Protein AF-0000000068884842 (afdb_homodimer)

pLDDT: mean 91.53, std 11.78, range [39.16, 98.94]

Foldseek 3Di:
DLQDFWFWDKFFAPQFDWDDDPVDIGGPCVVCNVVTDTFGFDPVQSFQVSLAVVLVVDDDLPFDWAWEKDWDAFPVFRKIWIKTWTDPDPDPPDQPPQPVVDDADPRYHYDDPVCVVVQADADAAAEEEEEEAFLEWPPRSLNSLVVRQACDDVVVNHVNHIYMYTDWALHRNHHTDALATDALADLRSVVVVVVVCCVRHVNYAYEYEYAASRLLSVLNVLLVCFPNDRHQEYERELYLQQQVVLLVLLVVDCCSWVPVFQVSLVSVLVSCVVRVVSHVPPPQADNVQSNPDGGNLSVCARPVCSSVVHPGSVSVRRNSRNLVSNLRGDHQYEYEEECRASRSHVVSDNSVSNNNHSRYMYIYTPHAHRSGSFHPPGGHPD/DLQDFWFWDKFFAPQFDWDDDPVDIGGPCVVCNVVGDTFGFDSVQSFQVSLAVVLVVDDDLPFDWAWEKDWDAFPVFRKIWIKTWTDPQPDPPDLPPQPVVDDADPRYHYDDPVCVVPQADADAAAEEEEEEAALEWPPRSLNSLVVRQACDDVVVNHVNHIYMYTDWALHRNHHTDALATDALADQRSVVVVVVVCCVRHVNYAYEYEYAASRLLSVLNVLLVCFPNDRHQEYEYELYLQQQVVLLVLLVVDCCSWVPVFQVSLVSVLVSCVVRVVSHVPPPQADNVQSVPDGGNLSVCARPVCSSVVHPGSVSVRRNSRNLVSNLRGDHQYEYEEECRASRSHVVSDNSVSNNNHSRYMYIYTPHAHRSGSFHPPGGHPD

Organism: Tuber melanosporum (strain Mel28) (NCBI:txid656061)

Solvent-accessible surface area (backbone atoms only — not comparable to full-atom values): 39116 Å² total; per-residue (Å²): 112,60,78,48,67,41,65,56,47,78,46,46,23,95,65,45,42,72,42,80,54,98,84,48,74,42,44,47,62,73,64,49,56,81,67,63,63,64,43,47,49,20,70,90,40,62,39,13,63,51,22,30,52,52,57,69,49,86,67,85,79,84,58,88,68,29,30,36,31,44,78,44,71,36,82,91,80,66,25,46,33,38,35,35,31,61,42,77,78,68,68,87,61,73,80,67,75,53,71,59,87,57,71,64,52,86,58,46,44,58,54,48,71,66,52,57,70,57,54,55,47,83,48,68,55,39,32,36,41,34,28,38,35,79,82,38,24,77,78,36,62,68,60,30,62,52,46,47,54,36,44,30,44,52,94,75,73,21,67,43,30,44,44,35,25,54,26,52,35,45,23,60,62,31,64,62,70,42,78,55,63,70,60,51,60,64,37,61,67,60,53,46,50,54,53,49,45,45,69,36,27,65,54,31,52,35,31,36,38,14,29,27,48,17,12,23,23,47,37,35,40,38,16,72,40,15,82,69,44,78,46,69,34,36,38,30,35,34,41,44,26,29,35,50,56,27,52,54,54,23,62,73,38,67,61,27,34,72,40,53,28,23,51,56,19,45,52,48,47,52,52,47,58,76,46,33,84,63,43,68,81,39,88,69,42,52,64,67,60,41,68,66,44,58,32,34,68,45,36,34,42,41,40,51,16,40,66,73,66,38,88,30,42,64,56,37,26,61,67,26,28,17,48,71,30,48,56,41,35,58,42,46,33,41,34,43,41,22,54,36,10,73,63,32,30,50,89,30,52,51,63,61,43,33,36,64,20,37,35,32,41,32,37,34,29,76,57,27,10,45,72,28,30,44,24,65,98,54,62,55,76,103,112,60,80,47,66,40,64,57,47,79,46,44,23,95,66,46,43,72,41,79,54,99,87,49,75,42,45,48,62,71,64,50,57,81,69,63,62,65,43,47,49,20,70,89,40,64,39,14,64,51,23,30,53,52,57,70,49,86,66,86,79,82,55,89,68,30,30,36,30,43,79,44,72,36,83,89,78,66,26,45,32,38,33,34,31,61,41,77,76,68,69,87,67,75,77,66,77,53,73,61,84,59,73,64,52,83,58,46,42,60,53,49,72,66,54,58,69,59,54,55,48,83,49,67,55,41,31,36,42,35,27,39,36,79,82,38,24,75,78,35,64,68,59,30,62,53,46,46,55,38,43,31,47,51,94,75,74,22,67,43,29,46,43,34,24,54,26,52,34,45,23,60,61,33,65,62,72,42,77,54,63,70,61,52,60,64,38,60,69,58,53,48,50,53,54,49,45,46,67,36,27,67,54,31,51,36,30,36,38,15,30,28,47,18,10,22,24,47,38,36,40,38,16,74,41,14,85,69,45,77,46,69,35,37,38,30,35,34,40,44,26,29,36,50,56,28,52,54,53,23,62,73,37,66,61,26,33,74,41,52,28,21,52,55,18,45,51,48,48,52,51,47,59,76,47,34,83,64,44,69,80,39,88,70,43,52,65,67,61,40,67,67,44,58,33,33,68,45,36,33,42,42,38,51,16,40,66,74,66,36,88,30,43,65,57,38,26,61,67,26,27,17,48,71,29,48,56,43,36,58,40,47,32,40,35,43,39,22,53,35,10,72,62,32,32,50,88,29,53,51,62,62,43,33,36,66,21,37,36,32,40,33,39,34,28,76,57,27,10,44,73,29,30,44,25,64,99,54,62,54,74,104

Nearest PDB structures (foldseek):
  7xrh-assembly1_B  TM=7.218E-01  e=3.127E-07  Lactobacillus acidophilus
  5gma-assembly1_D  TM=5.566E-01  e=1.261E-08  Thermotoga maritima MSB8
  3m81-assembly1_A  TM=4.896E-01  e=3.464E-08  Thermotoga maritima
  3c6b-assembly1_A-2  TM=5.657E-01  e=6.115E-06  Saccharomyces cerevisiae
  5h6b-assembly1_A  TM=6.067E-01  e=3.286E-04  Streptomyces sp. W007

Sequence (764 aa):
MPFWPAHPTSHHSNNPITLKTKTKTLPFPALTTPLLTPFHANPFLFNGHLQTFWTAAKWDDPHAIYYARQLLRNPADGGHFAVDFVVPEASPSTPAPAATGGNLPSRTRDMTEEEVAKLGSDDDTPMVIALHGLSGGSHELYLRSVLAPLTRKVEEGGSGFAACVVNARGCALSKVTTGQLFNARFTEDLRQTVRYLQDVYPRRPLYAVGFSFGANILANYIGEEGGKCAFKAVALCSCPWNLEVASKALQRTYLGSEVYSKVMGGNLRNLFEIHIDNFSGDPRIDVDLVRRGRYLYEFDRDFTARIFGYPTVGAYYRDASSVDNLLKARVPTFILHAKDDPISVDEGVPYDEVKANPYCFMATTPTGGHLSWFEYGGGRWSMPFWPAHPTSHHSNNPITLKTKTKTLPFPALTTPLLTPFHANPFLFNGHLQTFWTAAKWDDPHAIYYARQLLRNPADGGHFAVDFVVPEASPSTPAPAATGGNLPSRTRDMTEEEVAKLGSDDDTPMVIALHGLSGGSHELYLRSVLAPLTRKVEEGGSGFAACVVNARGCALSKVTTGQLFNARFTEDLRQTVRYLQDVYPRRPLYAVGFSFGANILANYIGEEGGKCAFKAVALCSCPWNLEVASKALQRTYLGSEVYSKVMGGNLRNLFEIHIDNFSGDPRIDVDLVRRGRYLYEFDRDFTARIFGYPTVGAYYRDASSVDNLLKARVPTFILHAKDDPISVDEGVPYDEVKANPYCFMATTPTGGHLSWFEYGGGRWS

InterPro domains:
  IPR000073 Alpha/beta hydrolase fold-1 [PF00561] (126-372)
  IPR012020 AB hydrolase 4 family [PIRSF005211] (38-376)
  IPR029058 Alpha/Beta hydrolase fold [G3DSA:3.40.50.1820] (107-378)
  IPR029058 Alpha/Beta hydrolase fold [SSF53474] (120-374)
  IPR050960 AB hydrolase superfamily, subfamily 4 [PTHR10794] (32-377)

Radius of gyration: 29.59 Å; Cα contacts (8 Å, |Δi|>4): 1682; chains: 2; bounding box: 61×93×69 Å

Secondary structure (DSSP, 8-state):
-TTS-BPPEEEE-SSPPEEE-SS-EEEHHHHHGGG-PPB-B-TTS-SHHHHHHHHHS--------EEEEEEEE-TTTS-EEEEEEEE----S------SSSSPPPTTEEEPPHHHHHT--------EEEEE--TT--TT-HHHHHHHHHHHS-GGGTS---EEEEEEPTTGGGPPP-SS----SS--HHHHHHHHHHHHHSTTSPEEEEEETHHHHHHHHHHHHHGGG--EEEEEEES----HHHHHHHHHHSHHIIIIIIHHHHHHHHHHHHHTGGGTTT-TT--HHHHHH--SHHHHIIIIIHHHTT-SSHHHHHHHH--HHHHTT--S-EEEEEETT-SSS-GGG--HHHHHH-TTEEEEEES--TTTT-BBTTSSB--/-TTS-BPPEEEE-SSPPEEE-SS-EEEHHHHHGGG-PPB-B-TTS-SHHHHHHHHHS--------EEEEEEEE-TTTS-EEEEEEEE----S------SSSS-PPTTEEEPPHHHHHT--------EEEEE--TT--TT-HHHHHHHHHHHS-GGGTS---EEEEEEPTTGGGPPP-SS----SS--HHHHHHHHHHHHHSTTSPEEEEEETHHHHHHHHHHHHHGGG--EEEEEEES----HHHHHHHHHHSHHIIIIIIHHHHHHHHHHHHHTGGGTTT-TT--HHHHHH--SHHHHIIIIIHHHTT-SSHHHHHHHH--HHHHTT--S-EEEEEETT-SSS-GGG--HHHHHH-TTEEEEEES--TTTT-BBTTSSB--

Structure (mmCIF, N/CA/C/O backbone):
data_AF-0000000068884842-model_v1
#
loop_
_entity.id
_entity.type
_entity.pdbx_description
1 polymer '(Perigord truffle) hypothetical protein'
#
loop_
_atom_site.group_PDB
_atom_site.id
_atom_site.type_symbol
_atom_site.label_atom_id
_atom_site.label_alt_id
_atom_site.label_comp_id
_atom_site.label_asym_id
_atom_site.label_entity_id
_atom_site.label_seq_id
_atom_site.pdbx_PDB_ins_code
_atom_site.Cartn_x
_atom_site.Cartn_y
_atom_site.Cartn_z
_atom_site.occupancy
_atom_site.B_iso_or_equiv
_atom_site.auth_seq_id
_atom_site.auth_comp_id
_atom_site.auth_asym_id
_atom_site.auth_atom_id
_atom_site.pdbx_PDB_model_num
ATOM 1 N N . MET A 1 1 ? -15.641 23.797 -16.719 1 43.09 1 MET A N 1
ATOM 2 C CA . MET A 1 1 ? -14.828 24.922 -17.156 1 43.09 1 MET A CA 1
ATOM 3 C C . MET A 1 1 ? -14.312 25.719 -15.961 1 43.09 1 MET A C 1
ATOM 5 O O . MET A 1 1 ? -14.992 25.828 -14.938 1 43.09 1 MET A O 1
ATOM 9 N N . PRO A 1 2 ? -12.977 26 -16.031 1 50.75 2 PRO A N 1
ATOM 10 C CA . PRO A 1 2 ? -12.227 26.672 -14.977 1 50.75 2 PRO A CA 1
ATOM 11 C C . PRO A 1 2 ? -12.93 27.922 -14.461 1 50.75 2 PRO A C 1
ATOM 13 O O . PRO A 1 2 ? -12.578 28.438 -13.398 1 50.75 2 PRO A O 1
ATOM 16 N N . PHE A 1 3 ? -13.898 28.422 -15.344 1 56.19 3 PHE A N 1
ATOM 17 C CA . PHE A 1 3 ? -14.344 29.766 -14.984 1 56.19 3 PHE A CA 1
ATOM 18 C C . PHE A 1 3 ? -15.641 29.703 -14.18 1 56.19 3 PHE A C 1
ATOM 20 O O . PHE A 1 3 ? -16.094 30.734 -13.664 1 56.19 3 PHE A O 1
ATOM 27 N N . TRP A 1 4 ? -16.172 28.531 -14.062 1 62.03 4 TRP A N 1
ATOM 28 C CA . TRP A 1 4 ? -17.422 28.469 -13.32 1 62.03 4 TRP A CA 1
ATOM 29 C C . TRP A 1 4 ? -17.188 28.031 -11.883 1 62.03 4 TRP A C 1
ATOM 31 O O . TRP A 1 4 ? -16.25 27.281 -11.594 1 62.03 4 TRP A O 1
ATOM 41 N N . PRO A 1 5 ? -17.984 28.781 -11.055 1 74.38 5 PRO A N 1
ATOM 42 C CA . PRO A 1 5 ? -17.922 28.297 -9.672 1 74.38 5 PRO A CA 1
ATOM 43 C C . PRO A 1 5 ? -18.141 26.797 -9.555 1 74.38 5 PRO A C 1
ATOM 45 O O . PRO A 1 5 ? -18.969 26.234 -10.266 1 74.38 5 PRO A O 1
ATOM 48 N N . ALA A 1 6 ? -17.203 26.219 -8.898 1 79.62 6 ALA A N 1
ATOM 49 C CA . ALA A 1 6 ? -17.328 24.766 -8.703 1 79.62 6 ALA A CA 1
ATOM 50 C C . ALA A 1 6 ? -17.875 24.453 -7.312 1 79.62 6 ALA A C 1
ATOM 52 O O . ALA A 1 6 ? -17.266 24.812 -6.305 1 79.62 6 ALA A O 1
ATOM 53 N N . HIS A 1 7 ? -19.062 23.938 -7.301 1 86.69 7 HIS A N 1
ATOM 54 C CA . HIS A 1 7 ? -19.547 23.422 -6.027 1 86.69 7 HIS A CA 1
ATOM 55 C C . HIS A 1 7 ? -18.828 22.125 -5.641 1 86.69 7 HIS A C 1
ATOM 57 O O . HIS A 1 7 ? -18.703 21.219 -6.461 1 86.69 7 HIS A O 1
ATOM 63 N N . PRO A 1 8 ? -18.375 22.062 -4.387 1 94 8 PRO A N 1
ATOM 64 C CA . PRO A 1 8 ? -17.703 20.844 -3.949 1 94 8 PRO A CA 1
ATOM 65 C C . PRO A 1 8 ? -18.625 19.625 -4.008 1 94 8 PRO A C 1
ATOM 67 O O . PRO A 1 8 ? -19.828 19.734 -3.77 1 94 8 PRO A O 1
ATOM 70 N N . THR A 1 9 ? -18.078 18.547 -4.414 1 96.31 9 THR A N 1
ATOM 71 C CA . THR A 1 9 ? -18.766 17.25 -4.355 1 96.31 9 THR A CA 1
ATOM 72 C C . THR A 1 9 ? -18.547 16.594 -3.002 1 96.31 9 THR A C 1
ATOM 74 O O . THR A 1 9 ? -17.422 16.516 -2.516 1 96.31 9 THR A O 1
ATOM 77 N N . SER A 1 10 ? -19.641 16.156 -2.404 1 97.19 10 SER A N 1
ATOM 78 C CA . SER A 1 10 ? -19.562 15.531 -1.09 1 97.19 10 SER A CA 1
ATOM 79 C C . SER A 1 10 ? -19.453 14.008 -1.206 1 97.19 10 SER A C 1
ATOM 81 O O . SER A 1 10 ? -20.094 13.406 -2.07 1 97.19 10 SER A O 1
ATOM 83 N N . HIS A 1 11 ? -18.609 13.422 -0.413 1 98.31 11 HIS A N 1
ATOM 84 C CA . HIS A 1 11 ? -18.453 11.977 -0.253 1 98.31 11 HIS A CA 1
ATOM 85 C C . HIS A 1 11 ? -18.547 11.57 1.214 1 98.31 11 HIS A C 1
ATOM 87 O O . HIS A 1 11 ? -17.812 12.094 2.055 1 98.31 11 HIS A O 1
ATOM 93 N N . HIS A 1 12 ? -19.453 10.672 1.564 1 98.12 12 HIS A N 1
ATOM 94 C CA . HIS A 1 12 ? -19.641 10.211 2.934 1 98.12 12 HIS A CA 1
ATOM 95 C C . HIS A 1 12 ? -20.406 8.891 2.967 1 98.12 12 HIS A C 1
ATOM 97 O O . HIS A 1 12 ? -20.969 8.469 1.952 1 98.12 12 HIS A O 1
ATOM 103 N N . SER A 1 13 ? -20.359 8.25 4.113 1 97.56 13 SER A N 1
ATOM 104 C CA . SER A 1 13 ? -21.094 7.004 4.309 1 97.56 13 SER A CA 1
ATOM 105 C C . SER A 1 13 ? -22.594 7.219 4.152 1 97.56 13 SER A C 1
ATOM 107 O O . SER A 1 13 ? -23.109 8.305 4.441 1 97.56 13 SER A O 1
ATOM 109 N N . ASN A 1 14 ? -23.25 6.211 3.691 1 96 14 ASN A N 1
ATOM 110 C CA . ASN A 1 14 ? -24.703 6.23 3.658 1 96 14 ASN A CA 1
ATOM 111 C C . ASN A 1 14 ? -25.297 6.102 5.059 1 96 14 ASN A C 1
ATOM 113 O O . ASN A 1 14 ? -26.484 6.363 5.262 1 96 14 ASN A O 1
ATOM 117 N N . ASN A 1 15 ? -24.516 5.746 6.035 1 96.62 15 ASN A N 1
ATOM 118 C CA . ASN A 1 15 ? -24.906 5.648 7.438 1 96.62 15 ASN A CA 1
ATOM 119 C C . ASN A 1 15 ? -24.016 6.492 8.336 1 96.62 15 ASN A C 1
ATOM 121 O O . ASN A 1 15 ? -23.328 5.961 9.211 1 96.62 15 ASN A O 1
ATOM 125 N N . PRO A 1 16 ? -24.109 7.777 8.203 1 97.75 16 PRO A N 1
ATOM 126 C CA . PRO A 1 16 ? -23.219 8.664 8.961 1 97.75 16 PRO A CA 1
ATOM 127 C C . PRO A 1 16 ? -23.578 8.719 10.445 1 97.75 16 PRO A C 1
ATOM 129 O O . PRO A 1 16 ? -24.703 8.375 10.828 1 97.75 16 PRO A O 1
ATOM 132 N N . ILE A 1 17 ? -22.641 9.117 11.25 1 97.19 17 ILE A N 1
ATOM 133 C CA . ILE A 1 17 ? -22.922 9.359 12.656 1 97.19 17 ILE A CA 1
ATOM 134 C C . ILE A 1 17 ? -23.859 10.555 12.797 1 97.19 17 ILE A C 1
ATOM 136 O O . ILE A 1 17 ? -24.016 11.344 11.867 1 97.19 17 ILE A O 1
ATOM 140 N N . THR A 1 18 ? -24.438 10.602 13.938 1 95.94 18 THR A N 1
ATOM 141 C CA . THR A 1 18 ? -25.234 11.766 14.305 1 95.94 18 THR A CA 1
ATOM 142 C C . THR A 1 18 ? -24.484 12.656 15.289 1 95.94 18 THR A C 1
ATOM 144 O O . THR A 1 18 ? -23.812 12.156 16.188 1 95.94 18 THR A O 1
ATOM 147 N N . LEU A 1 19 ? -24.562 13.93 15.039 1 93.56 19 LEU A N 1
ATOM 148 C CA . LEU A 1 19 ? -23.906 14.906 15.906 1 93.56 19 LEU A CA 1
ATOM 149 C C . LEU A 1 19 ? -24.938 15.703 16.703 1 93.56 19 LEU A C 1
ATOM 151 O O . LEU A 1 19 ? -26 16.047 16.188 1 93.56 19 LEU A O 1
ATOM 155 N N . LYS A 1 20 ? -24.688 15.844 17.984 1 89 20 LYS A N 1
ATOM 156 C CA . LYS A 1 20 ? -25.531 16.672 18.844 1 89 20 LYS A CA 1
ATOM 157 C C . LYS A 1 20 ? -25.016 18.109 18.906 1 89 20 LYS A C 1
ATOM 159 O O . LYS A 1 20 ? -23.891 18.344 19.359 1 89 20 LYS A O 1
ATOM 164 N N . THR A 1 21 ? -25.781 18.984 18.359 1 82.06 21 THR A N 1
ATOM 165 C CA . THR A 1 21 ? -25.469 20.406 18.5 1 82.06 21 THR A CA 1
ATOM 166 C C . THR A 1 21 ? -26.234 21.016 19.672 1 82.06 21 THR A C 1
ATOM 168 O O . THR A 1 21 ? -26.953 20.297 20.391 1 82.06 21 THR A O 1
ATOM 171 N N . LYS A 1 22 ? -26.094 22.281 19.938 1 80.94 22 LYS A N 1
ATOM 172 C CA . LYS A 1 22 ? -26.797 22.953 21.016 1 80.94 22 LYS A CA 1
ATOM 173 C C . LYS A 1 22 ? -28.297 22.938 20.781 1 80.94 22 LYS A C 1
ATOM 175 O O . LYS A 1 22 ? -29.078 22.906 21.734 1 80.94 22 LYS A O 1
ATOM 180 N N . THR A 1 23 ? -28.625 22.859 19.578 1 82.69 23 THR A N 1
ATOM 181 C CA . THR A 1 23 ? -30.031 23.094 19.297 1 82.69 23 THR A CA 1
ATOM 182 C C . THR A 1 23 ? -30.672 21.844 18.688 1 82.69 23 THR A C 1
ATOM 184 O O . THR A 1 23 ? -31.891 21.688 18.703 1 82.69 23 THR A O 1
ATOM 187 N N . LYS A 1 24 ? -29.844 21 18.047 1 88.12 24 LYS A N 1
ATOM 188 C CA . LYS A 1 24 ? -30.453 19.875 17.328 1 88.12 24 LYS A CA 1
ATOM 189 C C . LYS A 1 24 ? -29.453 18.734 17.156 1 88.12 24 LYS A C 1
ATOM 191 O O . LYS A 1 24 ? -28.25 18.922 17.344 1 88.12 24 LYS A O 1
ATOM 196 N N . THR A 1 25 ? -30 17.562 17 1 91.62 25 THR A N 1
ATOM 197 C CA . THR A 1 25 ? -29.25 16.375 16.625 1 91.62 25 THR A CA 1
ATOM 198 C C . THR A 1 25 ? -29.438 16.078 15.133 1 91.62 25 THR A C 1
ATOM 200 O O . THR A 1 25 ? -30.578 15.992 14.656 1 91.62 25 THR A O 1
ATOM 203 N N . LEU A 1 26 ? -28.344 16.031 14.398 1 93.69 26 LEU A N 1
ATOM 204 C CA . LEU A 1 26 ? -28.453 15.797 12.969 1 93.69 26 LEU A CA 1
ATOM 205 C C . LEU A 1 26 ? -27.312 14.914 12.469 1 93.69 26 LEU A C 1
ATOM 207 O O . LEU A 1 26 ? -26.234 14.875 13.094 1 93.69 26 LEU A O 1
ATOM 211 N N . PRO A 1 27 ? -27.562 14.289 11.297 1 95.69 27 PRO A N 1
ATOM 212 C CA . PRO A 1 27 ? -26.469 13.539 10.672 1 95.69 27 PRO A CA 1
ATOM 213 C C . PRO A 1 27 ? -25.281 14.43 10.281 1 95.69 27 PRO A C 1
ATOM 215 O O . PRO A 1 27 ? -25.484 15.578 9.875 1 95.69 27 PRO A O 1
ATOM 218 N N . PHE A 1 28 ? -24.125 13.898 10.359 1 95.81 28 PHE A N 1
ATOM 219 C CA . PHE A 1 28 ? -22.875 14.609 10.094 1 95.81 28 PHE A CA 1
ATOM 220 C C . PHE A 1 28 ? -22.938 15.32 8.742 1 95.81 28 PHE A C 1
ATOM 222 O O . PHE A 1 28 ? -22.641 16.516 8.656 1 95.81 28 PHE A O 1
ATOM 229 N N . PRO A 1 29 ? -23.391 14.734 7.652 1 95.81 29 PRO A N 1
ATOM 230 C CA . PRO A 1 29 ? -23.453 15.445 6.375 1 95.81 29 PRO A CA 1
ATOM 231 C C . PRO A 1 29 ? -24.453 16.594 6.391 1 95.81 29 PRO A C 1
ATOM 233 O O . PRO A 1 29 ? -24.266 17.594 5.699 1 95.81 29 PRO A O 1
ATOM 236 N N . ALA A 1 30 ? -25.484 16.484 7.16 1 94.62 30 ALA A N 1
ATOM 237 C CA . ALA A 1 30 ? -26.484 17.531 7.238 1 94.62 30 ALA A CA 1
ATOM 238 C C . ALA A 1 30 ? -25.922 18.781 7.902 1 94.62 30 ALA A C 1
ATOM 240 O O . ALA A 1 30 ? -26.375 19.906 7.629 1 94.62 30 ALA A O 1
ATOM 241 N N . LEU A 1 31 ? -24.969 18.594 8.695 1 92.19 31 LEU A N 1
ATOM 242 C CA . LEU A 1 31 ? -24.281 19.703 9.328 1 92.19 31 LEU A CA 1
ATOM 243 C C . LEU A 1 31 ? -23.266 20.328 8.383 1 92.19 31 LEU A C 1
ATOM 245 O O . LEU A 1 31 ? -23.141 21.547 8.312 1 92.19 31 LEU A O 1
ATOM 249 N N . THR A 1 32 ? -22.531 19.547 7.656 1 93.62 32 THR A N 1
ATOM 250 C CA . THR A 1 32 ? -21.344 19.969 6.918 1 93.62 32 THR A CA 1
ATOM 251 C C . THR A 1 32 ? -21.734 20.5 5.539 1 93.62 32 THR A C 1
ATOM 253 O O . THR A 1 32 ? -21.141 21.453 5.051 1 93.62 32 THR A O 1
ATOM 256 N N . THR A 1 33 ? -22.734 19.938 4.883 1 93.56 33 THR A N 1
ATOM 257 C CA . THR A 1 33 ? -23.078 20.234 3.496 1 93.56 33 THR A CA 1
ATOM 258 C C . THR A 1 33 ? -23.453 21.703 3.34 1 93.56 33 THR A C 1
ATOM 260 O O . THR A 1 33 ? -22.984 22.375 2.42 1 93.5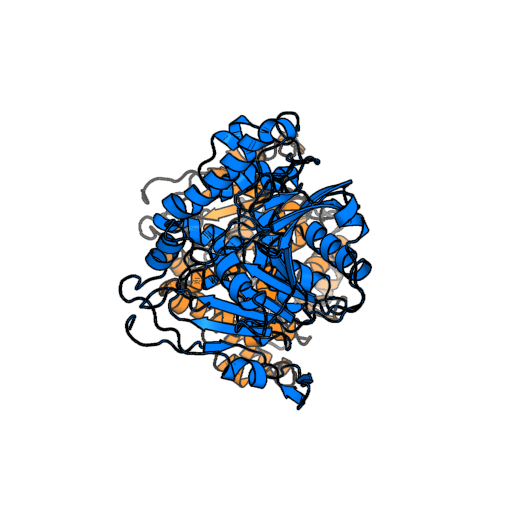6 33 THR A O 1
ATOM 263 N N . PRO A 1 34 ? -24.25 22.266 4.285 1 91.12 34 PRO A N 1
ATOM 264 C CA . PRO A 1 34 ? -24.625 23.672 4.125 1 91.12 34 PRO A CA 1
ATOM 265 C C . PRO A 1 34 ? -23.453 24.625 4.301 1 91.12 34 PRO A C 1
ATOM 267 O O . PRO A 1 34 ? -23.531 25.797 3.91 1 91.12 34 PRO A O 1
ATOM 270 N N . LEU A 1 35 ? -22.375 24.125 4.836 1 89.69 35 LEU A N 1
ATOM 271 C CA . LEU A 1 35 ? -21.203 24.953 5.086 1 89.69 35 LEU A CA 1
ATOM 272 C C . LEU A 1 35 ? -20.328 25.047 3.84 1 89.69 35 LEU A C 1
ATOM 274 O O . LEU A 1 35 ? -19.438 25.906 3.768 1 89.69 35 LEU A O 1
ATOM 278 N N . LEU A 1 36 ? -20.547 24.188 2.869 1 92.12 36 LEU A N 1
ATOM 279 C CA . LEU A 1 36 ? -19.766 24.203 1.642 1 92.12 36 LEU A CA 1
ATOM 280 C C . LEU A 1 36 ? -20.25 25.281 0.686 1 92.12 36 LEU A C 1
ATOM 282 O O . LEU A 1 36 ? -21.344 25.188 0.147 1 92.12 36 LEU A O 1
ATOM 286 N N . THR A 1 37 ? -19.484 26.297 0.556 1 89.44 37 THR A N 1
ATOM 287 C CA . THR A 1 37 ? -19.781 27.344 -0.423 1 89.44 37 THR A CA 1
ATOM 288 C C . THR A 1 37 ? -19.109 27.031 -1.758 1 89.44 37 THR A C 1
ATOM 290 O O . THR A 1 37 ? -18.125 26.281 -1.809 1 89.44 37 THR A O 1
ATOM 293 N N . PRO A 1 38 ? -19.625 27.562 -2.783 1 89.12 38 PRO A N 1
ATOM 294 C CA . PRO A 1 38 ? -18.953 27.344 -4.07 1 89.12 38 PRO A CA 1
ATOM 295 C C . PRO A 1 38 ? -17.547 27.938 -4.102 1 89.12 38 PRO A C 1
ATOM 297 O O . PRO A 1 38 ? -17.312 29.016 -3.529 1 89.12 38 PRO A O 1
ATOM 300 N N . PHE A 1 39 ? -16.672 27.281 -4.711 1 88.69 39 PHE A N 1
ATOM 301 C CA . PHE A 1 39 ? -15.312 27.75 -4.941 1 88.69 39 PHE A CA 1
ATOM 302 C C . PHE A 1 39 ? -15.219 28.5 -6.27 1 88.69 39 PHE A C 1
ATOM 304 O O . PHE A 1 39 ? -15.492 27.922 -7.328 1 88.69 39 PHE A O 1
ATOM 311 N N . HIS A 1 40 ? -14.812 29.75 -6.121 1 85.06 40 HIS A N 1
ATOM 312 C CA . HIS A 1 40 ? -14.594 30.578 -7.305 1 85.06 40 HIS A CA 1
ATOM 313 C C . HIS A 1 40 ? -13.102 30.734 -7.59 1 85.06 40 HIS A C 1
ATOM 315 O O . HIS A 1 40 ? -12.477 31.688 -7.102 1 85.06 40 HIS A O 1
ATOM 321 N N . ALA A 1 41 ? -12.664 29.922 -8.477 1 83.5 41 ALA A N 1
ATOM 322 C CA . ALA A 1 41 ? -11.234 29.875 -8.75 1 83.5 41 ALA A CA 1
ATOM 323 C C . ALA A 1 41 ? -10.758 31.156 -9.445 1 83.5 41 ALA A C 1
ATOM 325 O O . ALA A 1 41 ? -11.469 31.703 -10.289 1 83.5 41 ALA A O 1
ATOM 326 N N . ASN A 1 42 ? -9.555 31.594 -9.031 1 81.5 42 ASN A N 1
ATOM 327 C CA . ASN A 1 42 ? -8.898 32.625 -9.812 1 81.5 42 ASN A CA 1
ATOM 328 C C . ASN A 1 42 ? -8.688 32.219 -11.258 1 81.5 42 ASN A C 1
ATOM 330 O O . ASN A 1 42 ? -8.008 31.219 -11.523 1 81.5 42 ASN A O 1
ATOM 334 N N . PRO A 1 43 ? -9.234 32.906 -12.156 1 80.19 43 PRO A N 1
ATOM 335 C CA . PRO A 1 43 ? -9.18 32.469 -13.555 1 80.19 43 PRO A CA 1
ATOM 336 C C . PRO A 1 43 ? -7.754 32.438 -14.102 1 80.19 43 PRO A C 1
ATOM 338 O O . PRO A 1 43 ? -7.496 31.781 -15.109 1 80.19 43 PRO A O 1
ATOM 341 N N . PHE A 1 44 ? -6.824 33.156 -13.445 1 81 44 PHE A N 1
ATOM 342 C CA . PHE A 1 44 ? -5.438 33.125 -13.898 1 81 44 PHE A CA 1
ATOM 343 C C . PHE A 1 44 ? -4.699 31.922 -13.344 1 81 44 PHE A C 1
ATOM 345 O O . PHE A 1 44 ? -3.59 31.609 -13.789 1 81 44 PHE A O 1
ATOM 352 N N . LEU A 1 45 ? -5.293 31.281 -12.43 1 83.19 45 LEU A N 1
ATOM 353 C CA . LEU A 1 45 ? -4.781 30.047 -11.836 1 83.19 45 LEU A CA 1
ATOM 354 C C . LEU A 1 45 ? -5.711 28.875 -12.133 1 83.19 45 LEU A C 1
ATOM 356 O O . LEU A 1 45 ? -6.266 28.281 -11.211 1 83.19 45 LEU A O 1
ATOM 360 N N . PHE A 1 46 ? -5.754 28.438 -13.352 1 79.19 46 PHE A N 1
ATOM 361 C CA . PHE A 1 46 ? -6.867 27.641 -13.859 1 79.19 46 PHE A CA 1
ATOM 362 C C . PHE A 1 46 ? -6.566 26.156 -13.75 1 79.19 46 PHE A C 1
ATOM 364 O O . PHE A 1 46 ? -7.34 25.328 -14.234 1 79.19 46 PHE A O 1
ATOM 371 N N . ASN A 1 47 ? -5.391 25.875 -13.211 1 82.69 47 ASN A N 1
ATOM 372 C CA . ASN A 1 47 ? -5.125 24.469 -12.977 1 82.69 47 ASN A CA 1
ATOM 373 C C . ASN A 1 47 ? -4.316 24.25 -11.703 1 82.69 47 ASN A C 1
ATOM 375 O O . ASN A 1 47 ? -3.838 25.203 -11.094 1 82.69 47 ASN A O 1
ATOM 379 N N . GLY A 1 48 ? -4.234 23.062 -11.375 1 82.94 48 GLY A N 1
ATOM 380 C CA . GLY A 1 48 ? -3.633 22.688 -10.102 1 82.94 48 GLY A CA 1
ATOM 381 C C . GLY A 1 48 ? -2.164 23.062 -10.008 1 82.94 48 GLY A C 1
ATOM 382 O O . GLY A 1 48 ? -1.663 23.359 -8.922 1 82.94 48 GLY A O 1
ATOM 383 N N . HIS A 1 49 ? -1.456 23 -11.055 1 82.88 49 HIS A N 1
ATOM 384 C CA . HIS A 1 49 ? -0.045 23.375 -11.047 1 82.88 49 HIS A CA 1
ATOM 385 C C . HIS A 1 49 ? 0.135 24.859 -10.758 1 82.88 49 HIS A C 1
ATOM 387 O O . HIS A 1 49 ? 0.932 25.234 -9.898 1 82.88 49 HIS A O 1
ATOM 393 N N . LEU A 1 50 ? -0.624 25.625 -11.43 1 77.31 50 LEU A N 1
ATOM 394 C CA . LEU A 1 50 ? -0.525 27.078 -11.25 1 77.31 50 LEU A CA 1
ATOM 395 C C . LEU A 1 50 ? -0.933 27.484 -9.836 1 77.31 50 LEU A C 1
ATOM 397 O O . LEU A 1 50 ? -0.274 28.312 -9.211 1 77.31 50 LEU A O 1
ATOM 401 N N . GLN A 1 51 ? -2.043 26.875 -9.406 1 82.44 51 GLN A N 1
ATOM 402 C CA . GLN A 1 51 ? -2.471 27.094 -8.031 1 82.44 51 GLN A CA 1
ATOM 403 C C . GLN A 1 51 ? -1.363 26.734 -7.047 1 82.44 51 GLN A C 1
ATOM 405 O O . GLN A 1 51 ? -1.058 27.5 -6.133 1 82.44 51 GLN A O 1
ATOM 410 N N . THR A 1 52 ? -0.748 25.641 -7.211 1 83.56 52 THR A N 1
ATOM 411 C CA . THR A 1 52 ? 0.281 25.141 -6.312 1 83.56 52 THR A CA 1
ATOM 412 C C . THR A 1 52 ? 1.531 26.016 -6.371 1 83.56 52 THR A C 1
ATOM 414 O O . THR A 1 52 ? 2.125 26.312 -5.336 1 83.56 52 THR A O 1
ATOM 417 N N . PHE A 1 53 ? 1.925 26.484 -7.535 1 80.81 53 PHE A N 1
ATOM 418 C CA . PHE A 1 53 ? 3.064 27.391 -7.691 1 80.81 53 PHE A CA 1
ATOM 419 C C . PHE A 1 53 ? 2.832 28.688 -6.949 1 80.81 53 PHE A C 1
ATOM 421 O O . PHE A 1 53 ? 3.744 29.219 -6.309 1 80.81 53 PHE A O 1
ATOM 428 N N . TRP A 1 54 ? 1.59 29.141 -7.027 1 77.5 54 TRP A N 1
ATOM 429 C CA . TRP A 1 54 ? 1.246 30.406 -6.402 1 77.5 54 TRP A CA 1
ATOM 430 C C . TRP A 1 54 ? 1.308 30.297 -4.883 1 77.5 54 TRP A C 1
ATOM 432 O O . TRP A 1 54 ? 1.592 31.281 -4.191 1 77.5 54 TRP A O 1
ATOM 442 N N . THR A 1 55 ? 1.016 29.156 -4.395 1 80.12 55 THR A N 1
ATOM 443 C CA . THR A 1 55 ? 1.152 28.906 -2.965 1 80.12 55 THR A CA 1
ATOM 444 C C . THR A 1 55 ? 2.6 29.094 -2.52 1 80.12 55 THR A C 1
ATOM 446 O O . THR A 1 55 ? 2.855 29.578 -1.414 1 80.12 55 THR A O 1
ATOM 449 N N . ALA A 1 56 ? 3.502 28.797 -3.387 1 73.88 56 ALA A N 1
ATOM 450 C CA . ALA A 1 56 ? 4.922 28.875 -3.049 1 73.88 56 ALA A CA 1
ATOM 451 C C . ALA A 1 56 ? 5.461 30.297 -3.268 1 73.88 56 ALA A C 1
ATOM 453 O O . ALA A 1 56 ? 6.52 30.641 -2.74 1 73.88 56 ALA A O 1
ATOM 454 N N . ALA A 1 57 ? 4.645 31.062 -4.035 1 67.75 57 ALA A N 1
ATOM 455 C CA . ALA A 1 57 ? 5.094 32.406 -4.336 1 67.75 57 ALA A CA 1
ATOM 456 C C . ALA A 1 57 ? 4.777 33.375 -3.182 1 67.75 57 ALA A C 1
ATOM 458 O O . ALA A 1 57 ? 3.729 33.25 -2.545 1 67.75 57 ALA A O 1
ATOM 459 N N . LYS A 1 58 ? 5.84 33.875 -2.434 1 60.78 58 LYS A N 1
ATOM 460 C CA . LYS A 1 58 ? 5.734 34.719 -1.245 1 60.78 58 LYS A CA 1
ATOM 461 C C . LYS A 1 58 ? 5.137 36.062 -1.586 1 60.78 58 LYS A C 1
ATOM 463 O O . LYS A 1 58 ? 5.676 36.812 -2.422 1 60.78 58 LYS A O 1
ATOM 468 N N . TRP A 1 59 ? 3.762 36.125 -1.537 1 58.38 59 TRP A N 1
ATOM 469 C CA . TRP A 1 59 ? 3.244 37.5 -1.65 1 58.38 59 TRP A CA 1
ATOM 470 C C . TRP A 1 59 ? 3.041 38.094 -0.272 1 58.38 59 TRP A C 1
ATOM 472 O O . TRP A 1 59 ? 3.404 37.5 0.744 1 58.38 59 TRP A O 1
ATOM 482 N N . ASP A 1 60 ? 1.999 39.156 -0.244 1 58.78 60 ASP A N 1
ATOM 483 C CA . ASP A 1 60 ? 1.693 39.969 0.923 1 58.78 60 ASP A CA 1
ATOM 484 C C . ASP A 1 60 ? 1.161 39.125 2.072 1 58.78 60 ASP A C 1
ATOM 486 O O . ASP A 1 60 ? 0.534 38.094 1.843 1 58.78 60 ASP A O 1
ATOM 490 N N . ASP A 1 61 ? 1.914 39.125 3.225 1 64.25 61 ASP A N 1
ATOM 491 C CA . ASP A 1 61 ? 1.572 38.469 4.484 1 64.25 61 ASP A CA 1
ATOM 492 C C . ASP A 1 61 ? 0.297 39.062 5.082 1 64.25 61 ASP A C 1
ATOM 494 O O . ASP A 1 61 ? 0.357 39.875 6.012 1 64.25 61 ASP A O 1
ATOM 498 N N . PRO A 1 62 ? -0.823 38.625 4.465 1 68.31 62 PRO A N 1
ATOM 499 C CA . PRO A 1 62 ? -2.037 39.281 4.941 1 68.31 62 PRO A CA 1
ATOM 500 C C . PRO A 1 62 ? -2.439 38.844 6.348 1 68.31 62 PRO A C 1
ATOM 502 O O . PRO A 1 62 ? -3.264 39.5 6.988 1 68.31 62 PRO A O 1
ATOM 505 N N . HIS A 1 63 ? -1.875 37.844 6.836 1 78 63 HIS A N 1
ATOM 506 C CA . HIS A 1 63 ? -2.33 37.344 8.117 1 78 63 HIS A CA 1
ATOM 507 C C . HIS A 1 63 ? -1.193 37.281 9.133 1 78 63 HIS A C 1
ATOM 509 O O . HIS A 1 63 ? -0.459 36.312 9.203 1 78 63 HIS A O 1
ATOM 515 N N . ALA A 1 64 ? -1.144 38.344 9.969 1 83.81 64 ALA A N 1
ATOM 516 C CA . ALA A 1 64 ? -0.116 38.344 11.008 1 83.81 64 ALA A CA 1
ATOM 517 C C . ALA A 1 64 ? -0.588 37.594 12.258 1 83.81 64 ALA A C 1
ATOM 519 O O . ALA A 1 64 ? -1.643 37.906 12.812 1 83.81 64 ALA A O 1
ATOM 520 N N . ILE A 1 65 ? 0.078 36.5 12.516 1 91.38 65 ILE A N 1
ATOM 521 C CA . ILE A 1 65 ? -0.109 35.75 13.75 1 91.38 65 ILE A CA 1
ATOM 522 C C . ILE A 1 65 ? 1.19 35.75 14.547 1 91.38 65 ILE A C 1
ATOM 524 O O . ILE A 1 65 ? 2.277 35.594 13.984 1 91.38 65 ILE A O 1
ATOM 528 N N . TYR A 1 66 ? 1.036 36 15.828 1 93 66 TYR A N 1
ATOM 529 C CA . TYR A 1 66 ? 2.188 35.938 16.719 1 93 66 TYR A CA 1
ATOM 530 C C . TYR A 1 66 ? 2.172 34.656 17.562 1 93 66 TYR A C 1
ATOM 532 O O . TYR A 1 66 ? 1.105 34.188 17.938 1 93 66 TYR A O 1
ATOM 540 N N . TYR A 1 67 ? 3.416 34.188 17.828 1 95 67 TYR A N 1
ATOM 541 C CA . TYR A 1 67 ? 3.523 32.906 18.531 1 95 67 TYR A CA 1
ATOM 542 C C . TYR A 1 67 ? 4.414 33.031 19.766 1 95 67 TYR A C 1
ATOM 544 O O . TYR A 1 67 ? 5.379 33.781 19.766 1 95 67 TYR A O 1
ATOM 552 N N . ALA A 1 68 ? 4.102 32.312 20.812 1 94.75 68 ALA A N 1
ATOM 553 C CA . ALA A 1 68 ? 4.992 31.984 21.922 1 94.75 68 ALA A CA 1
ATOM 554 C C . ALA A 1 68 ? 5.34 30.5 21.891 1 94.75 68 ALA A C 1
ATOM 556 O O . ALA A 1 68 ? 4.449 29.641 21.922 1 94.75 68 ALA A O 1
ATOM 557 N N . ARG A 1 69 ? 6.617 30.234 21.844 1 95.69 69 ARG A N 1
ATOM 558 C CA . ARG A 1 69 ? 7.078 28.859 21.641 1 95.69 69 ARG A CA 1
ATOM 559 C C . ARG A 1 69 ? 7.406 28.188 22.969 1 95.69 69 ARG A C 1
ATOM 561 O O . ARG A 1 69 ? 8.047 28.797 23.828 1 95.69 69 ARG A O 1
ATOM 568 N N . GLN A 1 70 ? 6.961 27.016 23.094 1 95 70 GLN A N 1
ATOM 569 C CA . GLN A 1 70 ? 7.344 26.125 24.188 1 95 70 GLN A CA 1
ATOM 570 C C . GLN A 1 70 ? 8 24.844 23.656 1 95 70 GLN A C 1
ATOM 572 O O . GLN A 1 70 ? 7.566 24.297 22.641 1 95 70 GLN A O 1
ATOM 577 N N . LEU A 1 71 ? 9.031 24.422 24.312 1 93.69 71 LEU A N 1
ATOM 578 C CA . LEU A 1 71 ? 9.641 23.125 24.016 1 93.69 71 LEU A CA 1
ATOM 579 C C . LEU A 1 71 ? 9.086 22.031 24.938 1 93.69 71 LEU A C 1
ATOM 581 O O . LEU A 1 71 ? 9.133 22.156 26.156 1 93.69 71 LEU A O 1
ATOM 585 N N . LEU A 1 72 ? 8.523 21.016 24.281 1 95.44 72 LEU A N 1
ATOM 586 C CA . LEU A 1 72 ? 8.008 19.875 25.031 1 95.44 72 LEU A CA 1
ATOM 587 C C . LEU A 1 72 ? 8.93 18.672 24.891 1 95.44 72 LEU A C 1
ATOM 589 O O . LEU A 1 72 ? 9.508 18.453 23.828 1 95.44 72 LEU A O 1
ATOM 593 N N . ARG A 1 73 ? 9 17.953 25.953 1 94.44 73 ARG A N 1
ATOM 594 C CA . ARG A 1 73 ? 9.75 16.703 25.938 1 94.44 73 ARG A CA 1
ATOM 595 C C . ARG A 1 73 ? 8.82 15.516 25.688 1 94.44 73 ARG A C 1
ATOM 597 O O . ARG A 1 73 ? 7.734 15.445 26.266 1 94.44 73 ARG A O 1
ATOM 604 N N . ASN A 1 74 ? 9.242 14.68 24.812 1 94.5 74 ASN A N 1
ATOM 605 C CA . ASN A 1 74 ? 8.477 13.469 24.547 1 94.5 74 ASN A CA 1
ATOM 606 C C . ASN A 1 74 ? 9.023 12.273 25.344 1 94.5 74 ASN A C 1
ATOM 608 O O . ASN A 1 74 ? 10.133 11.82 25.078 1 94.5 74 ASN A O 1
ATOM 612 N N . PRO A 1 75 ? 8.266 11.727 26.188 1 91.44 75 PRO A N 1
ATOM 613 C CA . PRO A 1 75 ? 8.758 10.633 27.016 1 91.44 75 PRO A CA 1
ATOM 614 C C . PRO A 1 75 ? 9.031 9.359 26.219 1 91.44 75 PRO A C 1
ATOM 616 O O . PRO A 1 75 ? 9.758 8.477 26.688 1 91.44 75 PRO A O 1
ATOM 619 N N . ALA A 1 76 ? 8.477 9.258 25.062 1 85.75 76 ALA A N 1
ATOM 620 C CA . ALA A 1 76 ? 8.648 8.055 24.25 1 85.75 76 ALA A CA 1
ATOM 621 C C . ALA A 1 76 ? 10.117 7.852 23.875 1 85.75 76 ALA A C 1
ATOM 623 O O . ALA A 1 76 ? 10.586 6.715 23.766 1 85.75 76 ALA A O 1
ATOM 624 N N . ASP A 1 77 ? 10.859 8.922 23.641 1 88.69 77 ASP A N 1
ATOM 625 C CA . ASP A 1 77 ? 12.25 8.789 23.219 1 88.69 77 ASP A CA 1
ATOM 626 C C . ASP A 1 77 ? 13.148 9.797 23.938 1 88.69 77 ASP A C 1
ATOM 628 O O . ASP A 1 77 ? 14.367 9.789 23.75 1 88.69 77 ASP A O 1
ATOM 632 N N . GLY A 1 78 ? 12.516 10.648 24.734 1 91 78 GLY A N 1
ATOM 633 C CA . GLY A 1 78 ? 13.273 11.625 25.5 1 91 78 GLY A CA 1
ATOM 634 C C . GLY A 1 78 ? 13.617 12.867 24.703 1 91 78 GLY A C 1
ATOM 635 O O . GLY A 1 78 ? 14.219 13.805 25.219 1 91 78 GLY A O 1
ATOM 636 N N . GLY A 1 79 ? 13.188 12.914 23.469 1 92.12 79 GLY A N 1
ATOM 637 C CA . GLY A 1 79 ? 13.484 14.055 22.625 1 92.12 79 GLY A CA 1
ATOM 638 C C . GLY A 1 79 ? 12.539 15.227 22.859 1 92.12 79 GLY A C 1
ATOM 639 O O . GLY A 1 79 ? 11.539 15.094 23.547 1 92.12 79 GLY A O 1
ATOM 640 N N . HIS A 1 80 ? 12.969 16.469 22.297 1 93.69 80 HIS A N 1
ATOM 641 C CA . HIS A 1 80 ? 12.148 17.672 22.406 1 93.69 80 HIS A CA 1
ATOM 642 C C . HIS A 1 80 ? 11.547 18.047 21.062 1 93.69 80 HIS A C 1
ATOM 644 O O . HIS A 1 80 ? 12.055 17.641 20.016 1 93.69 80 HIS A O 1
ATOM 650 N N . PHE A 1 81 ? 10.469 18.672 21.094 1 96.12 81 PHE A N 1
ATOM 651 C CA . PHE A 1 81 ? 9.859 19.312 19.922 1 96.12 81 PHE A CA 1
ATOM 652 C C . PHE A 1 81 ? 9.188 20.625 20.297 1 96.12 81 PHE A C 1
ATOM 654 O O . PHE A 1 81 ? 8.953 20.891 21.484 1 96.12 81 PHE A O 1
ATOM 661 N N . ALA A 1 82 ? 9 21.438 19.328 1 96.44 82 ALA A N 1
ATOM 662 C CA . ALA A 1 82 ? 8.516 22.797 19.594 1 96.44 82 ALA A CA 1
ATOM 663 C C . ALA A 1 82 ? 7.02 22.906 19.312 1 96.44 82 ALA A C 1
ATOM 665 O O . ALA A 1 82 ? 6.523 22.344 18.328 1 96.44 82 ALA A O 1
ATOM 666 N N . VAL A 1 83 ? 6.359 23.547 20.188 1 97.94 83 VAL A N 1
ATOM 667 C CA . VAL A 1 83 ? 4.957 23.906 20 1 97.94 83 VAL A CA 1
ATOM 668 C C . VAL A 1 83 ? 4.801 25.422 20.078 1 97.94 83 VAL A C 1
ATOM 670 O O . VAL A 1 83 ? 5.227 26.062 21.047 1 97.94 83 VAL A O 1
ATOM 673 N N . ASP A 1 84 ? 4.258 26.016 19.047 1 97.19 84 ASP A N 1
ATOM 674 C CA . ASP A 1 84 ? 4.02 27.453 18.953 1 97.19 84 ASP A CA 1
ATOM 675 C C . ASP A 1 84 ? 2.572 27.797 19.297 1 97.19 84 ASP A C 1
ATOM 677 O O . ASP A 1 84 ? 1.657 27.484 18.531 1 97.19 84 ASP A O 1
ATOM 681 N N . PHE A 1 85 ? 2.355 28.453 20.438 1 97.12 85 PHE A N 1
ATOM 682 C CA . PHE A 1 85 ? 1.029 28.891 20.844 1 97.12 85 PHE A CA 1
ATOM 683 C C . PHE A 1 85 ? 0.705 30.266 20.266 1 97.12 85 PHE A C 1
ATOM 685 O O . PHE A 1 85 ? 1.531 31.172 20.312 1 97.12 85 PHE A O 1
ATOM 692 N N . VAL A 1 86 ? -0.478 30.391 19.672 1 96.12 86 VAL A N 1
ATOM 693 C CA . VAL A 1 86 ? -0.908 31.703 19.172 1 96.12 86 VAL A CA 1
ATOM 694 C C . VAL A 1 86 ? -1.129 32.656 20.344 1 96.12 86 VAL A C 1
ATOM 696 O O . VAL A 1 86 ? -1.812 32.312 21.312 1 96.12 86 VAL A O 1
ATOM 699 N N . VAL A 1 87 ? -0.536 33.844 20.25 1 93.06 87 VAL A N 1
ATOM 700 C CA . VAL A 1 87 ? -0.67 34.875 21.312 1 93.06 87 VAL A CA 1
ATOM 701 C C . VAL A 1 87 ? -1.026 36.219 20.688 1 93.06 87 VAL A C 1
ATOM 703 O O . VAL A 1 87 ? -0.776 36.438 19.5 1 93.06 87 VAL A O 1
ATOM 706 N N . PRO A 1 88 ? -1.775 37.031 21.516 1 86.31 88 PRO A N 1
ATOM 707 C CA . PRO A 1 88 ? -2.033 38.375 21.016 1 86.31 88 PRO A CA 1
ATOM 708 C C . PRO A 1 88 ? -0.751 39.156 20.734 1 86.31 88 PRO A C 1
ATOM 710 O O . PRO A 1 88 ? 0.297 38.844 21.312 1 86.31 88 PRO A O 1
ATOM 713 N N . GLU A 1 89 ? -0.816 40 19.688 1 75.12 89 GLU A N 1
ATOM 714 C CA . GLU A 1 89 ? 0.321 40.844 19.328 1 75.12 89 GLU A CA 1
ATOM 715 C C . GLU A 1 89 ? 0.866 41.594 20.531 1 75.12 89 GLU A C 1
ATOM 717 O O . GLU A 1 89 ? 0.1 42.156 21.312 1 75.12 89 GLU A O 1
ATOM 722 N N . ALA A 1 90 ? 1.962 41.094 21.172 1 59.78 90 ALA A N 1
ATOM 723 C CA . ALA A 1 90 ? 2.523 41.938 22.234 1 59.78 90 ALA A CA 1
ATOM 724 C C . ALA A 1 90 ? 2.963 43.281 21.688 1 59.78 90 ALA A C 1
ATOM 726 O O . ALA A 1 90 ? 3.33 43.375 20.516 1 59.78 90 ALA A O 1
ATOM 727 N N . SER A 1 91 ? 2.422 44.375 22.234 1 46.38 91 SER A N 1
ATOM 728 C CA . SER A 1 91 ? 3.096 45.656 21.984 1 46.38 91 SER A CA 1
ATOM 729 C C . SER A 1 91 ? 4.586 45.438 21.734 1 46.38 91 SER A C 1
ATOM 731 O O . SER A 1 91 ? 5.188 44.5 22.266 1 46.38 91 SER A O 1
ATOM 733 N N . PRO A 1 92 ? 5.117 46.031 20.672 1 43.72 92 PRO A N 1
ATOM 734 C CA . PRO A 1 92 ? 6.535 45.906 20.344 1 43.72 92 PRO A CA 1
ATOM 735 C C . PRO A 1 92 ? 7.41 45.625 21.562 1 43.72 92 PRO A C 1
ATOM 737 O O . PRO A 1 92 ? 7.809 46.562 22.266 1 43.72 92 PRO A O 1
ATOM 740 N N . SER A 1 93 ? 6.891 45.125 22.688 1 39.16 93 SER A N 1
ATOM 741 C CA . SER A 1 93 ? 7.984 45.031 23.641 1 39.16 93 SER A CA 1
ATOM 742 C C . SER A 1 93 ? 9.195 44.344 23.031 1 39.16 93 SER A C 1
ATOM 744 O O . SER A 1 93 ? 9.078 43.656 22.031 1 39.16 93 SER A O 1
ATOM 746 N N . THR A 1 94 ? 10.43 44.438 23.828 1 40.31 94 THR A N 1
ATOM 747 C CA . THR A 1 94 ? 11.828 44.094 23.609 1 40.31 94 THR A CA 1
ATOM 748 C C . THR A 1 94 ? 11.953 42.625 23.156 1 40.31 94 THR A C 1
ATOM 750 O O . THR A 1 94 ? 11.367 41.75 23.75 1 40.31 94 THR A O 1
ATOM 753 N N . PRO A 1 95 ? 12.352 42.5 21.969 1 43.56 95 PRO A N 1
ATOM 754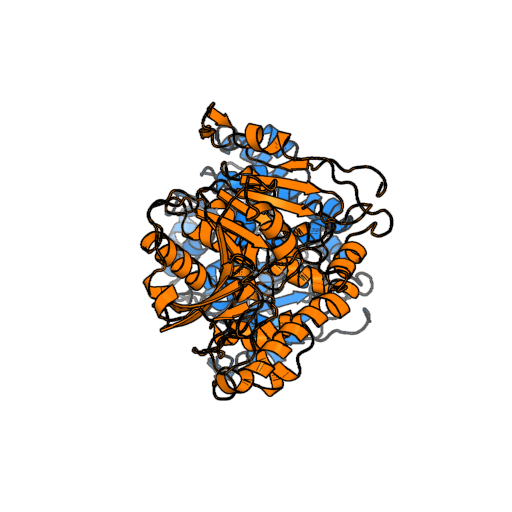 C CA . PRO A 1 95 ? 12.75 41.125 21.609 1 43.56 95 PRO A CA 1
ATOM 755 C C . PRO A 1 95 ? 13.25 40.312 22.812 1 43.56 95 PRO A C 1
ATOM 757 O O . PRO A 1 95 ? 14.156 40.75 23.516 1 43.56 95 PRO A O 1
ATOM 760 N N . ALA A 1 96 ? 12.406 39.844 23.703 1 42.66 96 ALA A N 1
ATOM 761 C CA . ALA A 1 96 ? 13.031 39.062 24.766 1 42.66 96 ALA A CA 1
ATOM 762 C C . ALA A 1 96 ? 14.148 38.188 24.203 1 42.66 96 ALA A C 1
ATOM 764 O O . ALA A 1 96 ? 14.086 37.75 23.047 1 42.66 96 ALA A O 1
ATOM 765 N N . PRO A 1 97 ? 15.281 38.125 24.984 1 43.34 97 PRO A N 1
ATOM 766 C CA . PRO A 1 97 ? 16.391 37.281 24.562 1 43.34 97 PRO A CA 1
ATOM 767 C C . PRO A 1 97 ? 15.953 35.875 24.25 1 43.34 97 PRO A C 1
ATOM 769 O O . PRO A 1 97 ? 15.031 35.344 24.875 1 43.34 97 PRO A O 1
ATOM 772 N N . ALA A 1 98 ? 16.094 35.438 23.047 1 44.59 98 ALA A N 1
ATOM 773 C CA . ALA A 1 98 ? 15.906 34.062 22.562 1 44.59 98 ALA A CA 1
ATOM 774 C C . ALA A 1 98 ? 16.25 33.062 23.656 1 44.59 98 ALA A C 1
ATOM 776 O O . ALA A 1 98 ? 17.391 33.031 24.141 1 44.59 98 ALA A O 1
ATOM 777 N N . ALA A 1 99 ? 15.359 32.844 24.516 1 40.5 99 ALA A N 1
ATOM 778 C CA . ALA A 1 99 ? 15.75 31.797 25.453 1 40.5 99 ALA A CA 1
ATOM 779 C C . ALA A 1 99 ? 16.484 30.672 24.75 1 40.5 99 ALA A C 1
ATOM 781 O O . ALA A 1 99 ? 17.125 29.828 25.391 1 40.5 99 ALA A O 1
ATOM 782 N N . THR A 1 100 ? 15.844 30.141 23.656 1 44.44 100 THR A N 1
ATOM 783 C CA . THR A 1 100 ? 16.625 29.156 22.891 1 44.44 100 THR A CA 1
ATOM 784 C C . THR A 1 100 ? 17.734 29.844 22.109 1 44.44 100 THR A C 1
ATOM 786 O O . THR A 1 100 ? 17.516 30.891 21.484 1 44.44 100 THR A O 1
ATOM 789 N N . GLY A 1 101 ? 18.812 30.156 22.688 1 45.41 101 GLY A N 1
ATOM 790 C CA . GLY A 1 101 ? 20.078 30.656 22.156 1 45.41 101 GLY A CA 1
ATOM 791 C C . GLY A 1 101 ? 20.062 30.828 20.656 1 45.41 101 GLY A C 1
ATOM 792 O O . GLY A 1 101 ? 21.047 31.328 20.078 1 45.41 101 GLY A O 1
ATOM 793 N N . GLY A 1 102 ? 18.969 30.312 19.906 1 57.44 102 GLY A N 1
ATOM 794 C CA . GLY A 1 102 ? 19.172 30.266 18.453 1 57.44 102 GLY A CA 1
ATOM 795 C C . GLY A 1 102 ? 18.141 31.078 17.688 1 57.44 102 GLY A C 1
ATOM 796 O O . GLY A 1 102 ? 17.359 31.828 18.281 1 57.44 102 GLY A O 1
ATOM 797 N N . ASN A 1 103 ? 18.109 31.203 16.422 1 75.81 103 ASN A N 1
ATOM 798 C CA . ASN A 1 103 ? 17.281 31.875 15.438 1 75.81 103 ASN A CA 1
ATOM 799 C C . ASN A 1 103 ? 15.844 31.344 15.461 1 75.81 103 ASN A C 1
ATOM 801 O O . ASN A 1 103 ? 15.633 30.141 15.617 1 75.81 103 ASN A O 1
ATOM 805 N N . LEU A 1 104 ? 14.828 32.219 15.797 1 87.56 104 LEU A N 1
ATOM 806 C CA . LEU A 1 104 ? 13.406 31.891 15.727 1 87.56 104 LEU A CA 1
ATOM 807 C C . LEU A 1 104 ? 12.773 32.469 14.461 1 87.56 104 LEU A C 1
ATOM 809 O O . LEU A 1 104 ? 13.289 33.438 13.898 1 87.56 104 LEU A O 1
ATOM 813 N N . PRO A 1 105 ? 11.664 31.812 14.031 1 89.06 105 PRO A N 1
ATOM 814 C CA . PRO A 1 105 ? 10.945 32.406 12.898 1 89.06 105 PRO A CA 1
ATOM 815 C C . PRO A 1 105 ? 10.344 33.75 13.203 1 89.06 105 PRO A C 1
ATOM 817 O O . PRO A 1 105 ? 10.281 34.156 14.367 1 89.06 105 PRO A O 1
ATOM 820 N N . SER A 1 106 ? 9.93 34.438 12.172 1 84 106 SER A N 1
ATOM 821 C CA . SER A 1 106 ? 9.289 35.75 12.328 1 84 106 SER A CA 1
ATOM 822 C C . SER A 1 106 ? 8.07 35.656 13.234 1 84 106 SER A C 1
ATOM 824 O O . SER A 1 106 ? 7.301 34.688 13.164 1 84 106 SER A O 1
ATOM 826 N N . ARG A 1 107 ? 7.93 36.656 14.148 1 88.75 107 ARG A N 1
ATOM 827 C CA . ARG A 1 107 ? 6.777 36.844 15.023 1 88.75 107 ARG A CA 1
ATOM 828 C C . ARG A 1 107 ? 6.668 35.719 16.031 1 88.75 107 ARG A C 1
ATOM 830 O O . ARG A 1 107 ? 5.57 35.375 16.484 1 88.75 107 ARG A O 1
ATOM 837 N N . THR A 1 108 ? 7.793 35.062 16.328 1 92.25 108 THR A N 1
ATOM 838 C CA . THR A 1 108 ? 7.836 34 17.297 1 92.25 108 THR A CA 1
ATOM 839 C C . THR A 1 108 ? 8.805 34.312 18.438 1 92.25 108 THR A C 1
ATOM 841 O O . THR A 1 108 ? 9.914 34.812 18.188 1 92.25 108 THR A O 1
ATOM 844 N N . ARG A 1 109 ? 8.398 34.188 19.625 1 91 109 ARG A N 1
ATOM 845 C CA . ARG A 1 109 ? 9.266 34.312 20.797 1 91 109 ARG A CA 1
ATOM 846 C C . ARG A 1 109 ? 9.188 33.062 21.672 1 91 109 ARG A C 1
ATOM 848 O O . ARG A 1 109 ? 8.219 32.312 21.609 1 91 109 ARG A O 1
ATOM 855 N N . ASP A 1 110 ? 10.172 32.906 22.547 1 92 110 ASP A N 1
ATOM 856 C CA . ASP A 1 110 ? 10.117 31.797 23.5 1 92 110 ASP A CA 1
ATOM 857 C C . ASP A 1 110 ? 9.203 32.125 24.688 1 92 110 ASP A C 1
ATOM 859 O O . ASP A 1 110 ? 9.18 33.281 25.141 1 92 110 ASP A O 1
ATOM 863 N N . MET A 1 111 ? 8.547 31.125 25.109 1 91.62 111 MET A N 1
ATOM 864 C CA . MET A 1 111 ? 7.844 31.297 26.391 1 91.62 111 MET A CA 1
ATOM 865 C C . MET A 1 111 ? 8.82 31.359 27.547 1 91.62 111 MET A C 1
ATOM 867 O O . MET A 1 111 ? 9.805 30.625 27.578 1 91.62 111 MET A O 1
ATOM 871 N N . THR A 1 112 ? 8.492 32.281 28.422 1 87.5 112 THR A N 1
ATOM 872 C CA . THR A 1 112 ? 9.289 32.344 29.641 1 87.5 112 THR A CA 1
ATOM 873 C C . THR A 1 112 ? 8.883 31.219 30.594 1 87.5 112 THR A C 1
ATOM 875 O O . THR A 1 112 ? 7.801 30.656 30.469 1 87.5 112 THR A O 1
ATOM 878 N N . GLU A 1 113 ? 9.734 30.953 31.5 1 88.56 113 GLU A N 1
ATOM 879 C CA . GLU A 1 113 ? 9.422 29.953 32.531 1 88.56 113 GLU A CA 1
ATOM 880 C C . GLU A 1 113 ? 8.164 30.344 33.281 1 88.56 113 GLU A C 1
ATOM 882 O O . GLU A 1 113 ? 7.367 29.469 33.656 1 88.56 113 GLU A O 1
ATOM 887 N N . GLU A 1 114 ? 8.07 31.562 33.531 1 88.38 114 GLU A N 1
ATOM 888 C CA . GLU A 1 114 ? 6.902 32.062 34.281 1 88.38 114 GLU A CA 1
ATOM 889 C C . GLU A 1 114 ? 5.621 31.844 33.469 1 88.38 114 GLU A C 1
ATOM 891 O O . GLU A 1 114 ? 4.586 31.484 34.031 1 88.38 114 GLU A O 1
ATOM 896 N N . GLU A 1 115 ? 5.691 32.094 32.219 1 87.19 115 GLU A N 1
ATOM 897 C CA . GLU A 1 115 ? 4.539 31.891 31.359 1 87.19 115 GLU A CA 1
ATOM 898 C C . GLU A 1 115 ? 4.141 30.406 31.312 1 87.19 115 GLU A C 1
ATOM 900 O O . GLU A 1 115 ? 2.951 30.094 31.344 1 87.19 115 GLU A O 1
ATOM 905 N N . VAL A 1 116 ? 5.121 29.625 31.234 1 89.56 116 VAL A N 1
ATOM 906 C CA . VAL A 1 116 ? 4.879 28.188 31.188 1 89.56 116 VAL A CA 1
ATOM 907 C C . VAL A 1 116 ? 4.188 27.734 32.469 1 89.56 116 VAL A C 1
ATOM 909 O O . VAL A 1 116 ? 3.238 26.953 32.438 1 89.56 116 VAL A O 1
ATOM 912 N N . ALA A 1 117 ? 4.652 28.281 33.531 1 86.75 117 ALA A N 1
ATOM 913 C CA . ALA A 1 117 ? 4.109 27.906 34.844 1 86.75 117 ALA A CA 1
ATOM 914 C C . ALA A 1 117 ? 2.674 28.391 35 1 86.75 117 ALA A C 1
ATOM 916 O O . ALA A 1 117 ? 1.877 27.781 35.688 1 86.75 117 ALA A O 1
ATOM 917 N N . LYS A 1 118 ? 2.379 29.328 34.281 1 85.56 118 LYS A N 1
ATOM 918 C CA . LYS A 1 118 ? 1.061 29.938 34.438 1 85.56 118 LYS A CA 1
ATOM 919 C C . LYS A 1 118 ? 0.134 29.531 33.281 1 85.56 118 LYS A C 1
ATOM 921 O O . LYS A 1 118 ? -1.006 29.984 33.219 1 85.56 118 LYS A O 1
ATOM 926 N N . LEU A 1 119 ? 0.82 28.578 32.531 1 82.81 119 LEU A N 1
ATOM 927 C CA . LEU A 1 119 ? 0.025 28.094 31.391 1 82.81 119 LEU A CA 1
ATOM 928 C C . LEU A 1 119 ? -1.084 27.172 31.875 1 82.81 119 LEU A C 1
ATOM 930 O O . LEU A 1 119 ? -0.864 26.328 32.75 1 82.81 119 LEU A O 1
ATOM 934 N N . GLY A 1 120 ? -2.229 27.531 32.094 1 87 120 GLY A N 1
ATOM 935 C CA . GLY A 1 120 ? -3.373 26.719 32.5 1 87 120 GLY A CA 1
ATOM 936 C C . GLY A 1 120 ? -4.605 27.547 32.812 1 87 120 GLY A C 1
ATOM 937 O O . GLY A 1 120 ? -4.492 28.688 33.25 1 87 120 GLY A O 1
ATOM 938 N N . SER A 1 121 ? -5.551 26.969 32.438 1 91.25 121 SER A N 1
ATOM 939 C CA . SER A 1 121 ? -6.844 27.562 32.75 1 91.25 121 SER A CA 1
ATOM 940 C C . SER A 1 121 ? -7.945 26.5 32.812 1 91.25 121 SER A C 1
ATOM 942 O O . SER A 1 121 ? -7.793 25.422 32.25 1 91.25 121 SER A O 1
ATOM 944 N N . ASP A 1 122 ? -8.969 26.859 33.5 1 94 122 ASP A N 1
ATOM 945 C CA . ASP A 1 122 ? -10.117 25.969 33.594 1 94 122 ASP A CA 1
ATOM 946 C C . ASP A 1 122 ? -11.281 26.469 32.75 1 94 122 ASP A C 1
ATOM 948 O O . ASP A 1 122 ? -12.445 26.219 33.062 1 94 122 ASP A O 1
ATOM 952 N N . ASP A 1 123 ? -10.93 27.203 31.734 1 95.88 123 ASP A N 1
ATOM 953 C CA . ASP A 1 123 ? -11.969 27.734 30.859 1 95.88 123 ASP A CA 1
ATOM 954 C C . ASP A 1 123 ? -12.391 26.703 29.812 1 95.88 123 ASP A C 1
ATOM 956 O O . ASP A 1 123 ? -11.812 25.625 29.734 1 95.88 123 ASP A O 1
ATOM 960 N N . ASP A 1 124 ? -13.398 27.078 29.031 1 96.75 124 ASP A N 1
ATOM 961 C CA . ASP A 1 124 ? -13.953 26.156 28.031 1 96.75 124 ASP A CA 1
ATOM 962 C C . ASP A 1 124 ? -13.633 26.641 26.609 1 96.75 124 ASP A C 1
ATOM 964 O O . ASP A 1 124 ? -14.359 26.312 25.672 1 96.75 124 ASP A O 1
ATOM 968 N N . THR A 1 125 ? -12.562 27.469 26.484 1 96.69 125 THR A N 1
ATOM 969 C CA . THR A 1 125 ? -12.203 27.984 25.172 1 96.69 125 THR A CA 1
ATOM 970 C C . THR A 1 125 ? -11.797 26.844 24.25 1 96.69 125 THR A C 1
ATOM 972 O O . THR A 1 125 ? -10.898 26.062 24.562 1 96.69 125 THR A O 1
ATOM 975 N N . PRO A 1 126 ? -12.461 26.703 23.094 1 97.56 126 PRO A N 1
ATOM 976 C CA . PRO A 1 126 ? -12.023 25.656 22.172 1 97.56 126 PRO A CA 1
ATOM 977 C C . PRO A 1 126 ? -10.586 25.859 21.688 1 97.56 126 PRO A C 1
ATOM 979 O O . PRO A 1 126 ? -10.172 26.984 21.453 1 97.56 126 PRO A O 1
ATOM 982 N N . MET A 1 127 ? -9.875 24.797 21.594 1 97.75 127 MET A N 1
ATOM 983 C CA . MET A 1 127 ? -8.461 24.828 21.234 1 97.75 127 MET A CA 1
ATOM 984 C C . MET A 1 127 ? -8.195 23.969 19.984 1 97.75 127 MET A C 1
ATOM 986 O O . MET A 1 127 ? -8.633 22.828 19.922 1 97.75 127 MET A O 1
ATOM 990 N N . VAL A 1 128 ? -7.512 24.562 18.984 1 98.62 128 VAL A N 1
ATOM 991 C CA . VAL A 1 128 ? -7.195 23.828 17.766 1 98.62 128 VAL A CA 1
ATOM 992 C C . VAL A 1 128 ? -5.688 23.594 17.672 1 98.62 128 VAL A C 1
ATOM 994 O O . VAL A 1 128 ? -4.898 24.5 17.938 1 98.62 128 VAL A O 1
ATOM 997 N N . ILE A 1 129 ? -5.285 22.375 17.406 1 98.94 129 ILE A N 1
ATOM 998 C CA . ILE A 1 129 ? -3.9 22 17.125 1 98.94 129 ILE A CA 1
ATOM 999 C C . ILE A 1 129 ? -3.686 21.906 15.617 1 98.94 129 ILE A C 1
ATOM 1001 O O . ILE A 1 129 ? -4.41 21.188 14.93 1 98.94 129 ILE A O 1
ATOM 1005 N N . ALA A 1 130 ? -2.715 22.641 15.109 1 98.88 130 ALA A N 1
ATOM 1006 C CA . ALA A 1 130 ? -2.43 22.609 13.68 1 98.88 130 ALA A CA 1
ATOM 1007 C C . ALA A 1 130 ? -1.132 21.859 13.391 1 98.88 130 ALA A C 1
ATOM 1009 O O . ALA A 1 130 ? -0.155 22 14.133 1 98.88 130 ALA A O 1
ATOM 1010 N N . LEU A 1 131 ? -1.147 21.047 12.375 1 98.88 131 LEU A N 1
ATOM 1011 C CA . LEU A 1 131 ? 0.032 20.344 11.867 1 98.88 131 LEU A CA 1
ATOM 1012 C C . LEU A 1 131 ? 0.386 20.828 10.469 1 98.88 131 LEU A C 1
ATOM 1014 O O . LEU A 1 131 ? -0.449 20.781 9.562 1 98.88 131 LEU A O 1
ATOM 1018 N N . HIS A 1 132 ? 1.623 21.25 10.312 1 98.25 132 HIS A N 1
ATOM 1019 C CA . HIS A 1 132 ? 2.072 21.844 9.055 1 98.25 132 HIS A CA 1
ATOM 1020 C C . HIS A 1 132 ? 2.486 20.766 8.062 1 98.25 132 HIS A C 1
ATOM 1022 O O . HIS A 1 132 ? 2.572 19.594 8.414 1 98.25 132 HIS A O 1
ATOM 1028 N N . GLY A 1 133 ? 2.709 21.172 6.812 1 97.31 133 GLY A N 1
ATOM 1029 C CA . GLY A 1 133 ? 3.176 20.281 5.762 1 97.31 133 GLY A CA 1
ATOM 1030 C C . GLY A 1 133 ? 4.664 20 5.836 1 97.31 133 GLY A C 1
ATOM 1031 O O . GLY A 1 133 ? 5.336 20.422 6.777 1 97.31 133 GLY A O 1
ATOM 1032 N N . LEU A 1 134 ? 5.164 19.375 4.805 1 95.75 134 LEU A N 1
ATOM 1033 C CA . LEU A 1 134 ? 6.539 18.891 4.766 1 95.75 134 LEU A CA 1
ATOM 1034 C C . LEU A 1 134 ? 7.531 20.031 4.906 1 95.75 134 LEU A C 1
ATOM 1036 O O . LEU A 1 134 ? 7.461 21.016 4.156 1 95.75 134 LEU A O 1
ATOM 1040 N N . SER A 1 135 ? 8.406 20 5.848 1 92.75 135 SER A N 1
ATOM 1041 C CA . SER A 1 135 ? 9.531 20.891 6.102 1 92.75 135 SER A CA 1
ATOM 1042 C C . SER A 1 135 ? 9.039 22.297 6.469 1 92.75 135 SER A C 1
ATOM 1044 O O . SER A 1 135 ? 9.797 23.266 6.395 1 92.75 135 SER A O 1
ATOM 1046 N N . GLY A 1 136 ? 7.785 22.453 6.82 1 94.19 136 GLY A N 1
ATOM 1047 C CA . GLY A 1 136 ? 7.234 23.766 7.141 1 94.19 136 GLY A CA 1
ATOM 1048 C C . GLY A 1 136 ? 7.273 24.078 8.625 1 94.19 136 GLY A C 1
ATOM 1049 O O . GLY A 1 136 ? 8.266 23.797 9.297 1 94.19 136 GLY A O 1
ATOM 1050 N N . GLY A 1 137 ? 6.23 24.781 9.008 1 95.69 137 GLY A N 1
ATOM 1051 C CA . GLY A 1 137 ? 6.102 25.219 10.391 1 95.69 137 GLY A CA 1
ATOM 1052 C C . GLY A 1 137 ? 4.984 26.234 10.594 1 95.69 137 GLY A C 1
ATOM 1053 O O . GLY A 1 137 ? 4.152 26.422 9.711 1 95.69 137 GLY A O 1
ATOM 1054 N N . SER A 1 138 ? 5.016 26.797 11.781 1 96 138 SER A N 1
ATOM 1055 C CA . SER A 1 138 ? 3.955 27.719 12.18 1 96 138 SER A CA 1
ATOM 1056 C C . SER A 1 138 ? 3.943 28.969 11.305 1 96 138 SER A C 1
ATOM 1058 O O . SER A 1 138 ? 2.924 29.656 11.203 1 96 138 SER A O 1
ATOM 1060 N N . HIS A 1 139 ? 5 29.266 10.578 1 91.31 139 HIS A N 1
ATOM 1061 C CA . HIS A 1 139 ? 5.121 30.469 9.773 1 91.31 139 HIS A CA 1
ATOM 1062 C C . HIS A 1 139 ? 4.438 30.297 8.422 1 91.31 139 HIS A C 1
ATOM 1064 O O . HIS A 1 139 ? 4.262 31.281 7.684 1 91.31 139 HIS A O 1
ATOM 1070 N N . GLU A 1 140 ? 4.055 29.109 8.094 1 92.06 140 GLU A N 1
ATOM 1071 C CA . GLU A 1 140 ? 3.506 28.844 6.77 1 92.06 140 GLU A CA 1
ATOM 1072 C C . GLU A 1 140 ? 2.24 29.656 6.523 1 92.06 140 GLU A C 1
ATOM 1074 O O . GLU A 1 140 ? 1.344 29.688 7.371 1 92.06 140 GLU A O 1
ATOM 1079 N N . LEU A 1 141 ? 2.102 30.234 5.348 1 88.62 141 LEU A N 1
ATOM 1080 C CA . LEU A 1 141 ? 0.998 31.125 5.012 1 88.62 141 LEU A CA 1
ATOM 1081 C C . LEU A 1 141 ? -0.322 30.359 4.957 1 88.62 141 LEU A C 1
ATOM 1083 O O . LEU A 1 141 ? -1.353 30.859 5.41 1 88.62 141 LEU A O 1
ATOM 1087 N N . TYR A 1 142 ? -0.339 29.172 4.297 1 90.88 142 TYR A N 1
ATOM 1088 C CA . TYR A 1 142 ? -1.575 28.406 4.195 1 90.88 142 TYR A CA 1
ATOM 1089 C C . TYR A 1 142 ? -2.129 28.094 5.578 1 90.88 142 TYR A C 1
ATOM 1091 O O . TYR A 1 142 ? -3.344 28.109 5.789 1 90.88 142 TYR A O 1
ATOM 1099 N N . LEU A 1 143 ? -1.28 27.781 6.516 1 94.5 143 LEU A N 1
ATOM 1100 C CA . LEU A 1 143 ? -1.654 27.469 7.887 1 94.5 143 LEU A CA 1
ATOM 1101 C C . LEU A 1 143 ? -2.197 28.703 8.602 1 94.5 143 LEU A C 1
ATOM 1103 O O . LEU A 1 143 ? -3.275 28.656 9.195 1 94.5 143 LEU A O 1
ATOM 1107 N N . ARG A 1 144 ? -1.557 29.828 8.469 1 93.06 144 ARG A N 1
ATOM 1108 C CA . ARG A 1 144 ? -1.977 31.062 9.109 1 93.06 144 ARG A CA 1
ATOM 1109 C C . ARG A 1 144 ? -3.281 31.578 8.516 1 93.06 144 ARG A C 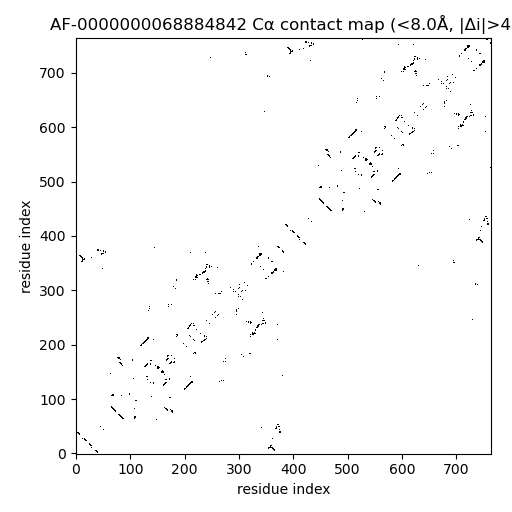1
ATOM 1111 O O . ARG A 1 144 ? -4.086 32.188 9.211 1 93.06 144 ARG A O 1
ATOM 1118 N N . SER A 1 145 ? -3.504 31.281 7.266 1 90.81 145 SER A N 1
ATOM 1119 C CA . SER A 1 145 ? -4.742 31.703 6.613 1 90.81 145 SER A CA 1
ATOM 1120 C C . SER A 1 145 ? -5.953 31.031 7.254 1 90.81 145 SER A C 1
ATOM 1122 O O . SER A 1 145 ? -7.059 31.594 7.227 1 90.81 145 SER A O 1
ATOM 1124 N N . VAL A 1 146 ? -5.773 29.891 7.805 1 94 146 VAL A N 1
ATOM 1125 C CA . VAL A 1 146 ? -6.855 29.156 8.469 1 94 146 VAL A CA 1
ATOM 1126 C C . VAL A 1 146 ? -6.926 29.578 9.938 1 94 146 VAL A C 1
ATOM 1128 O O . VAL A 1 146 ? -8.016 29.812 10.469 1 94 146 VAL A O 1
ATOM 1131 N N . LEU A 1 147 ? -5.789 29.781 10.578 1 95.88 147 LEU A N 1
ATOM 1132 C CA . LEU A 1 147 ? -5.758 30.047 12.016 1 95.88 147 LEU A CA 1
ATOM 1133 C C . LEU A 1 147 ? -6.191 31.469 12.312 1 95.88 147 LEU A C 1
ATOM 1135 O O . LEU A 1 147 ? -6.793 31.734 13.352 1 95.88 147 LEU A O 1
ATOM 1139 N N . ALA A 1 148 ? -5.914 32.406 11.398 1 93.5 148 ALA A N 1
ATOM 1140 C CA . ALA A 1 148 ? -6.164 33.812 11.656 1 93.5 148 ALA A CA 1
ATOM 1141 C C . ALA A 1 148 ? -7.645 34.062 11.93 1 93.5 148 ALA A C 1
ATOM 1143 O O . ALA A 1 148 ? -8.008 34.562 12.992 1 93.5 148 ALA A O 1
ATOM 1144 N N . PRO A 1 149 ? -8.516 33.688 11.016 1 92.69 149 PRO A N 1
ATOM 1145 C CA . PRO A 1 149 ? -9.938 33.938 11.312 1 92.69 149 PRO A CA 1
ATOM 1146 C C . PRO A 1 149 ? -10.438 33.062 12.477 1 92.69 149 PRO A C 1
ATOM 1148 O O . PRO A 1 149 ? -11.383 33.469 13.164 1 92.69 149 PRO A O 1
ATOM 1151 N N . LEU A 1 150 ? -9.812 31.938 12.75 1 95.75 150 LEU A N 1
ATOM 1152 C CA . LEU A 1 150 ? -10.242 31.031 13.82 1 95.75 150 LEU A CA 1
ATOM 1153 C C . LEU A 1 150 ? -9.891 31.625 15.18 1 95.75 150 LEU A C 1
ATOM 1155 O O . LEU A 1 150 ? -10.672 31.484 16.125 1 95.75 150 LEU A O 1
ATOM 1159 N N . THR A 1 151 ? -8.773 32.312 15.281 1 95.88 151 THR A N 1
ATOM 1160 C CA . THR A 1 151 ? -8.281 32.75 16.578 1 95.88 151 THR A CA 1
ATOM 1161 C C . THR A 1 151 ? -8.664 34.188 16.844 1 95.88 151 THR A C 1
ATOM 1163 O O . THR A 1 151 ? -8.523 34.688 17.953 1 95.88 151 THR A O 1
ATOM 1166 N N . ARG A 1 152 ? -9.133 34.875 15.828 1 93.69 152 ARG A N 1
ATOM 1167 C CA . ARG A 1 152 ? -9.625 36.25 16.016 1 93.69 152 ARG A CA 1
ATOM 1168 C C . ARG A 1 152 ? -10.797 36.25 17 1 93.69 152 ARG A C 1
ATOM 1170 O O . ARG A 1 152 ? -11.633 35.375 16.984 1 93.69 152 ARG A O 1
ATOM 1177 N N . LYS A 1 153 ? -10.82 37.312 17.797 1 93.12 153 LYS A N 1
ATOM 1178 C CA . LYS A 1 153 ? -11.875 37.469 18.797 1 93.12 153 LYS A CA 1
ATOM 1179 C C . LYS A 1 153 ? -13.25 37.5 18.141 1 93.12 153 LYS A C 1
ATOM 1181 O O . LYS A 1 153 ? -13.406 38.031 17.031 1 93.12 153 LYS A O 1
ATOM 1186 N N . VAL A 1 154 ? -14.156 37 18.875 1 94.12 154 VAL A N 1
ATOM 1187 C CA . VAL A 1 154 ? -15.531 36.938 18.375 1 94.12 154 VAL A CA 1
ATOM 1188 C C . VAL A 1 154 ? -16.031 38.344 18.062 1 94.12 154 VAL A C 1
ATOM 1190 O O . VAL A 1 154 ? -16.656 38.594 17.031 1 94.12 154 VAL A O 1
ATOM 1193 N N . GLU A 1 155 ? -15.695 39.312 18.938 1 93.94 155 GLU A N 1
ATOM 1194 C CA . GLU A 1 155 ? -16.109 40.688 18.781 1 93.94 155 GLU A CA 1
ATOM 1195 C C . GLU A 1 155 ? -15.508 41.312 17.531 1 93.94 155 GLU A C 1
ATOM 1197 O O . GLU A 1 155 ? -16.016 42.312 17.016 1 93.94 155 GLU A O 1
ATOM 1202 N N . GLU A 1 156 ? -14.484 40.688 17.078 1 91.75 156 GLU A N 1
ATOM 1203 C CA . GLU A 1 156 ? -13.797 41.188 15.891 1 91.75 156 GLU A CA 1
ATOM 1204 C C . GLU A 1 156 ? -14.125 40.344 14.664 1 91.75 156 GLU A C 1
ATOM 1206 O O . GLU A 1 156 ? -13.445 40.438 13.633 1 91.75 156 GLU A O 1
ATOM 1211 N N . GLY A 1 157 ? -15.047 39.438 14.812 1 92.12 157 GLY A N 1
ATOM 1212 C CA . GLY A 1 157 ? -15.508 38.688 13.664 1 92.12 157 GLY A CA 1
ATOM 1213 C C . GLY A 1 157 ? -14.852 37.344 13.547 1 92.12 157 GLY A C 1
ATOM 1214 O O . GLY A 1 157 ? -15.016 36.656 12.531 1 92.12 157 GLY A O 1
ATOM 1215 N N . GLY A 1 158 ? -14.117 37.031 14.547 1 93.69 158 GLY A N 1
ATOM 1216 C CA . GLY A 1 158 ? -13.492 35.719 14.531 1 93.69 158 GLY A CA 1
ATOM 1217 C C . GLY A 1 158 ? -14.258 34.656 15.328 1 93.69 158 GLY A C 1
ATOM 1218 O O . GLY A 1 158 ? -15.422 34.875 15.688 1 93.69 158 GLY A O 1
ATOM 1219 N N . SER A 1 159 ? -13.633 33.469 15.461 1 94.94 159 SER A N 1
ATOM 1220 C CA . SER A 1 159 ? -14.312 32.375 16.141 1 94.94 159 SER A CA 1
ATOM 1221 C C . SER A 1 159 ? -13.859 32.25 17.594 1 94.94 159 SER A C 1
ATOM 1223 O O . SER A 1 159 ? -14.453 31.484 18.359 1 94.94 159 SER A O 1
ATOM 1225 N N . GLY A 1 160 ? -12.836 32.938 17.969 1 95.94 160 GLY A N 1
ATOM 1226 C CA . GLY A 1 160 ? -12.414 33.031 19.359 1 95.94 160 GLY A CA 1
ATOM 1227 C C . GLY A 1 160 ? -11.719 31.766 19.859 1 95.94 160 GLY A C 1
ATOM 1228 O O . GLY A 1 160 ? -11.641 31.531 21.062 1 95.94 160 GLY A O 1
ATOM 1229 N N . PHE A 1 161 ? -11.18 30.953 18.969 1 97.56 161 PHE A N 1
ATOM 1230 C CA . PHE A 1 161 ? -10.453 29.75 19.344 1 97.56 161 PHE A CA 1
ATOM 1231 C C . PHE A 1 161 ? -9.062 30.094 19.859 1 97.56 161 PHE A C 1
ATOM 1233 O O . PHE A 1 161 ? -8.453 31.078 19.422 1 97.56 161 PHE A O 1
ATOM 1240 N N . ALA A 1 162 ? -8.578 29.328 20.844 1 97.38 162 ALA A N 1
ATOM 1241 C CA . ALA A 1 162 ? -7.137 29.219 21.047 1 97.38 162 ALA A CA 1
ATOM 1242 C C . ALA A 1 162 ? -6.512 28.266 20.047 1 97.38 162 ALA A C 1
ATOM 1244 O O . ALA A 1 162 ? -7.203 27.422 19.453 1 97.38 162 ALA A O 1
ATOM 1245 N N . ALA A 1 163 ? -5.227 28.453 19.812 1 98.31 163 ALA A N 1
ATOM 1246 C CA . ALA A 1 163 ? -4.594 27.562 18.828 1 98.31 163 ALA A CA 1
ATOM 1247 C C . ALA A 1 163 ? -3.113 27.375 19.141 1 98.31 163 ALA A C 1
ATOM 1249 O O . ALA A 1 163 ? -2.494 28.219 19.797 1 98.31 163 ALA A O 1
ATOM 1250 N N . CYS A 1 164 ? -2.586 26.297 18.75 1 98.31 164 CYS A N 1
ATOM 1251 C CA . CYS A 1 164 ? -1.148 26.047 18.75 1 98.31 164 CYS A CA 1
ATOM 1252 C C . CYS A 1 164 ? -0.738 25.234 17.531 1 98.31 164 CYS A C 1
ATOM 1254 O O . CYS A 1 164 ? -1.585 24.625 16.859 1 98.31 164 CYS A O 1
ATOM 1256 N N . VAL A 1 165 ? 0.519 25.328 17.141 1 98.75 165 VAL A N 1
ATOM 1257 C CA . VAL A 1 165 ? 1.104 24.594 16.016 1 98.75 165 VAL A CA 1
ATOM 1258 C C . VAL A 1 165 ? 2.211 23.672 16.531 1 98.75 165 VAL A C 1
ATOM 1260 O O . VAL A 1 165 ? 3.131 24.109 17.219 1 98.75 165 VAL A O 1
ATOM 1263 N N . VAL A 1 166 ? 2.074 22.391 16.219 1 98.69 166 VAL A N 1
ATOM 1264 C CA . VAL A 1 166 ? 3.154 21.453 16.5 1 98.69 166 VAL A CA 1
ATOM 1265 C C . VAL A 1 166 ? 4.188 21.5 15.375 1 98.69 166 VAL A C 1
ATOM 1267 O O . VAL A 1 166 ? 3.889 21.125 14.234 1 98.69 166 VAL A O 1
ATOM 1270 N N . ASN A 1 167 ? 5.348 21.984 15.711 1 98 167 ASN A N 1
ATOM 1271 C CA . ASN A 1 167 ? 6.43 21.969 14.727 1 98 167 ASN A CA 1
ATOM 1272 C C . ASN A 1 167 ? 7.191 20.656 14.742 1 98 167 ASN A C 1
ATOM 1274 O O . ASN A 1 167 ? 7.711 20.234 15.781 1 98 167 ASN A O 1
ATOM 1278 N N . ALA A 1 168 ? 7.234 20.062 13.586 1 97.06 168 ALA A N 1
ATOM 1279 C CA . ALA A 1 168 ? 8.008 18.828 13.484 1 97.06 168 ALA A CA 1
ATOM 1280 C C . ALA A 1 168 ? 9.461 19.047 13.875 1 97.06 168 ALA A C 1
ATOM 1282 O O . ALA A 1 168 ? 10 20.141 13.672 1 97.06 168 ALA A O 1
ATOM 1283 N N . ARG A 1 169 ? 10.039 18.031 14.398 1 96.25 169 ARG A N 1
ATOM 1284 C CA . ARG A 1 169 ? 11.398 18.156 14.914 1 96.25 169 ARG A CA 1
ATOM 1285 C C . ARG A 1 169 ? 12.344 18.656 13.836 1 96.25 169 ARG A C 1
ATOM 1287 O O . ARG A 1 169 ? 12.367 18.125 12.719 1 96.25 169 ARG A O 1
ATOM 1294 N N . GLY A 1 170 ? 13.055 19.719 14.164 1 94.44 170 GLY A N 1
ATOM 1295 C CA . GLY A 1 170 ? 14 20.344 13.242 1 94.44 170 GLY A CA 1
ATOM 1296 C C . GLY A 1 170 ? 13.375 21.438 12.398 1 94.44 170 GLY A C 1
ATOM 1297 O O . GLY A 1 170 ? 14.086 22.281 11.836 1 94.44 170 GLY A O 1
ATOM 1298 N N . CYS A 1 171 ? 12.117 21.453 12.242 1 95.62 171 CYS A N 1
ATOM 1299 C CA . CYS A 1 171 ? 11.422 22.453 11.438 1 95.62 171 CYS A CA 1
ATOM 1300 C C . CYS A 1 171 ? 11.219 23.734 12.234 1 95.62 171 CYS A C 1
ATOM 1302 O O . CYS A 1 171 ? 11.359 23.75 13.453 1 95.62 171 CYS A O 1
ATOM 1304 N N . ALA A 1 172 ? 10.969 24.828 11.508 1 94.31 172 ALA A N 1
ATOM 1305 C CA . ALA A 1 172 ? 10.727 26.141 12.094 1 94.31 172 ALA A CA 1
ATOM 1306 C C . ALA A 1 172 ? 11.828 26.516 13.078 1 94.31 172 ALA A C 1
ATOM 1308 O O . ALA A 1 172 ? 11.555 27.031 14.156 1 94.31 172 ALA A O 1
ATOM 1309 N N . LEU A 1 173 ? 12.992 26.047 12.766 1 90.88 173 LEU A N 1
ATOM 1310 C CA . LEU A 1 173 ? 14.211 26.391 13.492 1 90.88 173 LEU A CA 1
ATOM 1311 C C . LEU A 1 173 ? 14.18 25.812 14.906 1 90.88 173 LEU A C 1
ATOM 1313 O O . LEU A 1 173 ? 14.695 26.422 15.844 1 90.88 173 LEU A O 1
ATOM 1317 N N . SER A 1 174 ? 13.484 24.75 15.047 1 91.38 174 SER A N 1
ATOM 1318 C CA . SER A 1 174 ? 13.531 24.047 16.328 1 91.38 174 SER A CA 1
ATOM 1319 C C . SER A 1 174 ? 14.758 23.141 16.422 1 91.38 174 SER A C 1
ATOM 1321 O O . SER A 1 174 ? 15.227 22.625 15.422 1 91.38 174 SER A O 1
ATOM 1323 N N . LYS A 1 175 ? 15.195 22.953 17.625 1 84.5 175 LYS A N 1
ATOM 1324 C CA . LYS A 1 175 ? 16.375 22.125 17.859 1 84.5 175 LYS A CA 1
ATOM 1325 C C . LYS A 1 175 ? 16.047 20.641 17.781 1 84.5 175 LYS A C 1
ATOM 1327 O O . LYS A 1 175 ? 14.953 20.234 18.172 1 84.5 175 LYS A O 1
ATOM 1332 N N . VAL A 1 176 ? 17.031 19.938 17.266 1 90.56 176 VAL A N 1
ATOM 1333 C CA . VAL A 1 176 ? 16.922 18.484 17.281 1 90.56 176 VAL A CA 1
ATOM 1334 C C . VAL A 1 176 ? 17.734 17.922 18.453 1 90.56 176 VAL A C 1
ATOM 1336 O O . VAL A 1 176 ? 18.953 18.156 18.547 1 90.56 176 VAL A O 1
ATOM 1339 N N . THR A 1 177 ? 17.031 17.234 19.281 1 89.12 177 THR A N 1
ATOM 1340 C CA . THR A 1 177 ? 17.719 16.781 20.484 1 89.12 177 THR A CA 1
ATOM 1341 C C . THR A 1 177 ? 17.812 15.258 20.5 1 89.12 177 THR A C 1
ATOM 1343 O O . THR A 1 177 ? 18.359 14.68 21.453 1 89.12 177 THR A O 1
ATOM 1346 N N . THR A 1 178 ? 17.219 14.641 19.609 1 82.94 178 THR A N 1
ATOM 1347 C CA . THR A 1 178 ? 17.344 13.203 19.406 1 82.94 178 THR A CA 1
ATOM 1348 C C . THR A 1 178 ? 17.828 12.891 17.984 1 82.94 178 THR A C 1
ATOM 1350 O O . THR A 1 178 ? 17.906 13.781 17.156 1 82.94 178 THR A O 1
ATOM 1353 N N . GLY A 1 179 ? 18.297 11.766 17.797 1 82.06 179 GLY A N 1
ATOM 1354 C CA . GLY A 1 179 ? 18.828 11.344 16.516 1 82.06 179 GLY A CA 1
ATOM 1355 C C . GLY A 1 179 ? 17.766 11.078 15.469 1 82.06 179 GLY A C 1
ATOM 1356 O O . GLY A 1 179 ? 17.859 10.125 14.695 1 82.06 179 GLY A O 1
ATOM 1357 N N . GLN A 1 180 ? 16.625 11.922 15.594 1 89.5 180 GLN A N 1
ATOM 1358 C CA . GLN A 1 180 ? 15.641 11.773 14.531 1 89.5 180 GLN A CA 1
ATOM 1359 C C . GLN A 1 180 ? 14.977 13.109 14.211 1 89.5 180 GLN A C 1
ATOM 1361 O O . GLN A 1 180 ? 14.906 14 15.062 1 89.5 180 GLN A O 1
ATOM 1366 N N . LEU A 1 181 ? 14.562 13.273 13.031 1 93.56 181 LEU A N 1
ATOM 1367 C CA . LEU A 1 181 ? 13.688 14.375 12.633 1 93.56 181 LEU A CA 1
ATOM 1368 C C . LEU A 1 181 ? 12.219 13.984 12.789 1 93.56 181 LEU A C 1
ATOM 1370 O O . LEU A 1 181 ? 11.75 13.742 13.898 1 93.56 181 LEU A O 1
ATOM 1374 N N . PHE A 1 182 ? 11.562 13.938 11.672 1 95.38 182 PHE A N 1
ATOM 1375 C CA . PHE A 1 182 ? 10.156 13.562 11.609 1 95.38 182 PHE A CA 1
ATOM 1376 C C . PHE A 1 182 ? 9.875 12.695 10.383 1 95.38 182 PHE A C 1
ATOM 1378 O O . PHE A 1 182 ? 10.75 12.508 9.539 1 95.38 182 PHE A O 1
ATOM 1385 N N . ASN A 1 183 ? 8.773 12.039 10.375 1 97.31 183 ASN A N 1
ATOM 1386 C CA . ASN A 1 183 ? 8.289 11.352 9.18 1 97.31 183 ASN A CA 1
ATOM 1387 C C . ASN A 1 183 ? 6.766 11.289 9.156 1 97.31 183 ASN A C 1
ATOM 1389 O O . ASN A 1 183 ? 6.102 11.82 10.047 1 97.31 183 ASN A O 1
ATOM 1393 N N . ALA A 1 184 ? 6.223 10.711 8.141 1 97.94 184 ALA A N 1
ATOM 1394 C CA . ALA A 1 184 ? 4.785 10.75 7.891 1 97.94 184 ALA A CA 1
ATOM 1395 C C . ALA A 1 184 ? 4.039 9.797 8.82 1 97.94 184 ALA A C 1
ATOM 1397 O O . ALA A 1 184 ? 2.812 9.867 8.93 1 97.94 184 ALA A O 1
ATOM 1398 N N . ARG A 1 185 ? 4.742 8.977 9.547 1 97.75 185 ARG A N 1
ATOM 1399 C CA . ARG A 1 185 ? 4.129 7.961 10.391 1 97.75 185 ARG A CA 1
ATOM 1400 C C . ARG A 1 185 ? 4.258 8.32 11.867 1 97.75 185 ARG A C 1
ATOM 1402 O O . ARG A 1 185 ? 3.531 7.793 12.711 1 97.75 185 ARG A O 1
ATOM 1409 N N . PHE A 1 186 ? 5.113 9.211 12.242 1 95.94 186 PHE A N 1
ATOM 1410 C CA . PHE A 1 186 ? 5.457 9.523 13.625 1 95.94 186 PHE A CA 1
ATOM 1411 C C . PHE A 1 186 ? 4.391 10.406 14.258 1 95.94 186 PHE A C 1
ATOM 1413 O O . PHE A 1 186 ? 4.402 11.625 14.078 1 95.94 186 PHE A O 1
ATOM 1420 N N . THR A 1 187 ? 3.566 9.812 15.133 1 98.12 187 THR A N 1
ATOM 1421 C CA . THR A 1 187 ? 2.432 10.523 15.711 1 98.12 187 THR A CA 1
ATOM 1422 C C . THR A 1 187 ? 2.711 10.891 17.172 1 98.12 187 THR A C 1
ATOM 1424 O O . THR A 1 187 ? 1.896 11.555 17.812 1 98.12 187 THR A O 1
ATOM 1427 N N . GLU A 1 188 ? 3.844 10.555 17.656 1 97.25 188 GLU A N 1
ATOM 1428 C CA . GLU A 1 188 ? 4.102 10.602 19.094 1 97.25 188 GLU A CA 1
ATOM 1429 C C . GLU A 1 188 ? 4.137 12.039 19.609 1 97.25 188 GLU A C 1
ATOM 1431 O O . GLU A 1 188 ? 3.721 12.312 20.734 1 97.25 188 GLU A O 1
ATOM 1436 N N . ASP A 1 189 ? 4.719 12.938 18.844 1 97.94 189 ASP A N 1
ATOM 1437 C CA . ASP A 1 189 ? 4.781 14.328 19.281 1 97.94 189 ASP A CA 1
ATOM 1438 C C . ASP A 1 189 ? 3.385 14.938 19.359 1 97.94 189 ASP A C 1
ATOM 1440 O O . ASP A 1 189 ? 3.107 15.742 20.266 1 97.94 189 ASP A O 1
ATOM 1444 N N . LEU A 1 190 ? 2.518 14.586 18.406 1 98.69 190 LEU A N 1
ATOM 1445 C CA . LEU A 1 190 ? 1.126 15.016 18.5 1 98.69 190 LEU A CA 1
ATOM 1446 C C . LEU A 1 190 ? 0.458 14.422 19.734 1 98.69 190 LEU A C 1
ATOM 1448 O O . LEU A 1 190 ? -0.263 15.125 20.453 1 98.69 190 LEU A O 1
ATOM 1452 N N . ARG A 1 191 ? 0.675 13.148 19.984 1 98.5 191 ARG A N 1
ATOM 1453 C CA . ARG A 1 191 ? 0.115 12.477 21.156 1 98.5 191 ARG A CA 1
ATOM 1454 C C . ARG A 1 191 ? 0.536 13.172 22.438 1 98.5 191 ARG A C 1
ATOM 1456 O O . ARG A 1 191 ? -0.287 13.391 23.344 1 98.5 191 ARG A O 1
ATOM 1463 N N . GLN A 1 192 ? 1.791 13.508 22.5 1 98.25 192 GLN A N 1
ATOM 1464 C CA . GLN A 1 192 ? 2.299 14.195 23.672 1 98.25 192 GLN A CA 1
ATOM 1465 C C . GLN A 1 192 ? 1.688 15.586 23.812 1 98.25 192 GLN A C 1
ATOM 1467 O O . GLN A 1 192 ? 1.423 16.047 24.922 1 98.25 192 GLN A O 1
ATOM 1472 N N . THR A 1 193 ? 1.559 16.266 22.719 1 98.69 193 THR A N 1
ATOM 1473 C CA . THR A 1 193 ? 0.929 17.578 22.734 1 98.69 193 THR A CA 1
ATOM 1474 C C . THR A 1 193 ? -0.493 17.484 23.281 1 98.69 193 THR A C 1
ATOM 1476 O O . THR A 1 193 ? -0.896 18.312 24.109 1 98.69 193 THR A O 1
ATOM 1479 N N . VAL A 1 194 ? -1.275 16.516 22.812 1 98.75 194 VAL A N 1
ATOM 1480 C CA . VAL A 1 194 ? -2.652 16.312 23.25 1 98.75 194 VAL A CA 1
ATOM 1481 C C . VAL A 1 194 ? -2.678 16.062 24.75 1 98.75 194 VAL A C 1
ATOM 1483 O O . VAL A 1 194 ? -3.457 16.688 25.484 1 98.75 194 VAL A O 1
ATOM 1486 N N . ARG A 1 195 ? -1.818 15.227 25.25 1 98.12 195 ARG A N 1
ATOM 1487 C CA . ARG A 1 195 ? -1.745 14.93 26.672 1 98.12 195 ARG A CA 1
ATOM 1488 C C . ARG A 1 195 ? -1.43 16.188 27.484 1 98.12 195 ARG A C 1
ATOM 1490 O O . ARG A 1 195 ? -2.062 16.453 28.5 1 98.12 195 ARG A O 1
ATOM 1497 N N . TYR A 1 196 ? -0.476 16.859 27.016 1 97.62 196 TYR A N 1
ATOM 1498 C CA . TYR A 1 196 ? -0.064 18.094 27.688 1 97.62 196 TYR A CA 1
ATOM 1499 C C . TYR A 1 196 ? -1.222 19.078 27.781 1 97.62 196 TYR A C 1
ATOM 1501 O O . TYR A 1 196 ? -1.483 19.641 28.844 1 97.62 196 TYR A O 1
ATOM 1509 N N . LEU A 1 197 ? -1.884 19.312 26.703 1 98.12 197 LEU A N 1
ATOM 1510 C CA . LEU A 1 197 ? -2.971 20.281 26.641 1 98.12 197 LEU A CA 1
ATOM 1511 C C . LEU A 1 197 ? -4.125 19.844 27.547 1 98.12 197 LEU A C 1
ATOM 1513 O O . LEU A 1 197 ? -4.797 20.688 28.141 1 98.12 197 LEU A O 1
ATOM 1517 N N . GLN A 1 198 ? -4.414 18.594 27.562 1 97.75 198 GLN A N 1
ATOM 1518 C CA . GLN A 1 198 ? -5.469 18.094 28.438 1 97.75 198 GLN A CA 1
ATOM 1519 C C . GLN A 1 198 ? -5.133 18.328 29.906 1 97.75 198 GLN A C 1
ATOM 1521 O O . GLN A 1 198 ? -6.027 18.531 30.734 1 97.75 198 GLN A O 1
ATOM 1526 N N . ASP A 1 199 ? -3.875 18.328 30.234 1 96.5 199 ASP A N 1
ATOM 1527 C CA . ASP A 1 199 ? -3.432 18.578 31.594 1 96.5 199 ASP A CA 1
ATOM 1528 C C . ASP A 1 199 ? -3.539 20.062 31.938 1 96.5 199 ASP A C 1
ATOM 1530 O O . ASP A 1 199 ? -4.016 20.422 33.031 1 96.5 199 ASP A O 1
ATOM 1534 N N . VAL A 1 200 ? -3.09 20.906 31.016 1 95.88 200 VAL A N 1
ATOM 1535 C CA . VAL A 1 200 ? -3.008 22.344 31.25 1 95.88 200 VAL A CA 1
ATOM 1536 C C . VAL A 1 200 ? -4.383 22.984 31.078 1 95.88 200 VAL A C 1
ATOM 1538 O O . VAL A 1 200 ? -4.727 23.953 31.766 1 95.88 200 VAL A O 1
ATOM 1541 N N . TYR A 1 201 ? -5.164 22.453 30.141 1 96.94 201 TYR A N 1
ATOM 1542 C CA . TYR A 1 201 ? -6.508 22.938 29.844 1 96.94 201 TYR A CA 1
ATOM 1543 C C . TYR A 1 201 ? -7.52 21.797 29.906 1 96.94 201 TYR A C 1
ATOM 1545 O O . TYR A 1 201 ? -8.086 21.391 28.891 1 96.94 201 TYR A O 1
ATOM 1553 N N . PRO A 1 202 ? -7.891 21.375 31.062 1 96.62 202 PRO A N 1
ATOM 1554 C CA . PRO A 1 202 ? -8.672 20.141 31.219 1 96.62 202 PRO A CA 1
ATOM 1555 C C . PRO A 1 202 ? -10.086 20.25 30.656 1 96.62 202 PRO A C 1
ATOM 1557 O O . PRO A 1 202 ? -10.711 19.25 30.328 1 96.62 202 PRO A O 1
ATOM 1560 N N . ARG A 1 203 ? -10.586 21.484 30.516 1 97.38 203 ARG A N 1
ATOM 1561 C CA . ARG A 1 203 ? -11.977 21.609 30.109 1 97.38 203 ARG A CA 1
ATOM 1562 C C . ARG A 1 203 ? -12.086 22.031 28.656 1 97.38 203 ARG A C 1
ATOM 1564 O O . ARG A 1 203 ? -13.18 22 28.078 1 97.38 203 ARG A O 1
ATOM 1571 N N . ARG A 1 204 ? -11.016 22.438 28.031 1 97.75 204 ARG A N 1
ATOM 1572 C CA . ARG A 1 204 ? -11.078 22.922 26.656 1 97.75 204 ARG A CA 1
ATOM 1573 C C . ARG A 1 204 ? -11.336 21.781 25.688 1 97.75 204 ARG A C 1
ATOM 1575 O O . ARG A 1 204 ? -10.633 20.766 25.703 1 97.75 204 ARG A O 1
ATOM 1582 N N . PRO A 1 205 ? -12.445 21.875 24.906 1 97.62 205 PRO A N 1
ATOM 1583 C CA . PRO A 1 205 ? -12.523 20.922 23.812 1 97.62 205 PRO A CA 1
ATOM 1584 C C . PRO A 1 205 ? -11.367 21.078 22.812 1 97.62 205 PRO A C 1
ATOM 1586 O O . PRO A 1 205 ? -11 22.188 22.453 1 97.62 205 PRO A O 1
ATOM 1589 N N . LEU A 1 206 ? -10.805 19.953 22.375 1 98.69 206 LEU A N 1
ATOM 1590 C CA . LEU A 1 206 ? -9.672 19.969 21.469 1 98.69 206 LEU A CA 1
ATOM 1591 C C . LEU A 1 206 ? -10.109 19.641 20.047 1 98.69 206 LEU A C 1
ATOM 1593 O O . LEU A 1 206 ? -10.938 18.75 19.844 1 98.69 206 LEU A O 1
ATOM 1597 N N . TYR A 1 207 ? -9.664 20.375 19.078 1 98.75 207 TYR A N 1
ATOM 1598 C CA . TYR A 1 207 ? -9.797 20.156 17.641 1 98.75 207 TYR A CA 1
ATOM 1599 C C . TYR A 1 207 ? -8.438 20.109 16.969 1 98.75 207 TYR A C 1
ATOM 1601 O O . TYR A 1 207 ? -7.422 20.469 17.578 1 98.75 207 TYR A O 1
ATOM 1609 N N . ALA A 1 208 ? -8.414 19.609 15.75 1 98.94 208 ALA A N 1
ATOM 1610 C CA . ALA A 1 208 ? -7.137 19.609 15.039 1 98.94 208 ALA A CA 1
ATOM 1611 C C . ALA A 1 208 ? -7.344 19.812 13.539 1 98.94 208 ALA A C 1
ATOM 1613 O O . ALA A 1 208 ? -8.398 19.469 13 1 98.94 208 ALA A O 1
ATOM 1614 N N . VAL A 1 209 ? -6.363 20.422 12.945 1 98.88 209 VAL A N 1
ATOM 1615 C CA . VAL A 1 209 ? -6.309 20.594 11.5 1 98.88 209 VAL A CA 1
ATOM 1616 C C . VAL A 1 209 ? -4.918 20.219 10.992 1 98.88 209 VAL A C 1
ATOM 1618 O O . VAL A 1 209 ? -3.91 20.594 11.602 1 98.88 209 VAL A O 1
ATOM 1621 N N . GLY A 1 210 ? -4.855 19.391 9.992 1 98.81 210 GLY A N 1
ATOM 1622 C CA . GLY A 1 210 ? -3.609 19.031 9.336 1 98.81 210 GLY A CA 1
ATOM 1623 C C . GLY A 1 210 ? -3.557 19.438 7.875 1 98.81 210 GLY A C 1
ATOM 1624 O O . GLY A 1 210 ? -4.566 19.375 7.168 1 98.81 210 GLY A O 1
ATOM 1625 N N . PHE A 1 211 ? -2.346 19.844 7.43 1 98.56 211 PHE A N 1
ATOM 1626 C CA . PHE A 1 211 ? -2.123 20.266 6.055 1 98.56 211 PHE A CA 1
ATOM 1627 C C . PHE A 1 211 ? -1.097 19.375 5.367 1 98.56 211 PHE A C 1
ATOM 1629 O O . PHE A 1 211 ? 0.03 19.234 5.848 1 98.56 211 PHE A O 1
ATOM 1636 N N . SER A 1 212 ? -1.47 18.812 4.156 1 98.25 212 SER A N 1
ATOM 1637 C CA . SER A 1 212 ? -0.544 18 3.371 1 98.25 212 SER A CA 1
ATOM 1638 C C . SER A 1 212 ? 0.1 16.922 4.223 1 98.25 212 SER A C 1
ATOM 1640 O O . SER A 1 212 ? -0.595 16.062 4.773 1 98.25 212 SER A O 1
ATOM 1642 N N . PHE A 1 213 ? 1.401 17.016 4.492 1 98.31 213 PHE A N 1
ATOM 1643 C CA . PHE A 1 213 ? 2.164 16.078 5.309 1 98.31 213 PHE A CA 1
ATOM 1644 C C . PHE A 1 213 ? 1.599 16 6.719 1 98.31 213 PHE A C 1
ATOM 1646 O O . PHE A 1 213 ? 1.433 14.906 7.273 1 98.31 213 PHE A O 1
ATOM 1653 N N . GLY A 1 214 ? 1.246 17.094 7.34 1 98.81 214 GLY A N 1
ATOM 1654 C CA . GLY A 1 214 ? 0.631 17.156 8.656 1 98.81 214 GLY A CA 1
ATOM 1655 C C . GLY A 1 214 ? -0.741 16.516 8.703 1 98.81 214 GLY A C 1
ATOM 1656 O O . GLY A 1 214 ? -1.133 15.961 9.727 1 98.81 214 GLY A O 1
ATOM 1657 N N . ALA A 1 215 ? -1.453 16.609 7.559 1 98.94 215 ALA A N 1
ATOM 1658 C CA . ALA A 1 215 ? -2.746 15.938 7.473 1 98.94 215 ALA A CA 1
ATOM 1659 C C . ALA A 1 215 ? -2.576 14.422 7.539 1 98.94 215 ALA A C 1
ATOM 1661 O O . ALA A 1 215 ? -3.389 13.734 8.156 1 98.94 215 ALA A O 1
ATOM 1662 N N . ASN A 1 216 ? -1.564 13.953 6.887 1 98.94 216 ASN A N 1
ATOM 1663 C CA . ASN A 1 216 ? -1.297 12.523 6.934 1 98.94 216 ASN A CA 1
ATOM 1664 C C . ASN A 1 216 ? -0.951 12.062 8.344 1 98.94 216 ASN A C 1
ATOM 1666 O O . ASN A 1 216 ? -1.43 11.016 8.797 1 98.94 216 ASN A O 1
ATOM 1670 N N . ILE A 1 217 ? -0.122 12.812 9.078 1 98.88 217 ILE A N 1
ATOM 1671 C CA . ILE A 1 217 ? 0.228 12.484 10.453 1 98.88 217 ILE A CA 1
ATOM 1672 C C . ILE A 1 217 ? -1.029 12.5 11.32 1 98.88 217 ILE A C 1
ATOM 1674 O O . ILE A 1 217 ? -1.246 11.586 12.125 1 98.88 217 ILE A O 1
ATOM 1678 N N . LEU A 1 218 ? -1.818 13.484 11.109 1 98.94 218 LEU A N 1
ATOM 1679 C CA . LEU A 1 218 ? -3.049 13.609 11.891 1 98.94 218 LEU A CA 1
ATOM 1680 C C . LEU A 1 218 ? -3.992 12.445 11.602 1 98.94 218 LEU A C 1
ATOM 1682 O O . LEU A 1 218 ? -4.594 11.891 12.523 1 98.94 218 LEU A O 1
ATOM 1686 N N . ALA A 1 219 ? -4.133 12.109 10.344 1 98.94 219 ALA A N 1
ATOM 1687 C CA . ALA A 1 219 ? -4.984 10.977 9.969 1 98.94 219 ALA A CA 1
ATOM 1688 C C . ALA A 1 219 ? -4.496 9.688 10.617 1 98.94 219 ALA A C 1
ATOM 1690 O O . ALA A 1 219 ? -5.297 8.891 11.117 1 98.94 219 ALA A O 1
ATOM 1691 N N . ASN A 1 220 ? -3.217 9.484 10.586 1 98.94 220 ASN A N 1
ATOM 1692 C CA . ASN A 1 220 ? -2.668 8.312 11.258 1 98.94 220 ASN A CA 1
ATOM 1693 C C . ASN A 1 220 ? -2.951 8.352 12.758 1 98.94 220 ASN A C 1
ATOM 1695 O O . ASN A 1 220 ? -3.314 7.332 13.352 1 98.94 220 ASN A O 1
ATOM 1699 N N . TYR A 1 221 ? -2.822 9.5 13.367 1 98.88 221 TYR A N 1
ATOM 1700 C CA . TYR A 1 221 ? -3.049 9.648 14.797 1 98.88 221 TYR A CA 1
ATOM 1701 C C . TYR A 1 221 ? -4.484 9.289 15.164 1 98.88 221 TYR A C 1
ATOM 1703 O O . TYR A 1 221 ? -4.719 8.508 16.094 1 98.88 221 TYR A O 1
ATOM 1711 N N . ILE A 1 222 ? -5.434 9.828 14.453 1 98.88 222 ILE A N 1
ATOM 1712 C CA . ILE A 1 222 ? -6.82 9.602 14.844 1 98.88 222 ILE A CA 1
ATOM 1713 C C . ILE A 1 222 ? -7.199 8.148 14.578 1 98.88 222 ILE A C 1
ATOM 1715 O O . ILE A 1 222 ? -8.031 7.578 15.297 1 98.88 222 ILE A O 1
ATOM 1719 N N . GLY A 1 223 ? -6.625 7.551 13.57 1 98.88 223 GLY A N 1
ATOM 1720 C CA . GLY A 1 223 ? -6.828 6.129 13.367 1 98.88 223 GLY A CA 1
ATOM 1721 C C . GLY A 1 223 ? -6.266 5.277 14.484 1 98.88 223 GLY A C 1
ATOM 1722 O O . GLY A 1 223 ? -6.906 4.324 14.93 1 98.88 223 GLY A O 1
ATOM 1723 N N . GLU A 1 224 ? -5.074 5.598 14.914 1 98.69 224 GLU A N 1
ATOM 1724 C CA . GLU A 1 224 ? -4.43 4.867 16 1 98.69 224 GLU A CA 1
ATOM 1725 C C . GLU A 1 224 ? -5.223 4.984 17.297 1 98.69 224 GLU A C 1
ATOM 1727 O O . GLU A 1 224 ? -5.344 4.012 18.047 1 98.69 224 GLU A O 1
ATOM 1732 N N . GLU A 1 225 ? -5.715 6.148 17.5 1 98.62 225 GLU A N 1
ATOM 1733 C CA . GLU A 1 225 ? -6.438 6.391 18.75 1 98.62 225 GLU A CA 1
ATOM 1734 C C . GLU A 1 225 ? -7.836 5.781 18.703 1 98.62 225 GLU A C 1
ATOM 1736 O O . GLU A 1 225 ? -8.375 5.375 19.734 1 98.62 225 GLU A O 1
ATOM 1741 N N . GLY A 1 226 ? -8.414 5.766 17.516 1 98.25 226 GLY A N 1
ATOM 1742 C CA . GLY A 1 226 ? -9.758 5.219 17.391 1 98.25 226 GLY A CA 1
ATOM 1743 C C . GLY A 1 226 ? -10.758 5.867 18.312 1 98.25 226 GLY A C 1
ATOM 1744 O O . GLY A 1 226 ? -10.859 7.094 18.375 1 98.25 226 GLY A O 1
ATOM 1745 N N . GLY A 1 227 ? -11.414 5.035 19.078 1 97.75 227 GLY A N 1
ATOM 1746 C CA . GLY A 1 227 ? -12.469 5.488 19.969 1 97.75 227 GLY A CA 1
ATOM 1747 C C . GLY A 1 227 ? -11.953 6.285 21.141 1 97.75 227 GLY A C 1
ATOM 1748 O O . GLY A 1 227 ? -12.719 6.973 21.828 1 97.75 227 GLY A O 1
ATOM 1749 N N . LYS A 1 228 ? -10.695 6.32 21.375 1 98.06 228 LYS A N 1
ATOM 1750 C CA . LYS A 1 228 ? -10.102 7.012 22.516 1 98.06 228 LYS A CA 1
ATOM 1751 C C . LYS A 1 228 ? -9.578 8.391 22.109 1 98.06 228 LYS A C 1
ATOM 1753 O O . LYS A 1 228 ? -9.008 9.109 22.922 1 98.06 228 LYS A O 1
ATOM 1758 N N . CYS A 1 229 ? -9.773 8.758 20.859 1 98.5 229 CYS A N 1
ATOM 1759 C CA . CYS A 1 229 ? -9.273 10.047 20.375 1 98.5 229 CYS A CA 1
ATOM 1760 C C . CYS A 1 229 ? -9.867 11.195 21.172 1 98.5 229 CYS A C 1
ATOM 1762 O O . CYS A 1 229 ? -11.078 11.234 21.406 1 98.5 229 CYS A O 1
ATOM 1764 N N . ALA A 1 230 ? -9.039 12.141 21.516 1 98.19 230 ALA A N 1
ATOM 1765 C CA . ALA A 1 230 ? -9.445 13.234 22.406 1 98.19 230 ALA A CA 1
ATOM 1766 C C . ALA A 1 230 ? -10.086 14.367 21.609 1 98.19 230 ALA A C 1
ATOM 1768 O O . ALA A 1 230 ? -10.742 15.242 22.188 1 98.19 230 ALA A O 1
ATOM 1769 N N . PHE A 1 231 ? -9.953 14.383 20.344 1 98.81 231 PHE A N 1
ATOM 1770 C CA . PHE A 1 231 ? -10.453 15.492 19.531 1 98.81 231 PHE A CA 1
ATOM 1771 C C . PHE A 1 231 ? -11.969 15.422 19.406 1 98.81 231 PHE A C 1
ATOM 1773 O O . PHE A 1 231 ? -12.539 14.328 19.328 1 98.81 231 PHE A O 1
ATOM 1780 N N . LYS A 1 232 ? -12.586 16.562 19.391 1 97.56 232 LYS A N 1
ATOM 1781 C CA . LYS A 1 232 ? -14.016 16.656 19.109 1 97.56 232 LYS A CA 1
ATOM 1782 C C . LYS A 1 232 ? -14.281 16.547 17.609 1 97.56 232 LYS A C 1
ATOM 1784 O O . LYS A 1 232 ? -15.328 16.047 17.188 1 97.56 232 LYS A O 1
ATOM 1789 N N . ALA A 1 233 ? -13.406 17.062 16.812 1 98 233 ALA A N 1
ATOM 1790 C CA . ALA A 1 233 ? -13.43 17 15.344 1 98 233 ALA A CA 1
ATOM 1791 C C . ALA A 1 233 ? -12.062 17.359 14.766 1 98 233 ALA A C 1
ATOM 1793 O O . ALA A 1 233 ? -11.25 18 15.422 1 98 233 ALA A O 1
ATOM 1794 N N . VAL A 1 234 ? -11.828 16.859 13.539 1 98.81 234 VAL A N 1
ATOM 1795 C CA . VAL A 1 234 ? -10.57 17.188 12.875 1 98.81 234 VAL A CA 1
ATOM 1796 C C . VAL A 1 234 ? -10.836 17.562 11.414 1 98.81 234 VAL A C 1
ATOM 1798 O O . VAL A 1 234 ? -11.875 17.188 10.852 1 98.81 234 VAL A O 1
ATOM 1801 N N . ALA A 1 235 ? -9.953 18.312 10.836 1 98.75 235 ALA A N 1
ATOM 1802 C CA . ALA A 1 235 ? -9.969 18.656 9.422 1 98.75 235 ALA A CA 1
ATOM 1803 C C . ALA A 1 235 ? -8.648 18.281 8.75 1 98.75 235 ALA A C 1
ATOM 1805 O O . ALA A 1 235 ? -7.57 18.516 9.312 1 98.75 235 ALA A O 1
ATOM 1806 N N . LEU A 1 236 ? -8.711 17.641 7.625 1 98.88 236 LEU A N 1
ATOM 1807 C CA . LEU A 1 236 ? -7.562 17.219 6.832 1 98.88 236 LEU A CA 1
ATOM 1808 C C . LEU A 1 236 ? -7.578 17.875 5.457 1 98.88 236 LEU A C 1
ATOM 1810 O O . LEU A 1 236 ? -8.508 17.672 4.676 1 98.88 236 LEU A O 1
ATOM 1814 N N . CYS A 1 237 ? -6.559 18.672 5.191 1 98.5 237 CYS A N 1
ATOM 1815 C CA . CYS A 1 237 ? -6.5 19.438 3.945 1 98.5 237 CYS A CA 1
ATOM 1816 C C . CYS A 1 237 ? -5.363 18.938 3.059 1 98.5 237 CYS A C 1
ATOM 1818 O O . CYS A 1 237 ? -4.203 18.938 3.473 1 98.5 237 CYS A O 1
ATOM 1820 N N . SER A 1 238 ? -5.66 18.5 1.786 1 98.38 238 SER A N 1
ATOM 1821 C CA . SER A 1 238 ? -4.688 18.094 0.781 1 98.38 238 SER A CA 1
ATOM 1822 C C . SER A 1 238 ? -3.789 16.984 1.302 1 98.38 238 SER A C 1
ATOM 1824 O O . SER A 1 238 ? -2.566 17.031 1.146 1 98.38 238 SER A O 1
ATOM 1826 N N . CYS A 1 239 ? -4.367 15.992 1.92 1 98.81 239 CYS A N 1
ATOM 1827 C CA . CYS A 1 239 ? -3.643 14.883 2.537 1 98.81 239 CYS A CA 1
ATOM 1828 C C . CYS A 1 2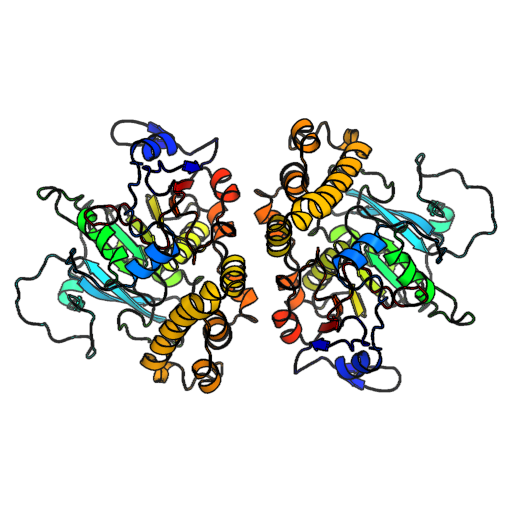39 ? -3.113 13.922 1.479 1 98.81 239 CYS A C 1
ATOM 1830 O O . CYS A 1 239 ? -3.863 13.469 0.614 1 98.81 239 CYS A O 1
ATOM 1832 N N . PRO A 1 240 ? -1.812 13.648 1.521 1 98.56 240 PRO A N 1
ATOM 1833 C CA . PRO A 1 240 ? -1.276 12.602 0.649 1 98.56 240 PRO A CA 1
ATOM 1834 C C . PRO A 1 240 ? -1.508 11.195 1.202 1 98.56 240 PRO A C 1
ATOM 1836 O O . PRO A 1 240 ? -0.553 10.508 1.582 1 98.56 240 PRO A O 1
ATOM 1839 N N . TRP A 1 241 ? -2.619 10.656 1.137 1 98.69 241 TRP A N 1
ATOM 1840 C CA . TRP A 1 241 ? -3.188 9.508 1.831 1 98.69 241 TRP A CA 1
ATOM 1841 C C . TRP A 1 241 ? -2.365 8.25 1.566 1 98.69 241 TRP A C 1
ATOM 1843 O O . TRP A 1 241 ? -2.08 7.484 2.488 1 98.69 241 TRP A O 1
ATOM 1853 N N . ASN A 1 242 ? -2.137 7.949 0.347 1 98.38 242 ASN A N 1
ATOM 1854 C CA . ASN A 1 242 ? -1.354 6.809 -0.113 1 98.38 242 ASN A CA 1
ATOM 1855 C C . ASN A 1 242 ? 0.016 7.238 -0.628 1 98.38 242 ASN A C 1
ATOM 1857 O O . ASN A 1 242 ? 0.181 7.504 -1.82 1 98.38 242 ASN A O 1
ATOM 1861 N N . LEU A 1 243 ? 0.965 7.133 0.241 1 98.25 243 LEU A N 1
ATOM 1862 C CA . LEU A 1 243 ? 2.262 7.742 -0.031 1 98.25 243 LEU A CA 1
ATOM 1863 C C . LEU A 1 243 ? 2.992 6.996 -1.142 1 98.25 243 LEU A C 1
ATOM 1865 O O . LEU A 1 243 ? 3.744 7.598 -1.912 1 98.25 243 LEU A O 1
ATOM 1869 N N . GLU A 1 244 ? 2.816 5.719 -1.218 1 97.25 244 GLU A N 1
ATOM 1870 C CA . GLU A 1 244 ? 3.477 4.973 -2.283 1 97.25 244 GLU A CA 1
ATOM 1871 C C . GLU A 1 244 ? 2.902 5.336 -3.65 1 97.25 244 GLU A C 1
ATOM 1873 O O . GLU A 1 244 ? 3.648 5.559 -4.605 1 97.25 244 GLU A O 1
ATOM 1878 N N . VAL A 1 245 ? 1.6 5.418 -3.73 1 97 245 VAL A N 1
ATOM 1879 C CA . VAL A 1 245 ? 0.932 5.805 -4.969 1 97 245 VAL A CA 1
ATOM 1880 C C . VAL A 1 245 ? 1.326 7.23 -5.344 1 97 245 VAL A C 1
ATOM 1882 O O . VAL A 1 245 ? 1.606 7.516 -6.512 1 97 245 VAL A O 1
ATOM 1885 N N . ALA A 1 246 ? 1.344 8.094 -4.344 1 96.88 246 ALA A N 1
ATOM 1886 C CA . ALA A 1 246 ? 1.707 9.492 -4.59 1 96.88 246 ALA A CA 1
ATOM 1887 C C . ALA A 1 246 ? 3.15 9.602 -5.074 1 96.88 246 ALA A C 1
ATOM 1889 O O . ALA A 1 246 ? 3.443 10.359 -5.996 1 96.88 246 ALA A O 1
ATOM 1890 N N . SER A 1 247 ? 4.035 8.859 -4.441 1 97.06 247 SER A N 1
ATOM 1891 C CA . SER A 1 247 ? 5.441 8.875 -4.84 1 97.06 247 SER A CA 1
ATOM 1892 C C . SER A 1 247 ? 5.609 8.398 -6.277 1 97.06 247 SER A C 1
ATOM 1894 O O . SER A 1 247 ? 6.348 9.008 -7.059 1 97.06 247 SER A O 1
ATOM 1896 N N . LYS A 1 248 ? 4.965 7.301 -6.629 1 96.56 248 LYS A N 1
ATOM 1897 C CA . LYS A 1 248 ? 5.031 6.785 -7.992 1 96.56 248 LYS A CA 1
ATOM 1898 C C . LYS A 1 248 ? 4.465 7.797 -8.984 1 96.56 248 LYS A C 1
ATOM 1900 O O . LYS A 1 248 ? 4.996 7.953 -10.094 1 96.56 248 LYS A O 1
ATOM 1905 N N . ALA A 1 249 ? 3.412 8.477 -8.602 1 95.69 249 ALA A N 1
ATOM 1906 C CA . ALA A 1 249 ? 2.797 9.477 -9.461 1 95.69 249 ALA A CA 1
ATOM 1907 C C . ALA A 1 249 ? 3.76 10.633 -9.734 1 95.69 249 ALA A C 1
ATOM 1909 O O . ALA A 1 249 ? 3.852 11.117 -10.867 1 95.69 249 ALA A O 1
ATOM 1910 N N . LEU A 1 250 ? 4.453 11.102 -8.719 1 95.5 250 LEU A N 1
ATOM 1911 C CA . LEU A 1 250 ? 5.43 12.172 -8.883 1 95.5 250 LEU A CA 1
ATOM 1912 C C . LEU A 1 250 ? 6.523 11.773 -9.859 1 95.5 250 LEU A C 1
ATOM 1914 O O . LEU A 1 250 ? 7.059 12.617 -10.578 1 95.5 250 LEU A O 1
ATOM 1918 N N . GLN A 1 251 ? 6.816 10.5 -9.898 1 95.06 251 GLN A N 1
ATOM 1919 C CA . GLN A 1 251 ? 7.922 10.016 -10.719 1 95.06 251 GLN A CA 1
ATOM 1920 C C . GLN A 1 251 ? 7.488 9.82 -12.164 1 95.06 251 GLN A C 1
ATOM 1922 O O . GLN A 1 251 ? 8.328 9.695 -13.062 1 95.06 251 GLN A O 1
ATOM 1927 N N . ARG A 1 252 ? 6.242 9.797 -12.438 1 93.94 252 ARG A N 1
ATOM 1928 C CA . ARG A 1 252 ? 5.707 9.445 -13.75 1 93.94 252 ARG A CA 1
ATOM 1929 C C . ARG A 1 252 ? 5.844 10.609 -14.727 1 93.94 252 ARG A C 1
ATOM 1931 O O . ARG A 1 252 ? 5.848 10.406 -15.945 1 93.94 252 ARG A O 1
ATOM 1938 N N . THR A 1 253 ? 5.875 11.898 -14.227 1 93.38 253 THR A N 1
ATOM 1939 C CA . THR A 1 253 ? 5.895 13.062 -15.102 1 93.38 253 THR A CA 1
ATOM 1940 C C . THR A 1 253 ? 7.145 13.906 -14.852 1 93.38 253 THR A C 1
ATOM 1942 O O . THR A 1 253 ? 7.73 13.852 -13.773 1 93.38 253 THR A O 1
ATOM 1945 N N . TYR A 1 254 ? 7.453 14.648 -15.82 1 94.56 254 TYR A N 1
ATOM 1946 C CA . TYR A 1 254 ? 8.609 15.531 -15.703 1 94.56 254 TYR A CA 1
ATOM 1947 C C . TYR A 1 254 ? 8.406 16.562 -14.602 1 94.56 254 TYR A C 1
ATOM 1949 O O . TYR A 1 254 ? 9.297 16.781 -13.773 1 94.56 254 TYR A O 1
ATOM 1957 N N . LEU A 1 255 ? 7.23 17.219 -14.547 1 93.38 255 LEU A N 1
ATOM 1958 C CA . LEU A 1 255 ? 6.953 18.219 -13.516 1 93.38 255 LEU A CA 1
ATOM 1959 C C . LEU A 1 255 ? 6.949 17.578 -12.125 1 93.38 255 LEU A C 1
ATOM 1961 O O . LEU A 1 255 ? 7.438 18.172 -11.164 1 93.38 255 LEU A O 1
ATOM 1965 N N . GLY A 1 256 ? 6.387 16.391 -12.07 1 94.69 256 GLY A N 1
ATOM 1966 C CA . GLY A 1 256 ? 6.355 15.672 -10.805 1 94.69 256 GLY A CA 1
ATOM 1967 C C . GLY A 1 256 ? 7.734 15.375 -10.25 1 94.69 256 GLY A C 1
ATOM 1968 O O . GLY A 1 256 ? 7.996 15.594 -9.062 1 94.69 256 GLY A O 1
ATOM 1969 N N . SER A 1 257 ? 8.594 14.914 -11.102 1 95.62 257 SER A N 1
ATOM 1970 C CA . SER A 1 257 ? 9.922 14.508 -10.672 1 95.62 257 SER A CA 1
ATOM 1971 C C . SER A 1 257 ? 10.867 15.703 -10.586 1 95.62 257 SER A C 1
ATOM 1973 O O . SER A 1 257 ? 11.43 15.992 -9.531 1 95.62 257 SER A O 1
ATOM 1975 N N . GLU A 1 258 ? 10.906 16.531 -11.617 1 96.44 258 GLU A N 1
ATOM 1976 C CA . GLU A 1 258 ? 11.961 17.516 -11.766 1 96.44 258 GLU A CA 1
ATOM 1977 C C . GLU A 1 258 ? 11.578 18.844 -11.094 1 96.44 258 GLU A C 1
ATOM 1979 O O . GLU A 1 258 ? 12.414 19.734 -10.953 1 96.44 258 GLU A O 1
ATOM 1984 N N . VAL A 1 259 ? 10.344 18.953 -10.656 1 94.56 259 VAL A N 1
ATOM 1985 C CA . VAL A 1 259 ? 9.938 20.172 -9.953 1 94.56 259 VAL A CA 1
ATOM 1986 C C . VAL A 1 259 ? 9.461 19.828 -8.547 1 94.56 259 VAL A C 1
ATOM 1988 O O . VAL A 1 259 ? 10.164 20.062 -7.566 1 94.56 259 VAL A O 1
ATOM 1991 N N . TYR A 1 260 ? 8.398 19.141 -8.43 1 94.88 260 TYR A N 1
ATOM 1992 C CA . TYR A 1 260 ? 7.801 18.922 -7.113 1 94.88 260 TYR A CA 1
ATOM 1993 C C . TYR A 1 260 ? 8.695 18.047 -6.25 1 94.88 260 TYR A C 1
ATOM 1995 O O . TYR A 1 260 ? 9.109 18.453 -5.16 1 94.88 260 TYR A O 1
ATOM 2003 N N . SER A 1 261 ? 9.031 16.844 -6.75 1 97.06 261 SER A N 1
ATOM 2004 C CA . SER A 1 261 ? 9.875 15.93 -5.984 1 97.06 261 SER A CA 1
ATOM 2005 C C . SER A 1 261 ? 11.234 16.547 -5.691 1 97.06 261 SER A C 1
ATOM 2007 O O . SER A 1 261 ? 11.758 16.406 -4.578 1 97.06 261 SER A O 1
ATOM 2009 N N . LYS A 1 262 ? 11.805 17.203 -6.641 1 97.25 262 LYS A N 1
ATOM 2010 C CA . LYS A 1 262 ? 13.117 17.828 -6.488 1 97.25 262 LYS A CA 1
ATOM 2011 C C . LYS A 1 262 ? 13.078 18.938 -5.441 1 97.25 262 LYS A C 1
ATOM 2013 O O . LYS A 1 262 ? 13.945 19 -4.574 1 97.25 262 LYS A O 1
ATOM 2018 N N . VAL A 1 263 ? 12.062 19.812 -5.504 1 95.25 263 VAL A N 1
ATOM 2019 C CA . VAL A 1 263 ? 11.945 20.922 -4.566 1 95.25 263 VAL A CA 1
ATOM 2020 C C . VAL A 1 263 ? 11.727 20.391 -3.152 1 95.25 263 VAL A C 1
ATOM 2022 O O . VAL A 1 263 ? 12.383 20.844 -2.207 1 95.25 263 VAL A O 1
ATOM 2025 N N . MET A 1 264 ? 10.836 19.422 -2.969 1 96.88 264 MET A N 1
ATOM 2026 C CA . MET A 1 264 ? 10.57 18.859 -1.65 1 96.88 264 MET A CA 1
ATOM 2027 C C . MET A 1 264 ? 11.797 18.141 -1.104 1 96.88 264 MET A C 1
ATOM 2029 O O . MET A 1 264 ? 12.125 18.281 0.075 1 96.88 264 MET A O 1
ATOM 2033 N N . GLY A 1 265 ? 12.469 17.344 -2.01 1 97.81 265 GLY A N 1
ATOM 2034 C CA . GLY A 1 265 ? 13.711 16.719 -1.604 1 97.81 265 GLY A CA 1
ATOM 2035 C C . GLY A 1 265 ? 14.789 17.719 -1.205 1 97.81 265 GLY A C 1
ATOM 2036 O O . GLY A 1 265 ? 15.508 17.5 -0.228 1 97.81 265 GLY A O 1
ATOM 2037 N N . GLY A 1 266 ? 14.867 18.797 -1.954 1 97.56 266 GLY A N 1
ATOM 2038 C CA . GLY A 1 266 ? 15.812 19.859 -1.635 1 97.56 266 GLY A CA 1
ATOM 2039 C C . GLY A 1 266 ? 15.547 20.516 -0.291 1 97.56 266 GLY A C 1
ATOM 2040 O O . GLY A 1 266 ? 16.469 20.781 0.47 1 97.56 266 GLY A O 1
ATOM 2041 N N . ASN A 1 267 ? 14.297 20.812 -0.019 1 96.25 267 ASN A N 1
ATOM 2042 C CA . ASN A 1 267 ? 13.922 21.391 1.264 1 96.25 267 ASN A CA 1
ATOM 2043 C C . ASN A 1 267 ? 14.336 20.5 2.43 1 96.25 267 ASN A C 1
ATOM 2045 O O . ASN A 1 267 ? 14.812 20.984 3.455 1 96.25 267 ASN A O 1
ATOM 2049 N N . LEU A 1 268 ? 14.18 19.219 2.299 1 97.69 268 LEU A N 1
ATOM 2050 C CA . LEU A 1 268 ? 14.547 18.266 3.352 1 97.69 268 LEU A CA 1
ATOM 2051 C C . LEU A 1 268 ? 16.062 18.188 3.506 1 97.69 268 LEU A C 1
ATOM 2053 O O . LEU A 1 268 ? 16.578 18.062 4.621 1 97.69 268 LEU A O 1
ATOM 2057 N N . ARG A 1 269 ? 16.75 18.234 2.414 1 97.75 269 ARG A N 1
ATOM 2058 C CA . ARG A 1 269 ? 18.203 18.203 2.488 1 97.75 269 ARG A CA 1
ATOM 2059 C C . ARG A 1 269 ? 18.734 19.469 3.172 1 97.75 269 ARG A C 1
ATOM 2061 O O . ARG A 1 269 ? 19.719 19.406 3.914 1 97.75 269 ARG A O 1
ATOM 2068 N N . ASN A 1 270 ? 18.109 20.609 2.873 1 96.5 270 ASN A N 1
ATOM 2069 C CA . ASN A 1 270 ? 18.469 21.828 3.596 1 96.5 270 ASN A CA 1
ATOM 2070 C C . ASN A 1 270 ? 18.266 21.656 5.098 1 96.5 270 ASN A C 1
ATOM 2072 O O . ASN A 1 270 ? 19.109 22.078 5.891 1 96.5 270 ASN A O 1
ATOM 2076 N N . LEU A 1 271 ? 17.141 21.078 5.43 1 95.38 271 LEU A N 1
ATOM 2077 C CA . LEU A 1 271 ? 16.859 20.828 6.836 1 95.38 271 LEU A CA 1
ATOM 2078 C C . LEU A 1 271 ? 17.922 19.906 7.441 1 95.38 271 LEU A C 1
ATOM 2080 O O . LEU A 1 271 ? 18.375 20.125 8.562 1 95.38 271 LEU A O 1
ATOM 2084 N N . PHE A 1 272 ? 18.281 18.828 6.75 1 95.75 272 PHE A N 1
ATOM 2085 C CA . PHE A 1 272 ? 19.328 17.891 7.152 1 95.75 272 PHE A CA 1
ATOM 2086 C C . PHE A 1 272 ? 20.656 18.641 7.391 1 95.75 272 PHE A C 1
ATOM 2088 O O . PHE A 1 272 ? 21.312 18.406 8.406 1 95.75 272 PHE A O 1
ATOM 2095 N N . GLU A 1 273 ? 20.953 19.609 6.508 1 95.69 273 GLU A N 1
ATOM 2096 C CA . GLU A 1 273 ? 22.203 20.359 6.598 1 95.69 273 GLU A CA 1
ATOM 2097 C C . GLU A 1 273 ? 22.219 21.25 7.828 1 95.69 273 GLU A C 1
ATOM 2099 O O . GLU A 1 273 ? 23.25 21.391 8.492 1 95.69 273 GLU A O 1
ATOM 2104 N N . ILE A 1 274 ? 21.125 21.844 8.078 1 93.75 274 ILE A N 1
ATOM 2105 C CA . ILE A 1 274 ? 21.016 22.719 9.234 1 93.75 274 ILE A CA 1
ATOM 2106 C C . ILE A 1 274 ? 21.312 21.938 10.508 1 93.75 274 ILE A C 1
ATOM 2108 O O . ILE A 1 274 ? 21.922 22.453 11.445 1 93.75 274 ILE A O 1
ATOM 2112 N N . HIS A 1 275 ? 20.953 20.672 10.531 1 94.44 275 HIS A N 1
ATOM 2113 C CA . HIS A 1 275 ? 21.094 19.875 11.742 1 94.44 275 HIS A CA 1
ATOM 2114 C C . HIS A 1 275 ? 22.125 18.766 11.562 1 94.44 275 HIS A C 1
ATOM 2116 O O . HIS A 1 275 ? 22.047 17.719 12.195 1 94.44 275 HIS A O 1
ATOM 2122 N N . ILE A 1 276 ? 23.062 18.922 10.695 1 94.88 276 ILE A N 1
ATOM 2123 C CA . ILE A 1 276 ? 24.016 17.906 10.266 1 94.88 276 ILE A CA 1
ATOM 2124 C C . ILE A 1 276 ? 24.797 17.391 11.477 1 94.88 276 ILE A C 1
ATOM 2126 O O . ILE A 1 276 ? 25.156 16.203 11.531 1 94.88 276 ILE A O 1
ATOM 2130 N N . ASP A 1 277 ? 25.062 18.203 12.43 1 93.38 277 ASP A N 1
ATOM 2131 C CA . ASP A 1 277 ? 25.859 17.828 13.586 1 93.38 277 ASP A CA 1
ATOM 2132 C C . ASP A 1 277 ? 25.172 16.75 14.422 1 93.38 277 ASP A C 1
ATOM 2134 O O . ASP A 1 277 ? 25.828 15.953 15.086 1 93.38 277 ASP A O 1
ATOM 2138 N N . ASN A 1 278 ? 23.828 16.734 14.32 1 92.12 278 ASN A N 1
ATOM 2139 C CA . ASN A 1 278 ? 23.047 15.734 15.055 1 92.12 278 ASN A CA 1
ATOM 2140 C C . ASN A 1 278 ? 23.078 14.383 14.352 1 92.12 278 ASN A C 1
ATOM 2142 O O . ASN A 1 278 ? 22.734 13.367 14.945 1 92.12 278 ASN A O 1
ATOM 2146 N N . PHE A 1 279 ? 23.547 14.375 13.055 1 93.75 279 PHE A N 1
ATOM 2147 C CA . PHE A 1 279 ? 23.344 13.148 12.281 1 93.75 279 PHE A CA 1
ATOM 2148 C C . PHE A 1 279 ? 24.672 12.664 11.688 1 93.75 279 PHE A C 1
ATOM 2150 O O . PHE A 1 279 ? 24.781 11.508 11.281 1 93.75 279 PHE A O 1
ATOM 2157 N N . SER A 1 280 ? 25.688 13.453 11.641 1 93.38 280 SER A N 1
ATOM 2158 C CA . SER A 1 280 ? 26.938 13.125 10.961 1 93.38 280 SER A CA 1
ATOM 2159 C C . SER A 1 280 ? 27.656 11.961 11.641 1 93.38 280 SER A C 1
ATOM 2161 O O . SER A 1 280 ? 28.406 11.227 11 1 93.38 280 SER A O 1
ATOM 2163 N N . GLY A 1 281 ? 27.422 11.773 12.922 1 93 281 GLY A N 1
ATOM 2164 C CA . GLY A 1 281 ? 28.078 10.688 13.633 1 93 281 GLY A CA 1
ATOM 2165 C C . GLY A 1 281 ? 27.234 9.43 13.703 1 93 281 GLY A C 1
ATOM 2166 O O . GLY A 1 281 ? 27.656 8.406 14.242 1 93 281 GLY A O 1
ATOM 2167 N N . ASP A 1 282 ? 26.062 9.43 13.188 1 94.62 282 ASP A N 1
ATOM 2168 C CA . ASP A 1 282 ? 25.156 8.281 13.219 1 94.62 282 ASP A CA 1
ATOM 2169 C C . ASP A 1 282 ? 25.562 7.242 12.172 1 94.62 282 ASP A C 1
ATOM 2171 O O . ASP A 1 282 ? 25.562 7.531 10.977 1 94.62 282 ASP A O 1
ATOM 2175 N N . PRO A 1 283 ? 25.859 6.031 12.531 1 95.06 283 PRO A N 1
ATOM 2176 C CA . PRO A 1 283 ? 26.344 5.027 11.586 1 95.06 283 PRO A CA 1
ATOM 2177 C C . PRO A 1 283 ? 25.281 4.598 10.578 1 95.06 283 PRO A C 1
ATOM 2179 O O . PRO A 1 283 ? 25.609 4.02 9.539 1 95.06 283 PRO A O 1
ATOM 2182 N N . ARG A 1 284 ? 24.125 4.945 10.758 1 95.12 284 ARG A N 1
ATOM 2183 C CA . ARG A 1 284 ? 23.047 4.586 9.836 1 95.12 284 ARG A CA 1
ATOM 2184 C C . ARG A 1 284 ? 23.016 5.531 8.633 1 95.12 284 ARG A C 1
ATOM 2186 O O . ARG A 1 284 ? 22.375 5.238 7.625 1 95.12 284 ARG A O 1
ATOM 2193 N N . ILE A 1 285 ? 23.672 6.578 8.758 1 96.38 285 ILE A N 1
ATOM 2194 C CA . ILE A 1 285 ? 23.516 7.633 7.766 1 96.38 285 ILE A CA 1
ATOM 2195 C C . ILE A 1 285 ? 24.812 7.809 6.984 1 96.38 285 ILE A C 1
ATOM 2197 O O . ILE A 1 285 ? 25.891 7.98 7.578 1 96.38 285 ILE A O 1
ATOM 2201 N N . ASP A 1 286 ? 24.766 7.668 5.699 1 97.38 286 ASP A N 1
ATOM 2202 C CA . ASP A 1 286 ? 25.812 8.102 4.777 1 97.38 286 ASP A CA 1
ATOM 2203 C C . ASP A 1 286 ? 25.594 9.547 4.34 1 97.38 286 ASP A C 1
ATOM 2205 O O . ASP A 1 286 ? 24.797 9.812 3.434 1 97.38 286 ASP A O 1
ATOM 2209 N N . VAL A 1 287 ? 26.375 10.445 4.953 1 97.62 287 VAL A N 1
ATOM 2210 C CA . VAL A 1 287 ? 26.156 11.875 4.785 1 97.62 287 VAL A CA 1
ATOM 2211 C C . VAL A 1 287 ? 26.312 12.25 3.311 1 97.62 287 VAL A C 1
ATOM 2213 O O . VAL A 1 287 ? 25.5 13.016 2.773 1 97.62 287 VAL A O 1
ATOM 2216 N N . ASP A 1 288 ? 27.266 11.727 2.633 1 97.75 288 ASP A N 1
ATOM 2217 C CA . ASP A 1 288 ? 27.531 12.062 1.235 1 97.75 288 ASP A CA 1
ATOM 2218 C C . ASP A 1 288 ? 26.391 11.578 0.34 1 97.75 288 ASP A C 1
ATOM 2220 O O . ASP A 1 288 ? 26.016 12.258 -0.619 1 97.75 288 ASP A O 1
ATOM 2224 N N . LEU A 1 289 ? 25.938 10.414 0.687 1 97.38 289 LEU A N 1
ATOM 2225 C CA . LEU A 1 289 ? 24.812 9.867 -0.079 1 97.38 289 LEU A CA 1
ATOM 2226 C C . LEU A 1 289 ? 23.594 10.758 0.047 1 97.38 289 LEU A C 1
ATOM 2228 O O . LEU A 1 289 ? 22.891 11.008 -0.941 1 97.38 289 LEU A O 1
ATOM 2232 N N . VAL A 1 290 ? 23.281 11.219 1.244 1 98 290 VAL A N 1
ATOM 2233 C CA . VAL A 1 290 ? 22.141 12.102 1.485 1 98 290 VAL A CA 1
ATOM 2234 C C . VAL A 1 290 ? 22.328 13.398 0.705 1 98 290 VAL A C 1
ATOM 2236 O O . VAL A 1 290 ? 21.391 13.875 0.044 1 98 290 VAL A O 1
ATOM 2239 N N . ARG A 1 291 ? 23.516 13.938 0.698 1 97.75 291 ARG A N 1
ATOM 2240 C CA . ARG A 1 291 ? 23.828 15.219 0.062 1 97.75 291 ARG A CA 1
ATOM 2241 C C . ARG A 1 291 ? 23.719 15.117 -1.455 1 97.75 291 ARG A C 1
ATOM 2243 O O . ARG A 1 291 ? 23.297 16.078 -2.117 1 97.75 291 ARG A O 1
ATOM 2250 N N . ARG A 1 292 ? 23.969 13.984 -1.987 1 97.44 292 ARG A N 1
ATOM 2251 C CA . ARG A 1 292 ? 24.016 13.805 -3.436 1 97.44 292 ARG A CA 1
ATOM 2252 C C . ARG A 1 292 ? 22.609 13.555 -3.992 1 97.44 292 ARG A C 1
ATOM 2254 O O . ARG A 1 292 ? 22.406 13.625 -5.207 1 97.44 292 ARG A O 1
ATOM 2261 N N . GLY A 1 293 ? 21.734 13.297 -3.139 1 97.62 293 GLY A N 1
ATOM 2262 C CA . GLY A 1 293 ? 20.375 13.031 -3.598 1 97.62 293 GLY A CA 1
ATOM 2263 C C . GLY A 1 293 ? 19.75 14.203 -4.344 1 97.62 293 GLY A C 1
ATOM 2264 O O . GLY A 1 293 ? 20.203 15.344 -4.199 1 97.62 293 GLY A O 1
ATOM 2265 N N . ARG A 1 294 ? 18.703 13.898 -5.125 1 97 294 ARG A N 1
ATOM 2266 C CA . ARG A 1 294 ? 18.047 14.93 -5.934 1 97 294 ARG A CA 1
ATOM 2267 C C . ARG A 1 294 ? 16.547 14.977 -5.648 1 97 294 ARG A C 1
ATOM 2269 O O . ARG A 1 294 ? 15.953 16.062 -5.621 1 97 294 ARG A O 1
ATOM 2276 N N . TYR A 1 295 ? 15.977 13.883 -5.473 1 98.19 295 TYR A N 1
ATOM 2277 C CA . TYR A 1 295 ? 14.523 13.781 -5.398 1 98.19 295 TYR A CA 1
ATOM 2278 C C . TYR A 1 295 ? 14.07 13.406 -3.992 1 98.19 295 TYR A C 1
ATOM 2280 O O . TYR A 1 295 ? 14.875 12.93 -3.184 1 98.19 295 TYR A O 1
ATOM 2288 N N . LEU A 1 296 ? 12.797 13.617 -3.748 1 98.38 296 LEU A N 1
ATOM 2289 C CA . LEU A 1 296 ? 12.203 13.375 -2.439 1 98.38 296 LEU A CA 1
ATOM 2290 C C . LEU A 1 296 ? 12.414 11.922 -2.012 1 98.38 296 LEU A C 1
ATOM 2292 O O . LEU A 1 296 ? 12.828 11.664 -0.88 1 98.38 296 LEU A O 1
ATOM 2296 N N . TYR A 1 297 ? 12.133 10.953 -2.889 1 97.88 297 TYR A N 1
ATOM 2297 C CA . TYR A 1 297 ? 12.211 9.539 -2.527 1 97.88 297 TYR A CA 1
ATOM 2298 C C . TYR A 1 297 ? 13.648 9.141 -2.203 1 97.88 297 TYR A C 1
ATOM 2300 O O . TYR A 1 297 ? 13.883 8.227 -1.41 1 97.88 297 TYR A O 1
ATOM 2308 N N . GLU A 1 298 ? 14.633 9.836 -2.758 1 98.19 298 GLU A N 1
ATOM 2309 C CA . GLU A 1 298 ? 16.031 9.547 -2.457 1 98.19 298 GLU A CA 1
ATOM 2310 C C . GLU A 1 298 ? 16.406 10 -1.047 1 98.19 298 GLU A C 1
ATOM 2312 O O . GLU A 1 298 ? 17.156 9.328 -0.35 1 98.19 298 GLU A O 1
ATOM 2317 N N . PHE A 1 299 ? 15.922 11.188 -0.632 1 98.38 299 PHE A N 1
ATOM 2318 C CA . PHE A 1 299 ? 16.125 11.609 0.749 1 98.38 299 PHE A CA 1
ATOM 2319 C C . PHE A 1 299 ? 15.492 10.617 1.717 1 98.38 299 PHE A C 1
ATOM 2321 O O . PHE A 1 299 ? 16.094 10.258 2.727 1 98.38 299 PHE A O 1
ATOM 2328 N N . ASP A 1 300 ? 14.25 10.219 1.391 1 98.56 300 ASP A N 1
ATOM 2329 C CA . ASP A 1 300 ? 13.547 9.266 2.246 1 98.56 300 ASP A CA 1
ATOM 2330 C C . ASP A 1 300 ? 14.281 7.934 2.299 1 98.56 300 ASP A C 1
ATOM 2332 O O . ASP A 1 300 ? 14.352 7.293 3.352 1 98.56 300 ASP A O 1
ATOM 2336 N N . ARG A 1 301 ? 14.773 7.543 1.197 1 98 301 ARG A N 1
ATOM 2337 C CA . ARG A 1 301 ? 15.516 6.289 1.125 1 98 301 ARG A CA 1
ATOM 2338 C C . ARG A 1 301 ? 16.797 6.367 1.939 1 98 301 ARG A C 1
ATOM 2340 O O . ARG A 1 301 ? 17.125 5.449 2.697 1 98 301 ARG A O 1
ATOM 2347 N N . ASP A 1 302 ? 17.562 7.488 1.834 1 98 302 ASP A N 1
ATOM 2348 C CA . ASP A 1 302 ? 18.922 7.57 2.326 1 98 302 ASP A CA 1
ATOM 2349 C C . ASP A 1 302 ? 18.969 8.125 3.746 1 98 302 ASP A C 1
ATOM 2351 O O . ASP A 1 302 ? 19.969 7.98 4.445 1 98 302 ASP A O 1
ATOM 2355 N N . PHE A 1 303 ? 17.875 8.734 4.184 1 97.88 303 PHE A N 1
ATOM 2356 C CA . PHE A 1 303 ? 17.891 9.32 5.516 1 97.88 303 PHE A CA 1
ATOM 2357 C C . PHE A 1 303 ? 16.672 8.867 6.316 1 97.88 303 PHE A C 1
ATOM 2359 O O . PHE A 1 303 ? 16.797 8.125 7.289 1 97.88 303 PHE A O 1
ATOM 2366 N N . THR A 1 304 ? 15.43 9.203 5.906 1 98 304 THR A N 1
ATOM 2367 C CA . THR A 1 304 ? 14.227 8.992 6.699 1 98 304 THR A CA 1
ATOM 2368 C C . THR A 1 304 ? 14.039 7.508 7.02 1 98 304 THR A C 1
ATOM 2370 O O . THR A 1 304 ? 13.859 7.141 8.18 1 98 304 THR A O 1
ATOM 2373 N N . ALA A 1 305 ? 14.062 6.684 5.961 1 97.94 305 ALA A N 1
ATOM 2374 C CA . ALA A 1 305 ? 13.875 5.25 6.18 1 97.94 305 ALA A CA 1
ATOM 2375 C C . ALA A 1 305 ? 14.953 4.691 7.105 1 97.94 305 ALA A C 1
ATOM 2377 O O . ALA A 1 305 ? 14.664 3.896 8 1 97.94 305 ALA A O 1
ATOM 2378 N N . ARG A 1 306 ? 16.172 5.176 6.961 1 97 306 ARG A N 1
ATOM 2379 C CA . ARG A 1 306 ? 17.297 4.672 7.738 1 97 306 ARG A CA 1
ATOM 2380 C C . ARG A 1 306 ? 17.172 5.066 9.211 1 97 306 ARG A C 1
ATOM 2382 O O . ARG A 1 306 ? 17.297 4.223 10.094 1 97 306 ARG A O 1
ATOM 2389 N N . ILE A 1 307 ? 16.859 6.285 9.461 1 95.81 307 ILE A N 1
ATOM 2390 C CA . ILE A 1 307 ? 16.844 6.805 10.82 1 95.81 307 ILE A CA 1
ATOM 2391 C C . ILE A 1 307 ? 15.711 6.168 11.602 1 95.81 307 ILE A C 1
ATOM 2393 O O . ILE A 1 307 ? 15.82 5.957 12.812 1 95.81 307 ILE A O 1
ATOM 2397 N N . PHE A 1 308 ? 14.664 5.812 10.945 1 96.56 308 PHE A N 1
ATOM 2398 C CA . PHE A 1 308 ? 13.508 5.27 11.641 1 96.56 308 PHE A CA 1
ATOM 2399 C C . PHE A 1 308 ? 13.484 3.748 11.547 1 96.56 308 PHE A C 1
ATOM 2401 O O . PHE A 1 308 ? 12.539 3.105 12.008 1 96.56 308 PHE A O 1
ATOM 2408 N N . GLY A 1 309 ? 14.422 3.146 10.828 1 96.25 309 GLY A N 1
ATOM 2409 C CA . GLY A 1 309 ? 14.641 1.71 10.883 1 96.25 309 GLY A CA 1
ATOM 2410 C C . GLY A 1 309 ? 13.82 0.948 9.859 1 96.25 309 GLY A C 1
ATOM 2411 O O . GLY A 1 309 ? 13.562 -0.246 10.023 1 96.25 309 GLY A O 1
ATOM 2412 N N . TYR A 1 310 ? 13.383 1.561 8.812 1 97.62 310 TYR A N 1
ATOM 2413 C CA . TYR A 1 310 ? 12.688 0.855 7.746 1 97.62 310 TYR A CA 1
ATOM 2414 C C . TYR A 1 310 ? 13.68 0.16 6.816 1 97.62 310 TYR A C 1
ATOM 2416 O O . TYR A 1 310 ? 14.742 0.706 6.512 1 97.62 310 TYR A O 1
ATOM 2424 N N . PRO A 1 311 ? 13.312 -1.027 6.336 1 97.38 311 PRO A N 1
ATOM 2425 C CA . PRO A 1 311 ? 14.234 -1.734 5.445 1 97.38 311 PRO A CA 1
ATOM 2426 C C . PRO A 1 311 ? 14.336 -1.085 4.066 1 97.38 311 PRO A C 1
ATOM 2428 O O . PRO A 1 311 ? 15.359 -1.218 3.393 1 97.38 311 PRO A O 1
ATOM 2431 N N . THR A 1 312 ? 13.281 -0.46 3.652 1 98.25 312 THR A N 1
ATOM 2432 C CA . THR A 1 312 ? 13.25 0.217 2.361 1 98.25 312 THR A CA 1
ATOM 2433 C C . THR A 1 312 ? 12.359 1.455 2.418 1 98.25 312 THR A C 1
ATOM 2435 O O . THR A 1 312 ? 11.547 1.598 3.33 1 98.25 312 THR A O 1
ATOM 2438 N N . VAL A 1 313 ? 12.539 2.338 1.449 1 98.06 313 VAL A N 1
ATOM 2439 C CA . VAL A 1 313 ? 11.695 3.525 1.354 1 98.06 313 VAL A CA 1
ATOM 2440 C C . VAL A 1 313 ? 10.258 3.115 1.05 1 98.06 313 VAL A C 1
ATOM 2442 O O . VAL A 1 313 ? 9.312 3.746 1.527 1 98.06 313 VAL A O 1
ATOM 2445 N N . GLY A 1 314 ? 10.078 2.043 0.278 1 98.06 314 GLY A N 1
ATOM 2446 C CA . GLY A 1 314 ? 8.742 1.527 0.019 1 98.06 314 GLY A CA 1
ATOM 2447 C C . GLY A 1 314 ? 8.031 1.056 1.272 1 98.06 314 GLY A C 1
ATOM 2448 O O . GLY A 1 314 ? 6.844 1.337 1.463 1 98.06 314 GLY A O 1
ATOM 2449 N N . ALA A 1 315 ? 8.75 0.334 2.098 1 98.25 315 ALA A N 1
ATOM 2450 C CA . ALA A 1 315 ? 8.18 -0.119 3.363 1 98.25 315 ALA A CA 1
ATOM 2451 C C . ALA A 1 315 ? 7.734 1.063 4.219 1 98.25 315 ALA A C 1
ATOM 2453 O O . ALA A 1 315 ? 6.676 1.017 4.848 1 98.25 315 ALA A O 1
ATOM 2454 N N . TYR A 1 316 ? 8.609 2.107 4.191 1 98.62 316 TYR A N 1
ATOM 2455 C CA . TYR A 1 316 ? 8.258 3.338 4.891 1 98.62 316 TYR A CA 1
ATOM 2456 C C . TYR A 1 316 ? 6.973 3.934 4.332 1 98.62 316 TYR A C 1
ATOM 2458 O O . TYR A 1 316 ? 6.051 4.25 5.086 1 98.62 316 TYR A O 1
ATOM 2466 N N . TYR A 1 317 ? 6.84 4.102 3.059 1 98.56 317 TYR A N 1
ATOM 2467 C CA . TYR A 1 317 ? 5.672 4.715 2.434 1 98.56 317 TYR A CA 1
ATOM 2468 C C . TYR A 1 317 ? 4.414 3.908 2.727 1 98.56 317 TYR A C 1
ATOM 2470 O O . TYR A 1 317 ? 3.365 4.477 3.045 1 98.56 317 TYR A O 1
ATOM 2478 N N . ARG A 1 318 ? 4.488 2.633 2.645 1 98 318 ARG A N 1
ATOM 2479 C CA . ARG A 1 318 ? 3.318 1.791 2.863 1 98 318 ARG A CA 1
ATOM 2480 C C . ARG A 1 318 ? 2.877 1.832 4.32 1 98 318 ARG A C 1
ATOM 2482 O O . ARG A 1 318 ? 1.68 1.857 4.613 1 98 318 ARG A O 1
ATOM 2489 N N . ASP A 1 319 ? 3.83 1.858 5.215 1 98.06 319 ASP A N 1
ATOM 2490 C CA . ASP A 1 319 ? 3.506 1.944 6.633 1 98.06 319 ASP A CA 1
ATOM 2491 C C . ASP A 1 319 ? 2.934 3.316 6.984 1 98.06 319 ASP A C 1
ATOM 2493 O O . ASP A 1 319 ? 2.037 3.424 7.824 1 98.06 319 ASP A O 1
ATOM 2497 N N . ALA A 1 320 ? 3.475 4.332 6.355 1 98.62 320 ALA A N 1
ATOM 2498 C CA . ALA A 1 320 ? 3.162 5.711 6.73 1 98.62 320 ALA A CA 1
ATOM 2499 C C . ALA A 1 320 ? 1.874 6.18 6.059 1 98.62 320 ALA A C 1
ATOM 2501 O O . ALA A 1 320 ? 1.312 7.211 6.438 1 98.62 320 ALA A O 1
ATOM 2502 N N . SER A 1 321 ? 1.424 5.473 5.059 1 98.69 321 SER A N 1
ATOM 2503 C CA . SER A 1 321 ? 0.152 5.82 4.434 1 98.69 321 SER A CA 1
ATOM 2504 C C . SER A 1 321 ? -0.99 5.789 5.441 1 98.69 321 SER A C 1
ATOM 2506 O O . SER A 1 321 ? -1.024 4.926 6.32 1 98.69 321 SER A O 1
ATOM 2508 N N . SER A 1 322 ? -1.951 6.664 5.273 1 98.81 322 SER A N 1
ATOM 2509 C CA . SER A 1 322 ? -2.984 6.809 6.297 1 98.81 322 SER A CA 1
ATOM 2510 C C . SER A 1 322 ? -4.316 6.246 5.816 1 98.81 322 SER A C 1
ATOM 2512 O O . SER A 1 322 ? -5.316 6.305 6.535 1 98.81 322 SER A O 1
ATOM 2514 N N . VAL A 1 323 ? -4.371 5.668 4.672 1 98.44 323 VAL A N 1
ATOM 2515 C CA . VAL A 1 323 ? -5.602 5.211 4.039 1 98.44 323 VAL A CA 1
ATOM 2516 C C . VAL A 1 323 ? -6.312 4.215 4.953 1 98.44 323 VAL A C 1
ATOM 2518 O O . VAL A 1 323 ? -7.496 4.375 5.258 1 98.44 323 VAL A O 1
ATOM 2521 N N . ASP A 1 324 ? -5.602 3.217 5.418 1 97.94 324 ASP A N 1
ATOM 2522 C CA . ASP A 1 324 ? -6.223 2.176 6.234 1 97.94 324 ASP A CA 1
ATOM 2523 C C . ASP A 1 324 ? -6.547 2.695 7.633 1 97.94 324 ASP A C 1
ATOM 2525 O O . ASP A 1 324 ? -7.535 2.277 8.242 1 97.94 324 ASP A O 1
ATOM 2529 N N . ASN A 1 325 ? -5.699 3.586 8.125 1 98.5 325 ASN A N 1
ATOM 2530 C CA . ASN A 1 325 ? -5.961 4.156 9.445 1 98.5 325 ASN A CA 1
ATOM 2531 C C . ASN A 1 325 ? -7.23 5.004 9.445 1 98.5 325 ASN A C 1
ATOM 2533 O O . ASN A 1 325 ? -7.918 5.098 10.461 1 98.5 325 ASN A O 1
ATOM 2537 N N . LEU A 1 326 ? -7.543 5.547 8.289 1 98.75 326 LEU A N 1
ATOM 2538 C CA . LEU A 1 326 ? -8.781 6.312 8.195 1 98.75 326 LEU A CA 1
ATOM 2539 C C . LEU A 1 326 ? -9.984 5.441 8.539 1 98.75 326 LEU A C 1
ATOM 2541 O O . LEU A 1 326 ? -10.961 5.926 9.117 1 98.75 326 LEU A O 1
ATOM 2545 N N . LEU A 1 327 ? -9.961 4.176 8.203 1 98.44 327 LEU A N 1
ATOM 2546 C CA . LEU A 1 327 ? -11.047 3.244 8.477 1 98.44 327 LEU A CA 1
ATOM 2547 C C . LEU A 1 327 ? -11.25 3.068 9.977 1 98.44 327 LEU A C 1
ATOM 2549 O O . LEU A 1 327 ? -12.336 2.695 10.422 1 98.44 327 LEU A O 1
ATOM 2553 N N . LYS A 1 328 ? -10.234 3.396 10.781 1 98.56 328 LYS A N 1
ATOM 2554 C CA . LYS A 1 328 ? -10.258 3.168 12.219 1 98.56 328 LYS A CA 1
ATOM 2555 C C . LYS A 1 328 ? -10.625 4.441 12.969 1 98.56 328 LYS A C 1
ATOM 2557 O O . LYS A 1 328 ? -10.883 4.406 14.18 1 98.56 328 LYS A O 1
ATOM 2562 N N . ALA A 1 329 ? -10.633 5.539 12.281 1 98.69 329 ALA A N 1
ATOM 2563 C CA . ALA A 1 329 ? -10.938 6.824 12.914 1 98.69 329 ALA A CA 1
ATOM 2564 C C . ALA A 1 329 ? -12.359 6.836 13.477 1 98.69 329 ALA A C 1
ATOM 2566 O O . ALA A 1 329 ? -13.281 6.32 12.844 1 98.69 329 ALA A O 1
ATOM 2567 N N . ARG A 1 330 ? -12.508 7.383 14.656 1 98.69 330 ARG A N 1
ATOM 2568 C CA . ARG A 1 330 ? -13.805 7.449 15.32 1 98.69 330 ARG A CA 1
ATOM 2569 C C . ARG A 1 330 ? -14.094 8.859 15.836 1 98.69 330 ARG A C 1
ATOM 2571 O O . ARG A 1 330 ? -14.656 9.031 16.922 1 98.69 330 ARG A O 1
ATOM 2578 N N . VAL A 1 331 ? -13.648 9.859 15.141 1 98.62 331 VAL A N 1
ATOM 2579 C CA . VAL A 1 331 ? -13.906 11.266 15.406 1 98.62 331 VAL A CA 1
ATOM 2580 C C . VAL A 1 331 ? -14.43 11.945 14.141 1 98.62 331 VAL A C 1
ATOM 2582 O O . VAL A 1 331 ? -13.992 11.625 13.031 1 98.62 331 VAL A O 1
ATOM 2585 N N . PRO A 1 332 ? -15.445 12.859 14.273 1 98.31 332 PRO A N 1
ATOM 2586 C CA . PRO A 1 332 ? -15.852 13.578 13.062 1 98.31 332 PRO A CA 1
ATOM 2587 C C . PRO A 1 332 ? -14.672 14.164 12.289 1 98.31 332 PRO A C 1
ATOM 2589 O O . PRO A 1 332 ? -13.891 14.938 12.852 1 98.31 332 PRO A O 1
ATOM 2592 N N . THR A 1 333 ? -14.539 13.711 11.031 1 98.81 333 THR A N 1
ATOM 2593 C CA . THR A 1 333 ? -13.383 14.062 10.211 1 98.81 333 THR A CA 1
ATOM 2594 C C . THR A 1 333 ? -13.82 14.719 8.906 1 98.81 333 THR A C 1
ATOM 2596 O O . THR A 1 333 ? -14.5 14.094 8.086 1 98.81 333 THR A O 1
ATOM 2599 N N . PHE A 1 334 ? -13.484 15.984 8.742 1 98.69 334 PHE A N 1
ATOM 2600 C CA . PHE A 1 334 ? -13.711 16.703 7.496 1 98.69 334 PHE A CA 1
ATOM 2601 C C . PHE A 1 334 ? -12.469 16.656 6.613 1 98.69 334 PHE A C 1
ATOM 2603 O O . PHE A 1 334 ? -11.367 16.969 7.062 1 98.69 334 PHE A O 1
ATOM 2610 N N . ILE A 1 335 ? -12.648 16.281 5.363 1 98.81 335 ILE A N 1
ATOM 2611 C CA . ILE A 1 335 ? -11.547 16.156 4.414 1 98.81 335 ILE A CA 1
ATOM 2612 C C . ILE A 1 335 ? -11.789 17.078 3.223 1 98.81 335 ILE A C 1
ATOM 2614 O O . ILE A 1 335 ? -12.867 17.078 2.631 1 98.81 335 ILE A O 1
ATOM 2618 N N . LEU A 1 336 ? -10.82 17.891 2.898 1 98.38 336 LEU A N 1
ATOM 2619 C CA . LEU A 1 336 ? -10.867 18.75 1.727 1 98.38 336 LEU A CA 1
ATOM 2620 C C . LEU A 1 336 ? -9.805 18.359 0.711 1 98.38 336 LEU A C 1
ATOM 2622 O O . LEU A 1 336 ? -8.625 18.266 1.052 1 98.38 336 LEU A O 1
ATOM 2626 N N . HIS A 1 337 ? -10.242 18.109 -0.53 1 98.12 337 HIS A N 1
ATOM 2627 C CA . HIS A 1 337 ? -9.336 17.625 -1.567 1 98.12 337 HIS A CA 1
ATOM 2628 C C . HIS A 1 337 ? -9.641 18.281 -2.912 1 98.12 337 HIS A C 1
ATOM 2630 O O . HIS A 1 337 ? -10.805 18.406 -3.289 1 98.12 337 HIS A O 1
ATOM 2636 N N . ALA A 1 338 ? -8.602 18.766 -3.58 1 96.69 338 ALA A N 1
ATOM 2637 C CA . ALA A 1 338 ? -8.711 19.203 -4.969 1 96.69 338 ALA A CA 1
ATOM 2638 C C . ALA A 1 338 ? -8.312 18.094 -5.93 1 96.69 338 ALA A C 1
ATOM 2640 O O . ALA A 1 338 ? -7.191 17.578 -5.859 1 96.69 338 ALA A O 1
ATOM 2641 N N . LYS A 1 339 ? -9.086 17.766 -6.906 1 96.5 339 LYS A N 1
ATOM 2642 C CA . LYS A 1 339 ? -8.859 16.625 -7.789 1 96.5 339 LYS A CA 1
ATOM 2643 C C . LYS A 1 339 ? -7.648 16.859 -8.695 1 96.5 339 LYS A C 1
ATOM 2645 O O . LYS A 1 339 ? -7.062 15.906 -9.211 1 96.5 339 LYS A O 1
ATOM 2650 N N . ASP A 1 340 ? -7.285 18.141 -8.867 1 94.56 340 ASP A N 1
ATOM 2651 C CA . ASP A 1 340 ? -6.145 18.438 -9.727 1 94.56 340 ASP A CA 1
ATOM 2652 C C . ASP A 1 340 ? -4.883 18.688 -8.906 1 94.56 340 ASP A C 1
ATOM 2654 O O . ASP A 1 340 ? -3.939 19.312 -9.383 1 94.56 340 ASP A O 1
ATOM 2658 N N . ASP A 1 341 ? -4.883 18.344 -7.586 1 96.5 341 ASP A N 1
ATOM 2659 C CA . ASP A 1 341 ? -3.697 18.453 -6.738 1 96.5 341 ASP A CA 1
ATOM 2660 C C . ASP A 1 341 ? -2.535 17.656 -7.328 1 96.5 341 ASP A C 1
ATOM 2662 O O . ASP A 1 341 ? -2.635 16.438 -7.5 1 96.5 341 ASP A O 1
ATOM 2666 N N . PRO A 1 342 ? -1.399 18.281 -7.641 1 95.81 342 PRO A N 1
ATOM 2667 C CA . PRO A 1 342 ? -0.299 17.562 -8.289 1 95.81 342 PRO A CA 1
ATOM 2668 C C . PRO A 1 342 ? 0.565 16.781 -7.301 1 95.81 342 PRO A C 1
ATOM 2670 O O . PRO A 1 342 ? 1.407 15.984 -7.707 1 95.81 342 PRO A O 1
ATOM 2673 N N . ILE A 1 343 ? 0.409 17.016 -6 1 95.69 343 ILE A N 1
ATOM 2674 C CA . ILE A 1 343 ? 1.224 16.375 -4.973 1 95.69 343 ILE A CA 1
ATOM 2675 C C . ILE A 1 343 ? 0.407 15.305 -4.266 1 95.69 343 ILE A C 1
ATOM 2677 O O . ILE A 1 343 ? 0.767 14.125 -4.293 1 95.69 343 ILE A O 1
ATOM 2681 N N . SER A 1 344 ? -0.678 15.734 -3.645 1 97.38 344 SER A N 1
ATOM 2682 C CA . SER A 1 344 ? -1.66 14.781 -3.127 1 97.38 344 SER A CA 1
ATOM 2683 C C . SER A 1 344 ? -2.611 14.32 -4.227 1 97.38 344 SER A C 1
ATOM 2685 O O . SER A 1 344 ? -3.787 14.688 -4.23 1 97.38 344 SER A O 1
ATOM 2687 N N . VAL A 1 345 ? -2.176 13.406 -4.969 1 96.88 345 VAL A N 1
ATOM 2688 C CA . VAL A 1 345 ? -2.816 13.062 -6.234 1 96.88 345 VAL A CA 1
ATOM 2689 C C . VAL A 1 345 ? -4.148 12.367 -5.969 1 96.88 345 VAL A C 1
ATOM 2691 O O . VAL A 1 345 ? -4.27 11.586 -5.027 1 96.88 345 VAL A O 1
ATOM 2694 N N . ASP A 1 346 ? -5.113 12.633 -6.852 1 97.44 346 ASP A N 1
ATOM 2695 C CA . ASP A 1 346 ? -6.469 12.102 -6.73 1 97.44 346 ASP A CA 1
ATOM 2696 C C . ASP A 1 346 ? -6.461 10.578 -6.727 1 97.44 346 ASP A C 1
ATOM 2698 O O . ASP A 1 346 ? -7.293 9.945 -6.07 1 97.44 346 ASP A O 1
ATOM 2702 N N . GLU A 1 347 ? -5.555 9.953 -7.402 1 95.62 347 GLU A N 1
ATOM 2703 C CA . GLU A 1 347 ? -5.445 8.508 -7.523 1 95.62 347 GLU A CA 1
ATOM 2704 C C . GLU A 1 347 ? -5.199 7.855 -6.164 1 95.62 347 GLU A C 1
ATOM 2706 O O . GLU A 1 347 ? -5.508 6.676 -5.973 1 95.62 347 GLU A O 1
ATOM 2711 N N . GLY A 1 348 ? -4.621 8.57 -5.258 1 96.88 348 GLY A N 1
ATOM 2712 C CA . GLY A 1 348 ? -4.293 8.047 -3.941 1 96.88 348 GLY A CA 1
ATOM 2713 C C . GLY A 1 348 ? -5.324 8.391 -2.885 1 96.88 348 GLY A C 1
ATOM 2714 O O . GLY A 1 348 ? -5.164 8.039 -1.714 1 96.88 348 GLY A O 1
ATOM 2715 N N . VAL A 1 349 ? -6.414 9.062 -3.258 1 98.19 349 VAL A N 1
ATOM 2716 C CA . VAL A 1 349 ? -7.426 9.523 -2.312 1 98.19 349 VAL A CA 1
ATOM 2717 C C . VAL A 1 349 ? -8.336 8.359 -1.925 1 98.19 349 VAL A C 1
ATOM 2719 O O . VAL A 1 349 ? -8.734 7.562 -2.779 1 98.19 349 VAL A O 1
ATOM 2722 N N . PRO A 1 350 ? -8.633 8.211 -0.651 1 98.25 350 PRO A N 1
ATOM 2723 C CA . PRO A 1 350 ? -9.375 7.059 -0.133 1 98.25 350 PRO A CA 1
ATOM 2724 C C . PRO A 1 350 ? -10.883 7.234 -0.235 1 98.25 350 PRO A C 1
ATOM 2726 O O . PRO A 1 350 ? -11.594 7.141 0.772 1 98.25 350 PRO A O 1
ATOM 2729 N N . TYR A 1 351 ? -11.461 7.371 -1.369 1 98.25 351 TYR A N 1
ATOM 2730 C CA . TYR A 1 351 ? -12.891 7.574 -1.563 1 98.25 351 TYR A CA 1
ATOM 2731 C C . TYR A 1 351 ? -13.688 6.434 -0.949 1 98.25 351 TYR A C 1
ATOM 2733 O O . TYR A 1 351 ? -14.664 6.664 -0.23 1 98.25 351 TYR A O 1
ATOM 2741 N N . ASP A 1 352 ? -13.312 5.191 -1.2 1 97.94 352 ASP A N 1
ATOM 2742 C CA . ASP A 1 352 ? -14.047 4.035 -0.692 1 97.94 352 ASP A CA 1
ATOM 2743 C C . ASP A 1 352 ? -13.961 3.959 0.83 1 97.94 352 ASP A C 1
ATOM 2745 O O . ASP A 1 352 ? -14.945 3.611 1.493 1 97.94 352 ASP A O 1
ATOM 2749 N N . GLU A 1 353 ? -12.797 4.262 1.379 1 98.62 353 GLU A N 1
ATOM 2750 C CA . GLU A 1 353 ? -12.625 4.25 2.828 1 98.62 353 GLU A CA 1
ATOM 2751 C C . GLU A 1 353 ? -13.484 5.324 3.496 1 98.62 353 GLU A C 1
ATOM 2753 O O . GLU A 1 353 ? -14.047 5.098 4.57 1 98.62 353 GLU A O 1
ATOM 2758 N N . VAL A 1 354 ? -13.547 6.48 2.842 1 98.75 354 VAL A N 1
ATOM 2759 C CA . VAL A 1 354 ? -14.398 7.559 3.338 1 98.75 354 VAL A CA 1
ATOM 2760 C C . VAL A 1 354 ? -15.852 7.094 3.377 1 98.75 354 VAL A C 1
ATOM 2762 O O . VAL A 1 354 ? -16.547 7.301 4.375 1 98.75 354 VAL A O 1
ATOM 2765 N N . LYS A 1 355 ? -16.312 6.457 2.348 1 98.19 355 LYS A N 1
ATOM 2766 C CA . LYS A 1 355 ? -17.703 6.004 2.254 1 98.19 355 LYS A CA 1
ATOM 2767 C C . LYS A 1 355 ? -17.984 4.867 3.23 1 98.19 355 LYS A C 1
ATOM 2769 O O . LYS A 1 355 ? -19.109 4.68 3.67 1 98.19 355 LYS A O 1
ATOM 2774 N N . ALA A 1 356 ? -16.938 4.164 3.615 1 98 356 ALA A N 1
ATOM 2775 C CA . ALA A 1 356 ? -17.094 3.023 4.516 1 98 356 ALA A CA 1
ATOM 2776 C C . ALA A 1 356 ? -17.062 3.469 5.977 1 98 356 ALA A C 1
ATOM 2778 O O . ALA A 1 356 ? -17.422 2.707 6.875 1 98 356 ALA A O 1
ATOM 2779 N N . ASN A 1 357 ? -16.594 4.676 6.305 1 98.56 357 ASN A N 1
ATOM 2780 C CA . ASN A 1 357 ? -16.453 5.176 7.668 1 98.56 357 ASN A CA 1
ATOM 2781 C C . ASN A 1 357 ? -17.516 6.211 8.008 1 98.56 357 ASN A C 1
ATOM 2783 O O . ASN A 1 357 ? -17.5 7.32 7.473 1 98.56 357 ASN A O 1
ATOM 2787 N N . PRO A 1 358 ? -18.406 5.926 8.914 1 98.56 358 PRO A N 1
ATOM 2788 C CA . PRO A 1 358 ? -19.5 6.836 9.234 1 98.56 358 PRO A CA 1
ATOM 2789 C C . PRO A 1 358 ? -19.016 8.156 9.828 1 98.56 358 PRO A C 1
ATOM 2791 O O . PRO A 1 358 ? -19.797 9.109 9.945 1 98.56 358 PRO A O 1
ATOM 2794 N N . TYR A 1 359 ? -17.766 8.281 10.164 1 98.69 359 TYR A N 1
ATOM 2795 C CA . TYR A 1 359 ? -17.25 9.469 10.836 1 98.69 359 TYR A CA 1
ATOM 2796 C C . TYR A 1 359 ? -16.641 10.445 9.836 1 98.69 359 TYR A C 1
ATOM 2798 O O . TYR A 1 359 ? -16.203 11.531 10.219 1 98.69 359 TYR A O 1
ATOM 2806 N N . CYS A 1 360 ? -16.656 10.117 8.555 1 98.69 360 CYS A N 1
ATOM 2807 C CA . CYS A 1 360 ? -15.906 10.914 7.59 1 98.69 360 CYS A CA 1
ATOM 2808 C C . CYS A 1 360 ? -16.844 11.664 6.66 1 98.69 360 CYS A C 1
ATOM 2810 O O . CYS A 1 360 ? -17.906 11.148 6.297 1 98.69 360 CYS A O 1
ATOM 2812 N N . PHE A 1 361 ? -16.484 12.859 6.297 1 98.69 361 PHE A N 1
ATOM 2813 C CA . PHE A 1 361 ? -17.078 13.688 5.25 1 98.69 361 PHE A CA 1
ATOM 2814 C C . PHE A 1 361 ? -15.984 14.32 4.391 1 98.69 361 PHE A C 1
ATOM 2816 O O . PHE A 1 361 ? -15.133 15.055 4.902 1 98.69 361 PHE A O 1
ATOM 2823 N N . MET A 1 362 ? -16.031 14.039 3.129 1 98.75 362 MET A N 1
ATOM 2824 C CA . MET A 1 362 ? -15.031 14.602 2.223 1 98.75 362 MET A CA 1
ATOM 2825 C C . MET A 1 362 ? -15.688 15.547 1.212 1 98.75 362 MET A C 1
ATOM 2827 O O . MET A 1 362 ? -16.719 15.219 0.633 1 98.75 362 MET A O 1
ATOM 2831 N N . ALA A 1 363 ? -15.117 16.688 1.087 1 98.38 363 ALA A N 1
ATOM 2832 C CA . ALA A 1 363 ? -15.469 17.625 0.022 1 98.38 363 ALA A CA 1
ATOM 2833 C C . ALA A 1 363 ? -14.359 17.703 -1.026 1 98.38 363 ALA A C 1
ATOM 2835 O O . ALA A 1 363 ? -13.195 17.906 -0.691 1 98.38 363 ALA A O 1
ATOM 2836 N N . THR A 1 364 ? -14.734 17.516 -2.291 1 97.44 364 THR A N 1
ATOM 2837 C CA . THR A 1 364 ? -13.758 17.625 -3.369 1 97.44 364 THR A CA 1
ATOM 2838 C C . THR A 1 364 ? -14.148 18.734 -4.352 1 97.44 364 THR A C 1
ATOM 2840 O O . THR A 1 364 ? -15.336 19 -4.555 1 97.44 364 THR A O 1
ATOM 2843 N N . THR A 1 365 ? -13.164 19.391 -4.875 1 94.75 365 THR A N 1
ATOM 2844 C CA . THR A 1 365 ? -13.328 20.328 -5.977 1 94.75 365 THR A CA 1
ATOM 2845 C C . THR A 1 365 ? -12.562 19.859 -7.207 1 94.75 365 THR A C 1
ATOM 2847 O O . THR A 1 365 ? -11.531 19.203 -7.09 1 94.75 365 THR A O 1
ATOM 2850 N N . PRO A 1 366 ? -13.062 20.203 -8.398 1 93.19 366 PRO A N 1
ATOM 2851 C CA . PRO A 1 366 ? -12.312 19.812 -9.602 1 93.19 366 PRO A CA 1
ATOM 2852 C C . PRO A 1 366 ? -10.93 20.469 -9.672 1 93.19 366 PRO A C 1
ATOM 2854 O O . PRO A 1 366 ? -9.984 19.844 -10.164 1 93.19 366 PRO A O 1
ATOM 2857 N N . THR A 1 367 ? -10.898 21.75 -9.18 1 90.94 367 THR A N 1
ATOM 2858 C CA . THR A 1 367 ? -9.641 22.5 -9.164 1 90.94 367 THR A CA 1
ATOM 2859 C C . THR A 1 367 ? -9.367 23.078 -7.781 1 90.94 367 THR A C 1
ATOM 2861 O O . THR A 1 367 ? -10.281 23.203 -6.961 1 90.94 367 THR A O 1
ATOM 2864 N N . GLY A 1 368 ? -8.18 23.375 -7.492 1 92.56 368 GLY A N 1
ATOM 2865 C CA . GLY A 1 368 ? -7.785 23.984 -6.23 1 92.56 368 GLY A CA 1
ATOM 2866 C C . GLY A 1 368 ? -6.309 23.828 -5.93 1 92.56 368 GLY A C 1
ATOM 2867 O O . GLY A 1 368 ? -5.75 24.578 -5.117 1 92.56 368 GLY A O 1
ATOM 2868 N N . GLY A 1 369 ? -5.66 22.844 -6.594 1 93.69 369 GLY A N 1
ATOM 2869 C CA . GLY A 1 369 ? -4.234 22.641 -6.402 1 93.69 369 GLY A CA 1
ATOM 2870 C C . GLY A 1 369 ? -3.889 22.125 -5.016 1 93.69 369 GLY A C 1
ATOM 2871 O O . GLY A 1 369 ? -4.73 21.531 -4.34 1 93.69 369 GLY A O 1
ATOM 2872 N N . HIS A 1 370 ? -2.602 22.203 -4.676 1 95.5 370 HIS A N 1
ATOM 2873 C CA . HIS A 1 370 ? -2.107 21.75 -3.387 1 95.5 370 HIS A CA 1
ATOM 2874 C C . HIS A 1 370 ? -2.086 22.875 -2.363 1 95.5 370 HIS A C 1
ATOM 2876 O O . HIS A 1 370 ? -1.27 23.797 -2.467 1 95.5 370 HIS A O 1
ATOM 2882 N N . LEU A 1 371 ? -3.012 22.812 -1.356 1 94.44 371 LEU A N 1
ATOM 2883 C CA . LEU A 1 371 ? -3.105 23.797 -0.283 1 94.44 371 LEU A CA 1
ATOM 2884 C C . LEU A 1 371 ? -3.35 25.203 -0.845 1 94.44 371 LEU A C 1
ATOM 2886 O O . LEU A 1 371 ? -2.783 26.172 -0.354 1 94.44 371 LEU A O 1
ATOM 2890 N N . SER A 1 372 ? -4.156 25.406 -1.854 1 90.38 372 SER A N 1
ATOM 2891 C CA . SER A 1 372 ? -4.242 26.672 -2.582 1 90.38 372 SER A CA 1
ATOM 2892 C C . SER A 1 372 ? -5.668 27.219 -2.572 1 90.38 372 SER A C 1
ATOM 2894 O O . SER A 1 372 ? -6.047 27.953 -1.662 1 90.38 372 SER A O 1
ATOM 2896 N N . TRP A 1 373 ? -6.496 26.859 -3.426 1 91.12 373 TRP A N 1
ATOM 2897 C CA . TRP A 1 373 ? -7.871 27.328 -3.617 1 91.12 373 TRP A CA 1
ATOM 2898 C C . TRP A 1 373 ? -7.934 28.844 -3.65 1 91.12 373 TRP A C 1
ATOM 2900 O O . TRP A 1 373 ? -8.742 29.453 -2.945 1 91.12 373 TRP A O 1
ATOM 2910 N N . PHE A 1 374 ? -7.109 29.438 -4.422 1 87.19 374 PHE A N 1
ATOM 2911 C CA . PHE A 1 374 ? -7.098 30.891 -4.551 1 87.19 374 PHE A CA 1
ATOM 2912 C C . PHE A 1 374 ? -8.305 31.375 -5.344 1 87.19 374 PHE A C 1
ATOM 2914 O O . PHE A 1 374 ? -8.633 30.812 -6.391 1 87.19 374 PHE A O 1
ATOM 2921 N N . GLU A 1 375 ? -8.922 32.281 -4.758 1 86.44 375 GLU A N 1
ATOM 2922 C CA . GLU A 1 375 ? -10.078 32.875 -5.418 1 86.44 375 GLU A CA 1
ATOM 2923 C C . GLU A 1 375 ? -9.719 34.219 -6.062 1 86.44 375 GLU A C 1
ATOM 2925 O O . GLU A 1 375 ? -8.648 34.781 -5.805 1 86.44 375 GLU A O 1
ATOM 2930 N N . TYR A 1 376 ? -10.773 34.656 -6.848 1 79.75 376 TYR A N 1
ATOM 2931 C CA . TYR A 1 376 ? -10.609 35.969 -7.445 1 79.75 376 TYR A CA 1
ATOM 2932 C C . TYR A 1 376 ? -10.633 37.062 -6.375 1 79.75 376 TYR A C 1
ATOM 2934 O O . TYR A 1 376 ? -11.438 37 -5.441 1 79.75 376 TYR A O 1
ATOM 2942 N N . GLY A 1 377 ? -9.781 38.125 -6.422 1 70.69 377 GLY A N 1
ATOM 2943 C CA . GLY A 1 377 ? -9.719 39.188 -5.43 1 70.69 377 GLY A CA 1
ATOM 2944 C C . GLY A 1 377 ? -8.734 38.906 -4.312 1 70.69 377 GLY A C 1
ATOM 2945 O O . GLY A 1 377 ? -8.477 39.75 -3.475 1 70.69 377 GLY A O 1
ATOM 2946 N N . GLY A 1 378 ? -8.438 37.688 -4.324 1 70.31 378 GLY A N 1
ATOM 2947 C CA . GLY A 1 378 ? -7.414 37.344 -3.35 1 70.31 378 GLY A CA 1
ATOM 2948 C C . GLY A 1 378 ? -7.926 36.438 -2.238 1 70.31 378 GLY A C 1
ATOM 2949 O O . GLY A 1 378 ? -9.094 36.031 -2.246 1 70.31 378 GLY A O 1
ATOM 2950 N N . GLY A 1 379 ? -7.215 35.844 -1.449 1 78.94 379 GLY A N 1
ATOM 2951 C CA . GLY A 1 379 ? -7.566 34.969 -0.329 1 78.94 379 GLY A CA 1
ATOM 2952 C C . GLY A 1 379 ? -7.664 33.5 -0.708 1 78.94 379 GLY A C 1
ATOM 2953 O O . GLY A 1 379 ? -7.617 33.156 -1.892 1 78.94 379 GLY A O 1
ATOM 2954 N N . ARG A 1 380 ? -7.75 32.75 0.223 1 85.19 380 ARG A N 1
ATOM 2955 C CA . ARG A 1 380 ? -7.902 31.312 0.047 1 85.19 380 ARG A CA 1
ATOM 2956 C C . ARG A 1 380 ? -9.281 30.844 0.499 1 85.19 380 ARG A C 1
ATOM 2958 O O . ARG A 1 380 ? -9.742 31.203 1.582 1 85.19 380 ARG A O 1
ATOM 2965 N N . TRP A 1 381 ? -10 30.125 -0.432 1 84.69 381 TRP A N 1
ATOM 2966 C CA . TRP A 1 381 ? -11.32 29.562 -0.159 1 84.69 381 TRP A CA 1
ATOM 2967 C C . TRP A 1 381 ? -11.242 28.484 0.923 1 84.69 381 TRP A C 1
ATOM 2969 O O . TRP A 1 381 ? -12.148 28.375 1.756 1 84.69 381 TRP A O 1
ATOM 2979 N N . SER A 1 382 ? -10.203 27.812 0.946 1 82.94 382 SER A N 1
ATOM 2980 C CA . SER A 1 382 ? -10.031 26.688 1.866 1 82.94 382 SER A CA 1
ATOM 2981 C C . SER A 1 382 ? -9.891 27.172 3.305 1 82.94 382 SER A C 1
ATOM 2983 O O . SER A 1 382 ? -9.266 28.203 3.561 1 82.94 382 SER A O 1
ATOM 2985 N N . MET B 1 1 ? 16.734 -2.342 -28.562 1 43.12 1 MET B N 1
ATOM 2986 C CA . MET B 1 1 ? 15.945 -2.678 -29.75 1 43.12 1 MET B CA 1
ATOM 2987 C C . MET B 1 1 ? 15.406 -4.102 -29.656 1 43.12 1 MET B C 1
ATOM 2989 O O . MET B 1 1 ? 16.047 -4.98 -29.078 1 43.12 1 MET B O 1
ATOM 2993 N N . PRO B 1 2 ? 14.094 -4.188 -29.969 1 50.38 2 PRO B N 1
ATOM 2994 C CA . PRO B 1 2 ? 13.32 -5.426 -29.875 1 50.38 2 PRO B CA 1
ATOM 2995 C C . PRO B 1 2 ? 14.031 -6.617 -30.5 1 50.38 2 PRO B C 1
ATOM 2997 O O . PRO B 1 2 ? 13.656 -7.766 -30.266 1 50.38 2 PRO B O 1
ATOM 3000 N N . PHE B 1 3 ? 15.031 -6.254 -31.406 1 55.91 3 PHE B N 1
ATOM 3001 C CA . PHE B 1 3 ? 15.492 -7.379 -32.219 1 55.91 3 PHE B CA 1
ATOM 3002 C C . PHE B 1 3 ? 16.766 -7.984 -31.625 1 55.91 3 PHE B C 1
ATOM 3004 O O . PHE B 1 3 ? 17.234 -9.023 -32.094 1 55.91 3 PHE B O 1
ATOM 3011 N N . TRP B 1 4 ? 17.266 -7.336 -30.609 1 62.25 4 TRP B N 1
ATOM 3012 C CA . TRP B 1 4 ? 18.5 -7.887 -30.062 1 62.25 4 TRP B CA 1
ATOM 3013 C C . TRP B 1 4 ? 18.203 -8.734 -28.828 1 62.25 4 TRP B C 1
ATOM 3015 O O . TRP B 1 4 ? 17.25 -8.469 -28.094 1 62.25 4 TRP B O 1
ATOM 3025 N N . PRO B 1 5 ? 18.984 -9.867 -28.844 1 74.56 5 PRO B N 1
ATOM 3026 C CA . PRO B 1 5 ? 18.875 -10.641 -27.609 1 74.56 5 PRO B CA 1
ATOM 3027 C C . PRO B 1 5 ? 19.062 -9.789 -26.359 1 74.56 5 PRO B C 1
ATOM 3029 O O . PRO B 1 5 ? 19.906 -8.883 -26.344 1 74.56 5 PRO B O 1
ATOM 3032 N N . ALA B 1 6 ? 18.094 -9.93 -25.531 1 79.38 6 ALA B N 1
ATOM 3033 C CA . ALA B 1 6 ? 18.188 -9.172 -24.297 1 79.38 6 ALA B CA 1
ATOM 3034 C C . ALA B 1 6 ? 18.703 -10.055 -23.156 1 79.38 6 ALA B C 1
ATOM 3036 O O . ALA B 1 6 ? 18.078 -11.07 -22.812 1 79.38 6 ALA B O 1
ATOM 3037 N N . HIS B 1 7 ? 19.875 -9.742 -22.703 1 86.56 7 HIS B N 1
ATOM 3038 C CA . HIS B 1 7 ? 20.328 -10.406 -21.484 1 86.56 7 HIS B CA 1
ATOM 3039 C C . HIS B 1 7 ? 19.578 -9.898 -20.25 1 86.56 7 HIS B C 1
ATOM 3041 O O . HIS B 1 7 ? 19.453 -8.688 -20.062 1 86.56 7 HIS B O 1
ATOM 3047 N N . PRO B 1 8 ? 19.109 -10.852 -19.438 1 93.94 8 PRO B N 1
ATOM 3048 C CA . PRO B 1 8 ? 18.406 -10.414 -18.234 1 93.94 8 PRO B CA 1
ATOM 3049 C C . PRO B 1 8 ? 19.312 -9.617 -17.297 1 93.94 8 PRO B C 1
ATOM 3051 O O . PRO B 1 8 ? 20.516 -9.883 -17.203 1 93.94 8 PRO B O 1
ATOM 3054 N N . THR B 1 9 ? 18.766 -8.609 -16.719 1 96.31 9 THR B N 1
ATOM 3055 C CA . THR B 1 9 ? 19.438 -7.855 -15.664 1 96.31 9 THR B CA 1
ATOM 3056 C C . THR B 1 9 ? 19.156 -8.484 -14.297 1 96.31 9 THR B C 1
ATOM 3058 O O . THR B 1 9 ? 18.016 -8.805 -13.969 1 96.31 9 THR B O 1
ATOM 3061 N N . SER B 1 10 ? 20.219 -8.703 -13.547 1 97.19 10 SER B N 1
ATOM 3062 C CA . SER B 1 10 ? 20.094 -9.328 -12.234 1 97.19 10 SER B CA 1
ATOM 3063 C C . SER B 1 10 ? 19.969 -8.289 -11.133 1 97.19 10 SER B C 1
ATOM 3065 O O . SER B 1 10 ? 20.625 -7.242 -11.18 1 97.19 10 SER B O 1
ATOM 3067 N N . HIS B 1 11 ? 19.078 -8.516 -10.195 1 98.31 11 HIS B N 1
ATOM 3068 C CA . HIS B 1 11 ? 18.906 -7.734 -8.984 1 98.31 11 HIS B CA 1
ATOM 3069 C C . HIS B 1 11 ? 18.938 -8.617 -7.742 1 98.31 11 HIS B C 1
ATOM 3071 O O . HIS B 1 11 ? 18.188 -9.594 -7.641 1 98.31 11 HIS B O 1
ATOM 3077 N N . HIS B 1 12 ? 19.812 -8.344 -6.793 1 98.12 12 HIS B N 1
ATOM 3078 C CA . HIS B 1 12 ? 19.953 -9.117 -5.566 1 98.12 12 HIS B CA 1
ATOM 3079 C C . HIS B 1 12 ? 20.703 -8.328 -4.496 1 98.12 12 HIS B C 1
ATOM 3081 O O . HIS B 1 12 ? 21.281 -7.277 -4.785 1 98.12 12 HIS B O 1
ATOM 3087 N N . SER B 1 13 ? 20.609 -8.82 -3.285 1 97.56 13 SER B N 1
ATOM 3088 C CA . SER B 1 13 ? 21.328 -8.203 -2.168 1 97.56 13 SER B CA 1
ATOM 3089 C C . SER B 1 13 ? 22.828 -8.234 -2.389 1 97.56 13 SER B C 1
ATOM 3091 O O . SER B 1 13 ? 23.344 -9.141 -3.035 1 97.56 13 SER B O 1
ATOM 3093 N N . ASN B 1 14 ? 23.484 -7.242 -1.872 1 96 14 ASN B N 1
ATOM 3094 C CA . ASN B 1 14 ? 24.953 -7.25 -1.867 1 96 14 ASN B CA 1
ATOM 3095 C C . ASN B 1 14 ? 25.5 -8.266 -0.87 1 96 14 ASN B C 1
ATOM 3097 O O . ASN B 1 14 ? 26.688 -8.602 -0.912 1 96 14 ASN B O 1
ATOM 3101 N N . ASN B 1 15 ? 24.672 -8.797 -0.001 1 96.62 15 ASN B N 1
ATOM 3102 C CA . ASN B 1 15 ? 25.031 -9.828 0.964 1 96.62 15 ASN B CA 1
ATOM 3103 C C . ASN B 1 15 ? 24.109 -11.047 0.846 1 96.62 15 ASN B C 1
ATOM 3105 O O . ASN B 1 15 ? 23.406 -11.383 1.793 1 96.62 15 ASN B O 1
ATOM 3109 N N . PRO B 1 16 ? 24.234 -11.75 -0.237 1 97.69 16 PRO B N 1
ATOM 3110 C CA . PRO B 1 16 ? 23.344 -12.891 -0.472 1 97.69 16 PRO B CA 1
ATOM 3111 C C . PRO B 1 16 ? 23.656 -14.078 0.427 1 97.69 16 PRO B C 1
ATOM 3113 O O . PRO B 1 16 ? 24.766 -14.172 0.969 1 97.69 16 PRO B O 1
ATOM 3116 N N . ILE B 1 17 ? 22.688 -14.938 0.594 1 97.12 17 ILE B N 1
ATOM 3117 C CA . ILE B 1 17 ? 22.938 -16.188 1.302 1 97.12 17 ILE B CA 1
ATOM 3118 C C . ILE B 1 17 ? 23.891 -17.062 0.493 1 97.12 17 ILE B C 1
ATOM 3120 O O . ILE B 1 17 ? 24.078 -16.844 -0.705 1 97.12 17 ILE B O 1
ATOM 3124 N N . THR B 1 18 ? 24.438 -17.984 1.184 1 95.94 18 THR B N 1
ATOM 3125 C CA . THR B 1 18 ? 25.234 -19.016 0.533 1 95.94 18 THR B CA 1
ATOM 3126 C C . THR B 1 18 ? 24.469 -20.328 0.438 1 95.94 18 THR B C 1
ATOM 3128 O O . THR B 1 18 ? 23.75 -20.703 1.374 1 95.94 18 THR B O 1
ATOM 3131 N N . LEU B 1 19 ? 24.562 -20.938 -0.708 1 93.5 19 LEU B N 1
ATOM 3132 C CA . LEU B 1 19 ? 23.906 -22.203 -0.949 1 93.5 19 LEU B CA 1
ATOM 3133 C C . LEU B 1 19 ? 24.922 -23.344 -1.034 1 93.5 19 LEU B C 1
ATOM 3135 O O . LEU B 1 19 ? 26 -23.172 -1.597 1 93.5 19 LEU B O 1
ATOM 3139 N N . LYS B 1 20 ? 24.641 -24.422 -0.333 1 89.06 20 LYS B N 1
ATOM 3140 C CA . LYS B 1 20 ? 25.469 -25.625 -0.406 1 89.06 20 LYS B CA 1
ATOM 3141 C C . LYS B 1 20 ? 24.984 -26.562 -1.495 1 89.06 20 LYS B C 1
ATOM 3143 O O . LYS B 1 20 ? 23.844 -27.047 -1.435 1 89.06 20 LYS B O 1
ATOM 3148 N N . THR B 1 21 ? 25.766 -26.703 -2.523 1 82.12 21 THR B N 1
ATOM 3149 C CA . THR B 1 21 ? 25.484 -27.703 -3.545 1 82.12 21 THR B CA 1
ATOM 3150 C C . THR B 1 21 ? 26.219 -29 -3.254 1 82.12 21 THR B C 1
ATOM 3152 O O . THR B 1 21 ? 26.891 -29.125 -2.225 1 82.12 21 THR B O 1
ATOM 3155 N N . LYS B 1 22 ? 26.078 -30.016 -4.066 1 80.94 22 LYS B N 1
ATOM 3156 C CA . LYS B 1 22 ? 26.75 -31.297 -3.881 1 80.94 22 LYS B CA 1
ATOM 3157 C C . LYS B 1 22 ? 28.266 -31.125 -3.965 1 80.94 22 LYS B C 1
ATOM 3159 O O . LYS B 1 22 ? 29.016 -31.859 -3.316 1 80.94 22 LYS B O 1
ATOM 3164 N N . THR B 1 23 ? 28.641 -30.141 -4.652 1 82.56 23 THR B N 1
ATOM 3165 C CA . THR B 1 23 ? 30.062 -30.078 -4.949 1 82.56 23 THR B CA 1
ATOM 3166 C C . THR B 1 23 ? 30.703 -28.828 -4.336 1 82.56 23 THR B C 1
ATOM 3168 O O . THR B 1 23 ? 31.922 -28.766 -4.156 1 82.56 23 THR B O 1
ATOM 3171 N N . LYS B 1 24 ? 29.875 -27.781 -4.109 1 88.19 24 LYS B N 1
ATOM 3172 C CA . LYS B 1 24 ? 30.484 -26.531 -3.658 1 88.19 24 LYS B CA 1
ATOM 3173 C C . LYS B 1 24 ? 29.469 -25.672 -2.918 1 88.19 24 LYS B C 1
ATOM 3175 O O . LYS B 1 24 ? 28.266 -25.906 -2.996 1 88.19 24 LYS B O 1
ATOM 3180 N N . THR B 1 25 ? 30 -24.828 -2.096 1 91.56 25 THR B N 1
ATOM 3181 C CA . THR B 1 25 ? 29.25 -23.766 -1.441 1 91.56 25 THR B CA 1
ATOM 3182 C C . THR B 1 25 ? 29.469 -22.438 -2.137 1 91.56 25 THR B C 1
ATOM 3184 O O . THR B 1 25 ? 30.625 -22.031 -2.35 1 91.56 25 THR B O 1
ATOM 3187 N N . LEU B 1 26 ? 28.406 -21.812 -2.607 1 93.56 26 LEU B N 1
ATOM 3188 C CA . LEU B 1 26 ? 28.547 -20.562 -3.33 1 93.56 26 LEU B CA 1
ATOM 3189 C C . LEU B 1 26 ? 27.406 -19.594 -2.988 1 93.56 26 LEU B C 1
ATOM 3191 O O . LEU B 1 26 ? 26.328 -20.031 -2.592 1 93.56 26 LEU B O 1
ATOM 3195 N N . PRO B 1 27 ? 27.703 -18.297 -3.236 1 95.56 27 PRO B N 1
ATOM 3196 C CA . PRO B 1 27 ? 26.609 -17.328 -3.082 1 95.56 27 PRO B CA 1
ATOM 3197 C C . PRO B 1 27 ? 25.453 -17.562 -4.059 1 95.56 27 PRO B C 1
ATOM 3199 O O . PRO B 1 27 ? 25.688 -17.969 -5.199 1 95.56 27 PRO B O 1
ATOM 3202 N N . PHE B 1 28 ? 24.297 -17.266 -3.627 1 95.75 28 PHE B N 1
ATOM 3203 C CA . PHE B 1 28 ? 23.062 -17.484 -4.387 1 95.75 28 PHE B CA 1
ATOM 3204 C C . PHE B 1 28 ? 23.172 -16.891 -5.781 1 95.75 28 PHE B C 1
ATOM 3206 O O . PHE B 1 28 ? 22.906 -17.562 -6.777 1 95.75 28 PHE B O 1
ATOM 3213 N N . PRO B 1 29 ? 23.641 -15.68 -6.016 1 95.69 29 PRO B N 1
ATOM 3214 C CA . PRO B 1 29 ? 23.766 -15.133 -7.367 1 95.69 29 PRO B CA 1
ATOM 3215 C C . PRO B 1 29 ? 24.781 -15.883 -8.219 1 95.69 29 PRO B C 1
ATOM 3217 O O . PRO B 1 29 ? 24.625 -15.969 -9.445 1 95.69 29 PRO B O 1
ATOM 3220 N N . ALA B 1 30 ? 25.781 -16.422 -7.609 1 94.44 30 ALA B N 1
ATOM 3221 C CA . ALA B 1 30 ? 26.797 -17.172 -8.352 1 94.44 30 ALA B CA 1
ATOM 3222 C C . ALA B 1 30 ? 26.219 -18.469 -8.922 1 94.44 30 ALA B C 1
ATOM 3224 O O . ALA B 1 30 ? 26.703 -18.953 -9.945 1 94.44 30 ALA B O 1
ATOM 3225 N N . LEU B 1 31 ? 25.25 -18.938 -8.312 1 91.94 31 LEU B N 1
ATOM 3226 C CA . LEU B 1 31 ? 24.562 -20.125 -8.805 1 91.94 31 LEU B CA 1
ATOM 3227 C C . LEU B 1 31 ? 23.578 -19.766 -9.906 1 91.94 31 LEU B C 1
ATOM 3229 O O . LEU B 1 31 ? 23.469 -20.484 -10.914 1 91.94 31 LEU B O 1
ATOM 3233 N N . THR B 1 32 ? 22.859 -18.688 -9.781 1 93.38 32 THR B N 1
ATOM 3234 C CA . THR B 1 32 ? 21.703 -18.359 -10.609 1 93.38 32 THR B CA 1
ATOM 3235 C C . THR B 1 32 ? 22.125 -17.625 -11.867 1 93.38 32 THR B C 1
ATOM 3237 O O . THR B 1 32 ? 21.562 -17.844 -12.945 1 93.38 32 THR B O 1
ATOM 3240 N N . THR B 1 33 ? 23.141 -16.766 -11.812 1 93.44 33 THR B N 1
ATOM 3241 C CA . THR B 1 33 ? 23.531 -15.891 -12.906 1 93.44 33 THR B CA 1
ATOM 3242 C C . THR B 1 33 ? 23.938 -16.703 -14.141 1 93.44 33 THR B C 1
ATOM 3244 O O . THR B 1 33 ? 23.5 -16.391 -15.25 1 93.44 33 THR B O 1
ATOM 3247 N N . PRO B 1 34 ? 24.703 -17.781 -13.953 1 90.81 34 PRO B N 1
ATOM 3248 C CA . PRO B 1 34 ? 25.109 -18.547 -15.133 1 90.81 34 PRO B CA 1
ATOM 3249 C C . PRO B 1 34 ? 23.953 -19.266 -15.805 1 90.81 34 PRO B C 1
ATOM 3251 O O . PRO B 1 34 ? 24.062 -19.703 -16.953 1 90.81 34 PRO B O 1
ATOM 3254 N N . LEU B 1 35 ? 22.844 -19.359 -15.109 1 89.31 35 LEU B N 1
ATOM 3255 C CA . LEU B 1 35 ? 21.688 -20.062 -15.641 1 89.31 35 LEU B CA 1
ATOM 3256 C C . LEU B 1 35 ? 20.844 -19.141 -16.531 1 89.31 35 LEU B C 1
ATOM 3258 O O . LEU B 1 35 ? 19.969 -19.594 -17.266 1 89.31 35 LEU B O 1
ATOM 3262 N N . LEU B 1 36 ? 21.094 -17.844 -16.453 1 91.94 36 LEU B N 1
ATOM 3263 C CA . LEU B 1 36 ? 20.344 -16.875 -17.25 1 91.94 36 LEU B CA 1
ATOM 3264 C C . LEU B 1 36 ? 20.875 -16.812 -18.688 1 91.94 36 LEU B C 1
ATOM 3266 O O . LEU B 1 36 ? 21.984 -16.359 -18.922 1 91.94 36 LEU B O 1
ATOM 3270 N N . THR B 1 37 ? 20.125 -17.359 -19.594 1 89.31 37 THR B N 1
ATOM 3271 C CA . THR B 1 37 ? 20.469 -17.25 -21 1 89.31 37 THR B CA 1
ATOM 3272 C C . THR B 1 37 ? 19.812 -16.016 -21.625 1 89.31 37 THR B C 1
ATOM 3274 O O . THR B 1 37 ? 18.828 -15.492 -21.109 1 89.31 37 THR B O 1
ATOM 3277 N N . PRO B 1 38 ? 20.391 -15.555 -22.656 1 89 38 PRO B N 1
ATOM 3278 C CA . PRO B 1 38 ? 19.75 -14.414 -23.312 1 89 38 PRO B CA 1
ATOM 3279 C C . PRO B 1 38 ? 18.344 -14.75 -23.844 1 89 38 PRO B C 1
ATOM 3281 O O . PRO B 1 38 ? 18.109 -15.859 -24.312 1 89 38 PRO B O 1
ATOM 3284 N N . PHE B 1 39 ? 17.469 -13.852 -23.734 1 88.56 39 PHE B N 1
ATOM 3285 C CA . PHE B 1 39 ? 16.125 -13.953 -24.281 1 88.56 39 PHE B CA 1
ATOM 3286 C C . PHE B 1 39 ? 16.094 -13.391 -25.703 1 88.56 39 PHE B C 1
ATOM 3288 O O . PHE B 1 39 ? 16.391 -12.219 -25.922 1 88.56 39 PHE B O 1
ATOM 3295 N N . HIS B 1 40 ? 15.695 -14.289 -26.594 1 85 40 HIS B N 1
ATOM 3296 C CA . HIS B 1 40 ? 15.523 -13.891 -27.984 1 85 40 HIS B CA 1
ATOM 3297 C C . HIS B 1 40 ? 14.047 -13.758 -28.344 1 85 40 HIS B C 1
ATOM 3299 O O . HIS B 1 40 ? 13.414 -14.727 -28.781 1 85 40 HIS B O 1
ATOM 3305 N N . ALA B 1 41 ? 13.625 -12.547 -28.297 1 83.5 41 ALA B N 1
ATOM 3306 C CA . ALA B 1 41 ? 12.195 -12.289 -28.469 1 83.5 41 ALA B CA 1
ATOM 3307 C C . ALA B 1 41 ? 11.766 -12.539 -29.906 1 83.5 41 ALA B C 1
ATOM 3309 O O . ALA B 1 41 ? 12.508 -12.242 -30.844 1 83.5 41 ALA B O 1
ATOM 3310 N N . ASN B 1 42 ? 10.562 -13.125 -30.016 1 81.31 42 ASN B N 1
ATOM 3311 C CA . ASN B 1 42 ? 9.945 -13.18 -31.344 1 81.31 42 ASN B CA 1
ATOM 3312 C C . ASN B 1 42 ? 9.773 -11.781 -31.922 1 81.31 42 ASN B C 1
ATOM 3314 O O . ASN B 1 42 ? 9.094 -10.938 -31.344 1 81.31 42 ASN B O 1
ATOM 3318 N N . PRO B 1 43 ? 10.352 -11.531 -33 1 80.25 43 PRO B N 1
ATOM 3319 C CA . PRO B 1 43 ? 10.336 -10.172 -33.562 1 80.25 43 PRO B CA 1
ATOM 3320 C C . PRO B 1 43 ? 8.93 -9.703 -33.906 1 80.25 43 PRO B C 1
ATOM 3322 O O . PRO B 1 43 ? 8.688 -8.5 -34.062 1 80.25 43 PRO B O 1
ATOM 3325 N N . PHE B 1 44 ? 7.973 -10.641 -34.062 1 81.19 44 PHE B N 1
ATOM 3326 C CA . PHE B 1 44 ? 6.602 -10.258 -34.406 1 81.19 44 PHE B CA 1
ATOM 3327 C C . PHE B 1 44 ? 5.828 -9.914 -33.125 1 81.19 44 PHE B C 1
ATOM 3329 O O . PHE B 1 44 ? 4.727 -9.367 -33.188 1 81.19 44 PHE B O 1
ATOM 3336 N N . LEU B 1 45 ? 6.391 -10.234 -32.031 1 83.25 45 LEU B N 1
ATOM 3337 C CA . LEU B 1 45 ? 5.84 -9.914 -30.719 1 83.25 45 LEU B CA 1
ATOM 3338 C C . LEU B 1 45 ? 6.766 -8.961 -29.969 1 83.25 45 LEU B C 1
ATOM 3340 O O . LEU B 1 45 ? 7.281 -9.312 -28.891 1 83.25 45 LEU B O 1
ATOM 3344 N N . PHE B 1 46 ? 6.848 -7.734 -30.391 1 79 46 PHE B N 1
ATOM 3345 C CA . PHE B 1 46 ? 7.965 -6.855 -30.062 1 79 46 PHE B CA 1
ATOM 3346 C C . PHE B 1 46 ? 7.637 -5.992 -28.844 1 79 46 PHE B C 1
ATOM 3348 O O . PHE B 1 46 ? 8.406 -5.098 -28.5 1 79 46 PHE B O 1
ATOM 3355 N N . ASN B 1 47 ? 6.438 -6.23 -28.328 1 82.88 47 ASN B N 1
ATOM 3356 C CA . ASN B 1 47 ? 6.141 -5.512 -27.094 1 82.88 47 ASN B CA 1
ATOM 3357 C C . ASN B 1 47 ? 5.293 -6.352 -26.141 1 82.88 47 ASN B C 1
ATOM 3359 O O . ASN B 1 47 ? 4.812 -7.422 -26.516 1 82.88 47 ASN B O 1
ATOM 3363 N N . GLY B 1 48 ? 5.195 -5.855 -25.016 1 82.75 48 GLY B N 1
ATOM 3364 C CA . GLY B 1 48 ? 4.551 -6.605 -23.953 1 82.75 48 GLY B CA 1
ATOM 3365 C C . GLY B 1 48 ? 3.086 -6.891 -24.219 1 82.75 48 GLY B C 1
ATOM 3366 O O . GLY B 1 48 ? 2.557 -7.914 -23.781 1 82.75 48 GLY B O 1
ATOM 3367 N N . HIS B 1 49 ? 2.4 -6.035 -24.859 1 82.81 49 HIS B N 1
ATOM 3368 C CA . HIS B 1 49 ? 0.995 -6.25 -25.172 1 82.81 49 HIS B CA 1
ATOM 3369 C C . HIS B 1 49 ? 0.824 -7.402 -26.156 1 82.81 49 HIS B C 1
ATOM 3371 O O . HIS B 1 49 ? 0.007 -8.297 -25.938 1 82.81 49 HIS B O 1
ATOM 3377 N N . LEU B 1 50 ? 1.613 -7.391 -27.156 1 77.44 50 LEU B N 1
ATOM 3378 C CA . LEU B 1 50 ? 1.526 -8.438 -28.172 1 77.44 50 LEU B CA 1
ATOM 3379 C C . LEU B 1 50 ? 1.897 -9.797 -27.578 1 77.44 50 LEU B C 1
ATOM 3381 O O . LEU B 1 50 ? 1.23 -10.797 -27.859 1 77.44 50 LEU B O 1
ATOM 3385 N N . GLN B 1 51 ? 2.986 -9.766 -26.812 1 82.75 51 GLN B N 1
ATOM 3386 C CA . GLN B 1 51 ? 3.375 -10.984 -26.094 1 82.75 51 GLN B CA 1
ATOM 3387 C C . GLN B 1 51 ? 2.234 -11.5 -25.234 1 82.75 51 GLN B C 1
ATOM 3389 O O . GLN B 1 51 ? 1.91 -12.688 -25.266 1 82.75 51 GLN B O 1
ATOM 3394 N N . THR B 1 52 ? 1.611 -10.672 -24.5 1 83.75 52 THR B N 1
ATOM 3395 C CA . THR B 1 52 ? 0.55 -11.031 -23.578 1 83.75 52 THR B CA 1
ATOM 3396 C C . THR B 1 52 ? -0.686 -11.523 -24.328 1 83.75 52 THR B C 1
ATOM 3398 O O . THR B 1 52 ? -1.307 -12.508 -23.938 1 83.75 52 THR B O 1
ATOM 3401 N N . PHE B 1 53 ? -1.034 -10.914 -25.438 1 81 53 PHE B N 1
ATOM 3402 C CA . PHE B 1 53 ? -2.158 -11.336 -26.266 1 81 53 PHE B CA 1
ATOM 3403 C C . PHE B 1 53 ? -1.932 -12.742 -26.812 1 81 53 PHE B C 1
ATOM 3405 O O . PHE B 1 53 ? -2.854 -13.555 -26.844 1 81 53 PHE B O 1
ATOM 3412 N N . TRP B 1 54 ? -0.679 -12.969 -27.172 1 77.69 54 TRP B N 1
ATOM 3413 C CA . TRP B 1 54 ? -0.337 -14.266 -27.75 1 77.69 54 TRP B CA 1
ATOM 3414 C C . TRP B 1 54 ? -0.447 -15.375 -26.719 1 77.69 54 TRP B C 1
ATOM 3416 O O . TRP B 1 54 ? -0.747 -16.516 -27.047 1 77.69 54 TRP B O 1
ATOM 3426 N N . THR B 1 55 ? -0.191 -15.039 -25.5 1 80.38 55 THR B N 1
ATOM 3427 C CA . THR B 1 55 ? -0.373 -15.992 -24.422 1 80.38 55 THR B CA 1
ATOM 3428 C C . THR B 1 55 ? -1.83 -16.438 -24.328 1 80.38 55 THR B C 1
ATOM 3430 O O . THR B 1 55 ? -2.111 -17.594 -24.016 1 80.38 55 THR B O 1
ATOM 3433 N N . ALA B 1 56 ? -2.715 -15.57 -24.672 1 74.12 56 ALA B N 1
ATOM 3434 C CA . ALA B 1 56 ? -4.141 -15.859 -24.562 1 74.12 56 ALA B CA 1
ATOM 3435 C C . ALA B 1 56 ? -4.652 -16.578 -25.812 1 74.12 56 ALA B C 1
ATOM 3437 O O . ALA B 1 56 ? -5.719 -17.203 -25.781 1 74.12 56 ALA B O 1
ATOM 3438 N N . ALA B 1 57 ? -3.811 -16.469 -26.859 1 67.75 57 ALA B N 1
ATOM 3439 C CA . ALA B 1 57 ? -4.23 -17.094 -28.125 1 67.75 57 ALA B CA 1
ATOM 3440 C C . ALA B 1 57 ? -3.92 -18.578 -28.125 1 67.75 57 ALA B C 1
ATOM 3442 O O . ALA B 1 57 ? -2.883 -19.016 -27.609 1 67.75 57 ALA B O 1
ATOM 3443 N N . LYS B 1 58 ? -4.988 -19.484 -28.062 1 60.91 58 LYS B N 1
ATOM 3444 C CA . LYS B 1 58 ? -4.883 -20.938 -27.969 1 60.91 58 LYS B CA 1
ATOM 3445 C C . LYS B 1 58 ? -4.273 -21.531 -29.234 1 60.91 58 LYS B C 1
ATOM 3447 O O . LYS B 1 58 ? -4.805 -21.344 -30.328 1 60.91 58 LYS B O 1
ATOM 3452 N N . TRP B 1 59 ? -2.91 -21.594 -29.234 1 58.38 59 TRP B N 1
ATOM 3453 C CA . TRP B 1 59 ? -2.398 -22.359 -30.375 1 58.38 59 TRP B CA 1
ATOM 3454 C C . TRP B 1 59 ? -2.193 -23.828 -29.984 1 58.38 59 TRP B C 1
ATOM 3456 O O . TRP B 1 59 ? -2.582 -24.25 -28.891 1 58.38 59 TRP B O 1
ATOM 3466 N N . ASP B 1 60 ? -1.098 -24.516 -30.734 1 58.72 60 ASP B N 1
ATOM 3467 C CA . ASP B 1 60 ? -0.795 -25.938 -30.625 1 58.72 60 ASP B CA 1
ATOM 3468 C C . ASP B 1 60 ? -0.311 -26.297 -29.219 1 58.72 60 ASP B C 1
ATOM 3470 O O . ASP B 1 60 ? 0.318 -25.484 -28.547 1 58.72 60 ASP B O 1
ATOM 3474 N N . ASP B 1 61 ? -1.122 -27.188 -28.516 1 63.91 61 ASP B N 1
ATOM 3475 C CA . ASP B 1 61 ? -0.831 -27.75 -27.203 1 63.91 61 ASP B CA 1
ATOM 3476 C C . ASP B 1 61 ? 0.42 -28.625 -27.25 1 63.91 61 ASP B C 1
ATOM 3478 O O . ASP B 1 61 ? 0.325 -29.859 -27.281 1 63.91 61 ASP B O 1
ATOM 3482 N N . PRO B 1 62 ? 1.569 -27.875 -27.266 1 68.56 62 PRO B N 1
ATOM 3483 C CA . PRO B 1 62 ? 2.76 -28.719 -27.453 1 68.56 62 PRO B CA 1
ATOM 3484 C C . PRO B 1 62 ? 3.105 -29.531 -26.203 1 68.56 62 PRO B C 1
ATOM 3486 O O . PRO B 1 62 ? 3.908 -30.469 -26.281 1 68.56 62 PRO B O 1
ATOM 3489 N N . HIS B 1 63 ? 2.502 -29.281 -25.141 1 78.44 63 HIS B N 1
ATOM 3490 C CA . HIS B 1 63 ? 2.91 -29.953 -23.906 1 78.44 63 HIS B CA 1
ATOM 3491 C C . HIS B 1 63 ? 1.741 -30.688 -23.266 1 78.44 63 HIS B C 1
ATOM 3493 O O . HIS B 1 63 ? 1.015 -30.109 -22.453 1 78.44 63 HIS B O 1
ATOM 3499 N N . ALA B 1 64 ? 1.66 -31.984 -23.578 1 83.81 64 ALA B N 1
ATOM 3500 C CA . ALA B 1 64 ? 0.6 -32.781 -22.953 1 83.81 64 ALA B CA 1
ATOM 3501 C C . ALA B 1 64 ? 1.025 -33.281 -21.578 1 83.81 64 ALA B C 1
ATOM 3503 O O . ALA B 1 64 ? 2.07 -33.938 -21.453 1 83.81 64 ALA B O 1
ATOM 3504 N N . ILE B 1 65 ? 0.343 -32.812 -20.594 1 91.31 65 ILE B N 1
ATOM 3505 C CA . ILE B 1 65 ? 0.482 -33.312 -19.219 1 91.31 65 ILE B CA 1
ATOM 3506 C C . ILE B 1 65 ? -0.841 -33.906 -18.75 1 91.31 65 ILE B C 1
ATOM 3508 O O . ILE B 1 65 ? -1.911 -33.375 -19.031 1 91.31 65 ILE B O 1
ATOM 3512 N N . TYR B 1 66 ? -0.729 -35.062 -18.141 1 92.94 66 TYR B N 1
ATOM 3513 C CA . TYR B 1 66 ? -1.908 -35.719 -17.578 1 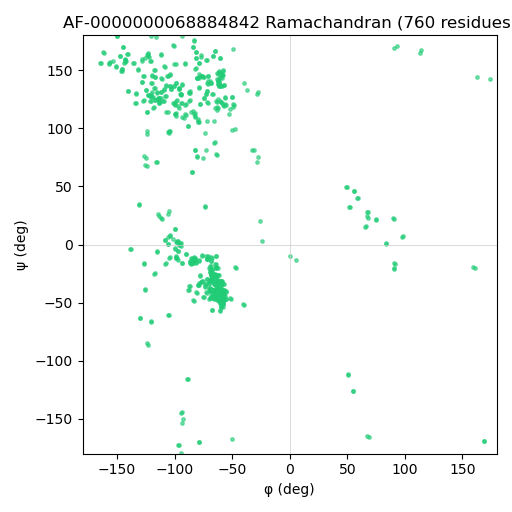92.94 66 TYR B CA 1
ATOM 3514 C C . TYR B 1 66 ? -1.937 -35.562 -16.062 1 92.94 66 TYR B C 1
ATOM 3516 O O . TYR B 1 66 ? -0.889 -35.562 -15.406 1 92.94 66 TYR B O 1
ATOM 3524 N N . TYR B 1 67 ? -3.182 -35.438 -15.539 1 94.94 67 TYR B N 1
ATOM 3525 C CA . TYR B 1 67 ? -3.328 -35.188 -14.109 1 94.94 67 TYR B CA 1
ATOM 3526 C C . TYR B 1 67 ? -4.254 -36.219 -13.469 1 94.94 67 TYR B C 1
ATOM 3528 O O . TYR B 1 67 ? -5.207 -36.688 -14.094 1 94.94 67 TYR B O 1
ATOM 3536 N N . ALA B 1 68 ? -3.99 -36.594 -12.258 1 94.75 68 ALA B N 1
ATOM 3537 C CA . ALA B 1 68 ? -4.922 -37.219 -11.328 1 94.75 68 ALA B CA 1
ATOM 3538 C C . ALA B 1 68 ? -5.289 -36.25 -10.195 1 94.75 68 ALA B C 1
ATOM 3540 O O . ALA B 1 68 ? -4.41 -35.75 -9.484 1 94.75 68 ALA B O 1
ATOM 3541 N N . ARG B 1 69 ? -6.566 -36.031 -10.07 1 95.75 69 ARG B N 1
ATOM 3542 C CA . ARG B 1 69 ? -7.043 -35 -9.156 1 95.75 69 ARG B CA 1
ATOM 3543 C C . ARG B 1 69 ? -7.422 -35.594 -7.805 1 95.75 69 ARG B C 1
ATOM 3545 O O . ARG B 1 69 ? -8.078 -36.656 -7.75 1 95.75 69 ARG B O 1
ATOM 3552 N N . GLN B 1 70 ? -7 -34.969 -6.77 1 95.06 70 GLN B N 1
ATOM 3553 C CA . GLN B 1 70 ? -7.426 -35.25 -5.406 1 95.06 70 GLN B CA 1
ATOM 3554 C C . GLN B 1 70 ? -8.086 -34.031 -4.77 1 95.06 70 GLN B C 1
ATOM 3556 O O . GLN B 1 70 ? -7.629 -32.906 -4.961 1 95.06 70 GLN B O 1
ATOM 3561 N N . LEU B 1 71 ? -9.141 -34.25 -4.059 1 93.81 71 LEU B N 1
ATOM 3562 C CA . LEU B 1 71 ? -9.766 -33.219 -3.262 1 93.81 71 LEU B CA 1
ATOM 3563 C C . LEU B 1 71 ? -9.25 -33.25 -1.827 1 93.81 71 LEU B C 1
ATOM 3565 O O . LEU B 1 71 ? -9.336 -34.281 -1.152 1 93.81 71 LEU B O 1
ATOM 3569 N N . LEU B 1 72 ? -8.68 -32.094 -1.425 1 95.5 72 LEU B N 1
ATOM 3570 C CA . LEU B 1 72 ? -8.203 -31.984 -0.051 1 95.5 72 LEU B CA 1
ATOM 3571 C C . LEU B 1 72 ? -9.133 -31.094 0.771 1 95.5 72 LEU B C 1
ATOM 3573 O O . LEU B 1 72 ? -9.68 -30.109 0.258 1 95.5 72 LEU B O 1
ATOM 3577 N N . ARG B 1 73 ? -9.25 -31.469 1.987 1 94.44 73 ARG B N 1
ATOM 3578 C CA . ARG B 1 73 ? -10.016 -30.656 2.93 1 94.44 73 ARG B CA 1
ATOM 3579 C C . ARG B 1 73 ? -9.102 -29.734 3.719 1 94.44 73 ARG B C 1
ATOM 3581 O O . ARG B 1 73 ? -8.031 -30.141 4.168 1 94.44 73 ARG B O 1
ATOM 3588 N N . ASN B 1 74 ? -9.508 -28.516 3.812 1 94.38 74 ASN B N 1
ATOM 3589 C CA . ASN B 1 74 ? -8.75 -27.562 4.617 1 94.38 74 ASN B CA 1
ATOM 3590 C C . ASN B 1 74 ? -9.344 -27.422 6.016 1 94.38 74 ASN B C 1
ATOM 3592 O O . ASN B 1 74 ? -10.453 -26.906 6.176 1 94.38 74 ASN B O 1
ATOM 3596 N N . PRO B 1 75 ? -8.617 -27.734 7.008 1 91.25 75 PRO B N 1
ATOM 3597 C CA . PRO B 1 75 ? -9.156 -27.688 8.367 1 91.25 75 PRO B CA 1
ATOM 3598 C C . PRO B 1 75 ? -9.422 -26.266 8.852 1 91.25 75 PRO B C 1
ATOM 3600 O O . PRO B 1 75 ? -10.18 -26.062 9.805 1 91.25 75 PRO B O 1
ATOM 3603 N N . ALA B 1 76 ? -8.836 -25.312 8.219 1 85.62 76 ALA B N 1
ATOM 3604 C CA . ALA B 1 76 ? -9 -23.922 8.641 1 85.62 76 ALA B CA 1
ATOM 3605 C C . ALA B 1 76 ? -10.453 -23.484 8.516 1 85.62 76 ALA B C 1
ATOM 3607 O O . ALA B 1 76 ? -10.938 -22.688 9.32 1 85.62 76 ALA B O 1
ATOM 3608 N N . ASP B 1 77 ? -11.18 -23.969 7.512 1 88.62 77 ASP B N 1
ATOM 3609 C CA . ASP B 1 77 ? -12.555 -23.531 7.312 1 88.62 77 ASP B CA 1
ATOM 3610 C C . ASP B 1 77 ? -13.461 -24.703 6.949 1 88.62 77 ASP B C 1
ATOM 3612 O O . ASP B 1 77 ? -14.672 -24.547 6.789 1 88.62 77 ASP B O 1
ATOM 3616 N N . GLY B 1 78 ? -12.836 -25.875 6.801 1 91.06 78 GLY B N 1
ATOM 3617 C CA . GLY B 1 78 ? -13.602 -27.078 6.5 1 91.06 78 GLY B CA 1
ATOM 3618 C C . GLY B 1 78 ? -13.898 -27.234 5.02 1 91.06 78 GLY B C 1
ATOM 3619 O O . GLY B 1 78 ? -14.5 -28.219 4.605 1 91.06 78 GLY B O 1
ATOM 3620 N N . GLY B 1 79 ? -13.438 -26.312 4.227 1 92.19 79 GLY B N 1
ATOM 3621 C CA . GLY B 1 79 ? -13.688 -26.359 2.795 1 92.19 79 GLY B CA 1
ATOM 3622 C C . GLY B 1 79 ? -12.734 -27.297 2.059 1 92.19 79 GLY B C 1
ATOM 3623 O O . GLY B 1 79 ? -11.758 -27.766 2.635 1 92.19 79 GLY B O 1
ATOM 3624 N N . HIS B 1 80 ? -13.125 -27.625 0.73 1 93.75 80 HIS B N 1
ATOM 3625 C CA . HIS B 1 80 ? -12.289 -28.484 -0.107 1 93.75 80 HIS B CA 1
ATOM 3626 C C . HIS B 1 80 ? -11.641 -27.672 -1.233 1 93.75 80 HIS B C 1
ATOM 3628 O O . HIS B 1 80 ? -12.125 -26.594 -1.588 1 93.75 80 HIS B O 1
ATOM 3634 N N . PHE B 1 81 ? -10.562 -28.109 -1.675 1 96.19 81 PHE B N 1
ATOM 3635 C CA . PHE B 1 81 ? -9.898 -27.609 -2.875 1 96.19 81 PHE B CA 1
ATOM 3636 C C . PHE B 1 81 ? -9.227 -28.75 -3.637 1 96.19 81 PHE B C 1
ATOM 3638 O O . PHE B 1 81 ? -9.016 -29.828 -3.088 1 96.19 81 PHE B O 1
ATOM 3645 N N . ALA B 1 82 ? -9 -28.516 -4.879 1 96.5 82 ALA B N 1
ATOM 3646 C CA . ALA B 1 82 ? -8.5 -29.578 -5.75 1 96.5 82 ALA B CA 1
ATOM 3647 C C . ALA B 1 82 ? -6.996 -29.453 -5.965 1 96.5 82 ALA B C 1
ATOM 3649 O O . ALA B 1 82 ? -6.48 -28.344 -6.137 1 96.5 82 ALA B O 1
ATOM 3650 N N . VAL B 1 83 ? -6.355 -30.547 -5.891 1 97.94 83 VAL B N 1
ATOM 3651 C CA . VAL B 1 83 ? -4.945 -30.656 -6.242 1 97.94 83 VAL B CA 1
ATOM 3652 C C . VAL B 1 83 ? -4.77 -31.656 -7.375 1 97.94 83 VAL B C 1
ATOM 3654 O O . VAL B 1 83 ? -5.215 -32.812 -7.273 1 97.94 83 VAL B O 1
ATOM 3657 N N . ASP B 1 84 ? -4.18 -31.234 -8.461 1 97.19 84 ASP B N 1
ATOM 3658 C CA . ASP B 1 84 ? -3.924 -32.094 -9.625 1 97.19 84 ASP B CA 1
ATOM 3659 C C . ASP B 1 84 ? -2.482 -32.594 -9.633 1 97.19 84 ASP B C 1
ATOM 3661 O O . ASP B 1 84 ? -1.549 -31.812 -9.852 1 97.19 84 ASP B O 1
ATOM 3665 N N . PHE B 1 85 ? -2.289 -33.875 -9.43 1 97.12 85 PHE B N 1
ATOM 3666 C CA . PHE B 1 85 ? -0.97 -34.5 -9.469 1 97.12 85 PHE B CA 1
ATOM 3667 C C . PHE B 1 85 ? -0.609 -34.906 -10.891 1 97.12 85 PHE B C 1
ATOM 3669 O O . PHE B 1 85 ? -1.424 -35.531 -11.594 1 97.12 85 PHE B O 1
ATOM 3676 N N . VAL B 1 86 ? 0.591 -34.562 -11.328 1 96.06 86 VAL B N 1
ATOM 3677 C CA . VAL B 1 86 ? 1.054 -35 -12.641 1 96.06 86 VAL B CA 1
ATOM 3678 C C . VAL B 1 86 ? 1.251 -36.5 -12.648 1 96.06 86 VAL B C 1
ATOM 3680 O O . VAL B 1 86 ? 1.896 -37.062 -11.75 1 96.06 86 VAL B O 1
ATOM 3683 N N . VAL B 1 87 ? 0.677 -37.188 -13.648 1 93 87 VAL B N 1
ATOM 3684 C CA . VAL B 1 87 ? 0.792 -38.625 -13.766 1 93 87 VAL B CA 1
ATOM 3685 C C . VAL B 1 87 ? 1.186 -39 -15.195 1 93 87 VAL B C 1
ATOM 3687 O O . VAL B 1 87 ? 0.981 -38.219 -16.125 1 93 87 VAL B O 1
ATOM 3690 N N . PRO B 1 88 ? 1.913 -40.156 -15.289 1 86.19 88 PRO B N 1
ATOM 3691 C CA . PRO B 1 88 ? 2.213 -40.625 -16.641 1 86.19 88 PRO B CA 1
ATOM 3692 C C . PRO B 1 88 ? 0.954 -40.875 -17.469 1 86.19 88 PRO B C 1
ATOM 3694 O O . PRO B 1 88 ? -0.119 -41.125 -16.922 1 86.19 88 PRO B O 1
ATOM 3697 N N . GLU B 1 89 ? 1.043 -40.562 -18.781 1 74.88 89 GLU B N 1
ATOM 3698 C CA . GLU B 1 89 ? -0.071 -40.781 -19.703 1 74.88 89 GLU B CA 1
ATOM 3699 C C . GLU B 1 89 ? -0.674 -42.188 -19.531 1 74.88 89 GLU B C 1
ATOM 3701 O O . GLU B 1 89 ? 0.054 -43.156 -19.453 1 74.88 89 GLU B O 1
ATOM 3706 N N . ALA B 1 90 ? -1.776 -42.281 -18.812 1 58.25 90 ALA B N 1
ATOM 3707 C CA . ALA B 1 90 ? -2.385 -43.625 -18.797 1 58.25 90 ALA B CA 1
ATOM 3708 C C . ALA B 1 90 ? -2.73 -44.062 -20.203 1 58.25 90 ALA B C 1
ATOM 3710 O O . ALA B 1 90 ? -3.039 -43.25 -21.078 1 58.25 90 ALA B O 1
ATOM 3711 N N . SER B 1 91 ? -2.164 -45.219 -20.672 1 46.75 91 SER B N 1
ATOM 3712 C CA . SER B 1 91 ? -2.738 -45.844 -21.859 1 46.75 91 SER B CA 1
ATOM 3713 C C . SER B 1 91 ? -4.227 -45.531 -21.969 1 46.75 91 SER B C 1
ATOM 3715 O O . SER B 1 91 ? -4.914 -45.344 -20.969 1 46.75 91 SER B O 1
ATOM 3717 N N . PRO B 1 92 ? -4.668 -45.062 -23.109 1 43.78 92 PRO B N 1
ATOM 3718 C CA . PRO B 1 92 ? -6.074 -44.75 -23.375 1 43.78 92 PRO B CA 1
ATOM 3719 C C . PRO B 1 92 ? -7.027 -45.531 -22.484 1 43.78 92 PRO B C 1
ATOM 3721 O O . PRO B 1 92 ? -8.195 -45.719 -22.844 1 43.78 92 PRO B O 1
ATOM 3724 N N . SER B 1 93 ? -6.598 -46.375 -21.516 1 39.38 93 SER B N 1
ATOM 3725 C CA . SER B 1 93 ? -7.723 -47.094 -20.938 1 39.38 93 SER B CA 1
ATOM 3726 C C . SER B 1 93 ? -8.844 -46.125 -20.531 1 39.38 93 SER B C 1
ATOM 3728 O O . SER B 1 93 ? -8.648 -44.906 -20.516 1 39.38 93 SER B O 1
ATOM 3730 N N . THR B 1 94 ? -9.961 -46.75 -19.625 1 40.56 94 THR B N 1
ATOM 3731 C CA . THR B 1 94 ? -11.359 -46.469 -19.359 1 40.56 94 THR B CA 1
ATOM 3732 C C . THR B 1 94 ? -11.508 -45.125 -18.656 1 40.56 94 THR B C 1
ATOM 3734 O O . THR B 1 94 ? -10.859 -44.875 -17.625 1 40.56 94 THR B O 1
ATOM 3737 N N . PRO B 1 95 ? -11.961 -44.156 -19.359 1 43.25 95 PRO B N 1
ATOM 3738 C CA . PRO B 1 95 ? -12.43 -43 -18.609 1 43.25 95 PRO B CA 1
ATOM 3739 C C . PRO B 1 95 ? -12.938 -43.344 -17.203 1 43.25 95 PRO B C 1
ATOM 3741 O O . PRO B 1 95 ? -13.812 -44.188 -17.062 1 43.25 95 PRO B O 1
ATOM 3744 N N . ALA B 1 96 ? -12.117 -43.688 -16.281 1 42.66 96 ALA B N 1
ATOM 3745 C CA . ALA B 1 96 ? -12.766 -43.938 -15 1 42.66 96 ALA B CA 1
ATOM 3746 C C . ALA B 1 96 ? -13.906 -42.969 -14.742 1 42.66 96 ALA B C 1
ATOM 3748 O O . ALA B 1 96 ? -13.828 -41.781 -15.141 1 42.66 96 ALA B O 1
ATOM 3749 N N . PRO B 1 97 ? -15.086 -43.562 -14.297 1 44.62 97 PRO B N 1
ATOM 3750 C CA . PRO B 1 97 ? -16.219 -42.688 -13.977 1 44.62 97 PRO B CA 1
ATOM 3751 C C . PRO B 1 97 ? -15.82 -41.531 -13.055 1 44.62 97 PRO B C 1
ATOM 3753 O O . PRO B 1 97 ? -14.938 -41.688 -12.211 1 44.62 97 PRO B O 1
ATOM 3756 N N . ALA B 1 98 ? -15.961 -40.312 -13.508 1 45.69 98 ALA B N 1
ATOM 3757 C CA . ALA B 1 98 ? -15.82 -39.094 -12.766 1 45.69 98 ALA B CA 1
ATOM 3758 C C . ALA B 1 98 ? -16.25 -39.25 -11.312 1 45.69 98 ALA B C 1
ATOM 3760 O O . ALA B 1 98 ? -17.406 -39.562 -11.039 1 45.69 98 ALA B O 1
ATOM 3761 N N . ALA B 1 99 ? -15.414 -39.75 -10.547 1 41.44 99 ALA B N 1
ATOM 3762 C CA . ALA B 1 99 ? -15.891 -39.781 -9.172 1 41.44 99 ALA B CA 1
ATOM 3763 C C . ALA B 1 99 ? -16.625 -38.5 -8.82 1 41.44 99 ALA B C 1
ATOM 3765 O O . ALA B 1 99 ? -17.359 -38.438 -7.828 1 41.44 99 ALA B O 1
ATOM 3766 N N . THR B 1 100 ? -15.945 -37.344 -9.109 1 45.06 100 THR B N 1
ATOM 3767 C CA . THR B 1 100 ? -16.703 -36.125 -8.898 1 45.06 100 THR B CA 1
ATOM 3768 C C . THR B 1 100 ? -17.734 -35.906 -10 1 45.06 100 THR B C 1
ATOM 3770 O O . THR B 1 100 ? -17.422 -36.062 -11.188 1 45.06 100 THR B O 1
ATOM 3773 N N . GLY B 1 101 ? -18.781 -36.625 -10.008 1 45.47 101 GLY B N 1
ATOM 3774 C CA . GLY B 1 101 ? -19.984 -36.531 -10.812 1 45.47 101 GLY B CA 1
ATOM 3775 C C . GLY B 1 101 ? -19.891 -35.438 -11.883 1 45.47 101 GLY B C 1
ATOM 3776 O O . GLY B 1 101 ? -20.797 -35.312 -12.711 1 45.47 101 GLY B O 1
ATOM 3777 N N . GLY B 1 102 ? -18.875 -34.5 -11.836 1 57.41 102 GLY B N 1
ATOM 3778 C CA . GLY B 1 102 ? -19.016 -33.312 -12.688 1 57.41 102 GLY B CA 1
ATOM 3779 C C . GLY B 1 102 ? -17.938 -33.219 -13.75 1 57.41 102 GLY B C 1
ATOM 3780 O O . GLY B 1 102 ? -17.156 -34.156 -13.938 1 57.41 102 GLY B O 1
ATOM 3781 N N . ASN B 1 103 ? -17.859 -32.281 -14.648 1 75.62 103 ASN B N 1
ATOM 3782 C CA . ASN B 1 103 ? -16.984 -31.938 -15.75 1 75.62 103 ASN B CA 1
ATOM 3783 C C . ASN B 1 103 ? -15.57 -31.625 -15.266 1 75.62 103 ASN B C 1
ATOM 3785 O O . ASN B 1 103 ? -15.391 -30.984 -14.234 1 75.62 103 ASN B O 1
ATOM 3789 N N . LEU B 1 104 ? -14.531 -32.469 -15.68 1 87.81 104 LEU B N 1
ATOM 3790 C CA . LEU B 1 104 ? -13.117 -32.219 -15.422 1 87.81 104 LEU B CA 1
ATOM 3791 C C . LEU B 1 104 ? -12.438 -31.594 -16.641 1 87.81 104 LEU B C 1
ATOM 3793 O O . LEU B 1 104 ? -12.914 -31.766 -17.766 1 87.81 104 LEU B O 1
ATOM 3797 N N . PRO B 1 105 ? -11.336 -30.875 -16.359 1 89.12 105 PRO B N 1
ATOM 3798 C CA . PRO B 1 105 ? -10.57 -30.359 -17.5 1 89.12 105 PRO B CA 1
ATOM 3799 C C . PRO B 1 105 ? -9.961 -31.469 -18.344 1 89.12 105 PRO B C 1
ATOM 3801 O O . PRO B 1 105 ? -9.914 -32.625 -17.922 1 89.12 105 PRO B O 1
ATOM 3804 N N . SER B 1 106 ? -9.508 -31.094 -19.516 1 84 106 SER B N 1
ATOM 3805 C CA . SER B 1 106 ? -8.859 -32.062 -20.406 1 84 106 SER B CA 1
ATOM 3806 C C . SER B 1 106 ? -7.668 -32.719 -19.734 1 84 106 SER B C 1
ATOM 3808 O O . SER B 1 106 ? -6.91 -32.062 -19.016 1 84 106 SER B O 1
ATOM 3810 N N . ARG B 1 107 ? -7.543 -34.062 -19.922 1 88.75 107 ARG B N 1
ATOM 3811 C CA . ARG B 1 107 ? -6.414 -34.875 -19.484 1 88.75 107 ARG B CA 1
ATOM 3812 C C . ARG B 1 107 ? -6.355 -34.969 -17.969 1 88.75 107 ARG B C 1
ATOM 3814 O O . ARG B 1 107 ? -5.277 -35.125 -17.391 1 88.75 107 ARG B O 1
ATOM 3821 N N . THR B 1 108 ? -7.496 -34.75 -17.312 1 92.19 108 THR B N 1
ATOM 3822 C CA . THR B 1 108 ? -7.586 -34.844 -15.867 1 92.19 108 THR B CA 1
ATOM 3823 C C . THR B 1 108 ? -8.586 -35.906 -15.445 1 92.19 108 THR B C 1
ATOM 3825 O O . THR B 1 108 ? -9.68 -36 -16 1 92.19 108 THR B O 1
ATOM 3828 N N . ARG B 1 109 ? -8.219 -36.75 -14.57 1 91 109 ARG B N 1
ATOM 3829 C CA . ARG B 1 109 ? -9.125 -37.75 -13.969 1 91 109 ARG B CA 1
ATOM 3830 C C . ARG B 1 109 ? -9.094 -37.656 -12.453 1 91 109 ARG B C 1
ATOM 3832 O O . ARG B 1 109 ? -8.141 -37.125 -11.875 1 91 109 ARG B O 1
ATOM 3839 N N . ASP B 1 110 ? -10.109 -38.188 -11.812 1 92.06 110 ASP B N 1
ATOM 3840 C CA . ASP B 1 110 ? -10.109 -38.25 -10.352 1 92.06 110 ASP B CA 1
ATOM 3841 C C . ASP B 1 110 ? -9.234 -39.406 -9.844 1 92.06 110 ASP B C 1
ATOM 3843 O O . ASP B 1 110 ? -9.211 -40.469 -10.438 1 92.06 110 ASP B O 1
ATOM 3847 N N . MET B 1 111 ? -8.602 -39.094 -8.75 1 91.69 111 MET B N 1
ATOM 3848 C CA . MET B 1 111 ? -7.938 -40.219 -8.07 1 91.69 111 MET B CA 1
ATOM 3849 C C . MET B 1 111 ? -8.961 -41.156 -7.418 1 91.69 111 MET B C 1
ATOM 3851 O O . MET B 1 111 ? -9.953 -40.688 -6.852 1 91.69 111 MET B O 1
ATOM 3855 N N . THR B 1 112 ? -8.648 -42.406 -7.574 1 87.62 112 THR B N 1
ATOM 3856 C CA . THR B 1 112 ? -9.492 -43.375 -6.867 1 87.62 112 THR B CA 1
ATOM 3857 C C . THR B 1 112 ? -9.133 -43.406 -5.383 1 87.62 112 THR B C 1
ATOM 3859 O O . THR B 1 112 ? -8.047 -42.969 -4.988 1 87.62 112 THR B O 1
ATOM 3862 N N . GLU B 1 113 ? -10 -43.938 -4.633 1 88.69 113 GLU B N 1
ATOM 3863 C CA . GLU B 1 113 ? -9.734 -44.094 -3.207 1 88.69 113 GLU B CA 1
ATOM 3864 C C . GLU B 1 113 ? -8.5 -44.969 -2.975 1 88.69 113 GLU B C 1
ATOM 3866 O O . GLU B 1 113 ? -7.727 -44.719 -2.047 1 88.69 113 GLU B O 1
ATOM 3871 N N . GLU B 1 114 ? -8.391 -45.938 -3.766 1 88.56 114 GLU B N 1
ATOM 3872 C CA . GLU B 1 114 ? -7.246 -46.812 -3.652 1 88.56 114 GLU B CA 1
ATOM 3873 C C . GLU B 1 114 ? -5.941 -46.094 -3.957 1 88.56 114 GLU B C 1
ATOM 3875 O O . GLU B 1 114 ? -4.93 -46.312 -3.289 1 88.56 114 GLU B O 1
ATOM 3880 N N . GLU B 1 115 ? -5.965 -45.281 -4.934 1 87.38 115 GLU B N 1
ATOM 3881 C CA . GLU B 1 115 ? -4.785 -44.5 -5.289 1 87.38 115 GLU B CA 1
ATOM 3882 C C . GLU B 1 115 ? -4.402 -43.531 -4.168 1 87.38 115 GLU B C 1
ATOM 3884 O O . GLU B 1 115 ? -3.219 -43.375 -3.855 1 87.38 115 GLU B O 1
ATOM 3889 N N . VAL B 1 116 ? -5.398 -42.969 -3.629 1 89.75 116 VAL B N 1
ATOM 3890 C CA . VAL B 1 116 ? -5.172 -42 -2.539 1 89.75 116 VAL B CA 1
ATOM 3891 C C . VAL B 1 116 ? -4.527 -42.75 -1.357 1 89.75 116 VAL B C 1
ATOM 3893 O O . VAL B 1 116 ? -3.584 -42.219 -0.749 1 89.75 116 VAL B O 1
ATOM 3896 N N . ALA B 1 117 ? -5.016 -43.906 -1.131 1 87 117 ALA B N 1
ATOM 3897 C CA . ALA B 1 117 ? -4.52 -44.688 -0.003 1 87 117 ALA B CA 1
ATOM 3898 C C . ALA B 1 117 ? -3.086 -45.125 -0.241 1 87 117 ALA B C 1
ATOM 3900 O O . ALA B 1 117 ? -2.322 -45.344 0.709 1 87 117 ALA B O 1
ATOM 3901 N N . LYS B 1 118 ? -2.75 -45.219 -1.401 1 85.69 118 LYS B N 1
ATOM 3902 C CA . LYS B 1 118 ? -1.431 -45.719 -1.74 1 85.69 118 LYS B CA 1
ATOM 3903 C C . LYS B 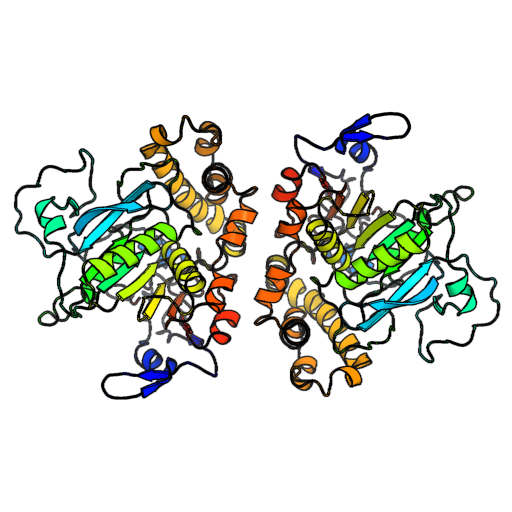1 118 ? -0.467 -44.594 -2.102 1 85.69 118 LYS B C 1
ATOM 3905 O O . LYS B 1 118 ? 0.678 -44.875 -2.484 1 85.69 118 LYS B O 1
ATOM 3910 N N . LEU B 1 119 ? -1.132 -43.438 -1.881 1 83.31 119 LEU B N 1
ATOM 3911 C CA . LEU B 1 119 ? -0.287 -42.281 -2.17 1 83.31 119 LEU B CA 1
ATOM 3912 C C . LEU B 1 119 ? 0.797 -42.125 -1.108 1 83.31 119 LEU B C 1
ATOM 3914 O O . LEU B 1 119 ? 0.542 -42.312 0.08 1 83.31 119 LEU B O 1
ATOM 3918 N N . GLY B 1 120 ? 1.964 -42.375 -1.274 1 87 120 GLY B N 1
ATOM 3919 C CA . GLY B 1 120 ? 3.08 -42.188 -0.358 1 87 120 GLY B CA 1
ATOM 3920 C C . GLY B 1 120 ? 4.309 -43 -0.755 1 87 120 GLY B C 1
ATOM 3921 O O . GLY B 1 120 ? 4.191 -44.062 -1.371 1 87 120 GLY B O 1
ATOM 3922 N N . SER B 1 121 ? 5.258 -42.375 -0.501 1 91.12 121 SER B N 1
ATOM 3923 C CA . SER B 1 121 ? 6.551 -43.031 -0.727 1 91.12 121 SER B CA 1
ATOM 3924 C C . SER B 1 121 ? 7.629 -42.406 0.16 1 91.12 121 SER B C 1
ATOM 3926 O O . SER B 1 121 ? 7.48 -41.281 0.65 1 91.12 121 SER B O 1
ATOM 3928 N N . ASP B 1 122 ? 8.641 -43.219 0.364 1 94 122 ASP B N 1
ATOM 3929 C CA . ASP B 1 122 ? 9.781 -42.719 1.145 1 94 122 ASP B CA 1
ATOM 3930 C C . ASP B 1 122 ? 10.969 -42.406 0.242 1 94 122 ASP B C 1
ATOM 3932 O O . ASP B 1 122 ? 12.117 -42.5 0.667 1 94 122 ASP B O 1
ATOM 3936 N N . ASP B 1 123 ? 10.648 -42.062 -0.971 1 95.81 123 ASP B N 1
ATOM 3937 C CA . ASP B 1 123 ? 11.719 -41.719 -1.904 1 95.81 123 ASP B CA 1
ATOM 3938 C C . ASP B 1 123 ? 12.156 -40.281 -1.741 1 95.81 123 ASP B C 1
ATOM 3940 O O . ASP B 1 123 ? 11.57 -39.531 -0.96 1 95.81 123 ASP B O 1
ATOM 3944 N N . ASP B 1 124 ? 13.195 -39.906 -2.484 1 96.69 124 ASP B N 1
ATOM 3945 C CA . ASP B 1 124 ? 13.766 -38.594 -2.385 1 96.69 124 ASP B CA 1
ATOM 3946 C C . ASP B 1 124 ? 13.5 -37.781 -3.65 1 96.69 124 ASP B C 1
ATOM 3948 O O . ASP B 1 124 ? 14.242 -36.844 -3.971 1 96.69 124 ASP B O 1
ATOM 3952 N N . THR B 1 125 ? 12.438 -38.188 -4.414 1 96.69 125 THR B N 1
ATOM 3953 C CA . THR B 1 125 ? 12.117 -37.469 -5.648 1 96.69 125 THR B CA 1
ATOM 3954 C C . THR B 1 125 ? 11.727 -36.031 -5.355 1 96.69 125 THR B C 1
ATOM 3956 O O . THR B 1 125 ? 10.805 -35.781 -4.57 1 96.69 125 THR B O 1
ATOM 3959 N N . PRO B 1 126 ? 12.43 -35.062 -5.945 1 97.5 126 PRO B N 1
ATOM 3960 C CA . PRO B 1 126 ? 12 -33.688 -5.727 1 97.5 126 PRO B CA 1
ATOM 3961 C C . PRO B 1 126 ? 10.586 -33.406 -6.234 1 97.5 126 PRO B C 1
ATOM 3963 O O . PRO B 1 126 ? 10.195 -33.938 -7.281 1 97.5 126 PRO B O 1
ATOM 3966 N N . MET B 1 127 ? 9.859 -32.656 -5.496 1 97.69 127 MET B N 1
ATOM 3967 C CA . MET B 1 127 ? 8.453 -32.375 -5.789 1 97.69 127 MET B CA 1
ATOM 3968 C C . MET B 1 127 ? 8.219 -30.859 -5.914 1 97.69 127 MET B C 1
ATOM 3970 O O . MET B 1 127 ? 8.641 -30.094 -5.051 1 97.69 127 MET B O 1
ATOM 3974 N N . VAL B 1 128 ? 7.57 -30.453 -7.031 1 98.62 128 VAL B N 1
ATOM 3975 C CA . VAL B 1 128 ? 7.277 -29.031 -7.234 1 98.62 128 VAL B CA 1
ATOM 3976 C C . VAL B 1 128 ? 5.773 -28.797 -7.148 1 98.62 128 VAL B C 1
ATOM 3978 O O . VAL B 1 128 ? 4.984 -29.562 -7.707 1 98.62 128 VAL B O 1
ATOM 3981 N N . ILE B 1 129 ? 5.352 -27.812 -6.379 1 98.94 129 ILE B N 1
ATOM 3982 C CA . ILE B 1 129 ? 3.975 -27.344 -6.293 1 98.94 129 ILE B CA 1
ATOM 3983 C C . ILE B 1 129 ? 3.799 -26.109 -7.168 1 98.94 129 ILE B C 1
ATOM 3985 O O . ILE B 1 129 ? 4.535 -25.125 -7.02 1 98.94 129 ILE B O 1
ATOM 3989 N N . ALA B 1 130 ? 2.859 -26.156 -8.094 1 98.88 130 ALA B N 1
ATOM 3990 C CA . ALA B 1 130 ? 2.619 -25.031 -8.984 1 98.88 130 ALA B CA 1
ATOM 3991 C C . ALA B 1 130 ? 1.318 -24.312 -8.625 1 98.88 130 ALA B C 1
ATOM 3993 O O . ALA B 1 130 ? 0.321 -24.953 -8.289 1 98.88 130 ALA B O 1
ATOM 3994 N N . LEU B 1 131 ? 1.35 -23.016 -8.617 1 98.88 131 LEU B N 1
ATOM 3995 C CA . LEU B 1 131 ? 0.174 -22.172 -8.43 1 98.88 131 LEU B CA 1
ATOM 3996 C C . LEU B 1 131 ? -0.129 -21.375 -9.695 1 98.88 131 LEU B C 1
ATOM 3998 O O . LEU B 1 131 ? 0.733 -20.641 -10.203 1 98.88 131 LEU B O 1
ATOM 4002 N N . HIS B 1 132 ? -1.356 -21.5 -10.164 1 98.25 132 HIS B N 1
ATOM 4003 C CA . HIS B 1 132 ? -1.757 -20.891 -11.43 1 98.25 132 HIS B CA 1
ATOM 4004 C C . HIS B 1 132 ? -2.158 -19.438 -11.227 1 98.25 132 HIS B C 1
ATOM 4006 O O . HIS B 1 132 ? -2.275 -18.969 -10.094 1 98.25 132 HIS B O 1
ATOM 4012 N N . GLY B 1 133 ? -2.34 -18.719 -12.336 1 97.31 133 GLY B N 1
ATOM 4013 C CA . GLY B 1 133 ? -2.787 -17.328 -12.32 1 97.31 133 GLY B CA 1
ATOM 4014 C C . GLY B 1 133 ? -4.281 -17.188 -12.094 1 97.31 133 GLY B C 1
ATOM 4015 O O . GLY B 1 133 ? -4.973 -18.172 -11.844 1 97.31 133 GLY B O 1
ATOM 4016 N N . LEU B 1 134 ? -4.754 -15.992 -12.281 1 95.75 134 LEU B N 1
ATOM 4017 C CA . LEU B 1 134 ? -6.133 -15.641 -11.961 1 95.75 134 LEU B CA 1
ATOM 4018 C C . LEU B 1 134 ? -7.109 -16.453 -12.797 1 95.75 134 LEU B C 1
ATOM 4020 O O . LEU B 1 134 ? -7.004 -16.5 -14.023 1 95.75 134 LEU B O 1
ATOM 4024 N N . SER B 1 135 ? -8.023 -17.141 -12.203 1 92.81 135 SER B N 1
ATOM 4025 C CA . SER B 1 135 ? -9.133 -17.891 -12.781 1 92.81 135 SER B CA 1
ATOM 4026 C C . SER B 1 135 ? -8.633 -19.062 -13.617 1 92.81 135 SER B C 1
ATOM 4028 O O . SER B 1 135 ? -9.375 -19.609 -14.438 1 92.81 135 SER B O 1
ATOM 4030 N N . GLY B 1 136 ? -7.391 -19.453 -13.492 1 94.19 136 GLY B N 1
ATOM 4031 C CA . GLY B 1 136 ? -6.836 -20.531 -14.289 1 94.19 136 GLY B CA 1
ATOM 4032 C C . GLY B 1 136 ? -6.914 -21.891 -13.609 1 94.19 136 GLY B C 1
ATOM 4033 O O . GLY B 1 136 ? -7.93 -22.219 -12.992 1 94.19 136 GLY B O 1
ATOM 4034 N N . GLY B 1 137 ? -5.867 -22.641 -13.875 1 95.75 137 GLY B N 1
ATOM 4035 C CA . GLY B 1 137 ? -5.777 -23.984 -13.344 1 95.75 137 GLY B CA 1
ATOM 4036 C C . GLY B 1 137 ? -4.652 -24.797 -13.961 1 95.75 137 GLY B C 1
ATOM 4037 O O . GLY B 1 137 ? -3.789 -24.25 -14.648 1 95.75 137 GLY B O 1
ATOM 4038 N N . SER B 1 138 ? -4.711 -26.078 -13.656 1 96.06 138 SER B N 1
ATOM 4039 C CA . SER B 1 138 ? -3.65 -26.984 -14.086 1 96.06 138 SER B CA 1
ATOM 4040 C C . SER B 1 138 ? -3.592 -27.094 -15.609 1 96.06 138 SER B C 1
ATOM 4042 O O . SER B 1 138 ? -2.559 -27.453 -16.172 1 96.06 138 SER B O 1
ATOM 4044 N N . HIS B 1 139 ? -4.617 -26.703 -16.328 1 91.44 139 HIS B N 1
ATOM 4045 C CA . HIS B 1 139 ? -4.691 -26.828 -17.781 1 91.44 139 HIS B CA 1
ATOM 4046 C C . HIS B 1 139 ? -3.973 -25.688 -18.469 1 91.44 139 HIS B C 1
ATOM 4048 O O . HIS B 1 139 ? -3.768 -25.719 -19.688 1 91.44 139 HIS B O 1
ATOM 4054 N N . GLU B 1 140 ? -3.611 -24.688 -17.734 1 92.12 140 GLU B N 1
ATOM 4055 C CA . GLU B 1 140 ? -3.027 -23.5 -18.344 1 92.12 140 GLU B CA 1
ATOM 4056 C C . GLU B 1 140 ? -1.745 -23.844 -19.094 1 92.12 140 GLU B C 1
ATOM 4058 O O . GLU B 1 140 ? -0.873 -24.531 -18.562 1 92.12 140 GLU B O 1
ATOM 4063 N N . LEU B 1 141 ? -1.559 -23.281 -20.281 1 88.69 141 LEU B N 1
ATOM 4064 C CA . LEU B 1 141 ? -0.436 -23.594 -21.156 1 88.69 141 LEU B CA 1
ATOM 4065 C C . LEU B 1 141 ? 0.876 -23.094 -20.562 1 88.69 141 LEU B C 1
ATOM 4067 O O . LEU B 1 141 ? 1.898 -23.781 -20.625 1 88.69 141 LEU B O 1
ATOM 4071 N N . TYR B 1 142 ? 0.894 -21.844 -20.062 1 90.88 142 TYR B N 1
ATOM 4072 C CA . TYR B 1 142 ? 2.123 -21.297 -19.484 1 90.88 142 TYR B CA 1
ATOM 4073 C C . TYR B 1 142 ? 2.629 -22.188 -18.344 1 90.88 142 TYR B C 1
ATOM 4075 O O . TYR B 1 142 ? 3.838 -22.375 -18.203 1 90.88 142 TYR B O 1
ATOM 4083 N N . LEU B 1 143 ? 1.751 -22.703 -17.562 1 94.5 143 LEU B N 1
ATOM 4084 C CA . LEU B 1 143 ? 2.08 -23.578 -16.438 1 94.5 143 LEU B CA 1
ATOM 4085 C C . LEU B 1 143 ? 2.615 -24.922 -16.938 1 94.5 143 LEU B C 1
ATOM 4087 O O . LEU B 1 143 ? 3.676 -25.359 -16.5 1 94.5 143 LEU B O 1
ATOM 4091 N N . ARG B 1 144 ? 1.994 -25.5 -17.891 1 93 144 ARG B N 1
ATOM 4092 C CA . ARG B 1 144 ? 2.41 -26.797 -18.438 1 93 144 ARG B CA 1
ATOM 4093 C C . ARG B 1 144 ? 3.74 -26.672 -19.172 1 93 144 ARG B C 1
ATOM 4095 O O . ARG B 1 144 ? 4.535 -27.609 -19.188 1 93 144 ARG B O 1
ATOM 4102 N N . SER B 1 145 ? 3.992 -25.516 -19.734 1 90.75 145 SER B N 1
ATOM 4103 C CA . SER B 1 145 ? 5.254 -25.297 -20.438 1 90.75 145 SER B CA 1
ATOM 4104 C C . SER B 1 145 ? 6.438 -25.391 -19.469 1 90.75 145 SER B C 1
ATOM 4106 O O . SER B 1 145 ? 7.547 -25.734 -19.891 1 90.75 145 SER B O 1
ATOM 4108 N N . VAL B 1 146 ? 6.23 -25.078 -18.234 1 93.94 146 VAL B N 1
ATOM 4109 C CA . VAL B 1 146 ? 7.281 -25.156 -17.219 1 93.94 146 VAL B CA 1
ATOM 4110 C C . VAL B 1 146 ? 7.316 -26.562 -16.625 1 93.94 146 VAL B C 1
ATOM 4112 O O . VAL B 1 146 ? 8.391 -27.141 -16.438 1 93.94 146 VAL B O 1
ATOM 4115 N N . LEU B 1 147 ? 6.168 -27.172 -16.406 1 95.81 147 LEU B N 1
ATOM 4116 C CA . LEU B 1 147 ? 6.098 -28.453 -15.703 1 95.81 147 LEU B CA 1
ATOM 4117 C C . LEU B 1 147 ? 6.547 -29.594 -16.609 1 95.81 147 LEU B C 1
ATOM 4119 O O . LEU B 1 147 ? 7.129 -30.562 -16.156 1 95.81 147 LEU B O 1
ATOM 4123 N N . ALA B 1 148 ? 6.305 -29.453 -17.922 1 93.44 148 ALA B N 1
ATOM 4124 C CA . ALA B 1 148 ? 6.57 -30.547 -18.844 1 93.44 148 ALA B CA 1
ATOM 4125 C C . ALA B 1 148 ? 8.047 -30.938 -18.828 1 93.44 148 ALA B C 1
ATOM 4127 O O . ALA B 1 148 ? 8.391 -32.094 -18.547 1 93.44 148 ALA B O 1
ATOM 4128 N N . PRO B 1 149 ? 8.945 -30.016 -19.094 1 92.69 149 PRO B N 1
ATOM 4129 C CA . PRO B 1 149 ? 10.359 -30.406 -19.047 1 92.69 149 PRO B CA 1
ATOM 4130 C C . PRO B 1 149 ? 10.812 -30.781 -17.641 1 92.69 149 PRO B C 1
ATOM 4132 O O . PRO B 1 149 ? 11.742 -31.578 -17.484 1 92.69 149 PRO B O 1
ATOM 4135 N N . LEU B 1 150 ? 10.172 -30.281 -16.594 1 95.69 150 LEU B N 1
ATOM 4136 C CA . LEU B 1 150 ? 10.547 -30.547 -15.211 1 95.69 150 LEU B CA 1
ATOM 4137 C C . LEU B 1 150 ? 10.164 -31.969 -14.82 1 95.69 150 LEU B C 1
ATOM 4139 O O . LEU B 1 150 ? 10.914 -32.656 -14.109 1 95.69 150 LEU B O 1
ATOM 4143 N N . THR B 1 151 ? 9.047 -32.438 -15.312 1 95.81 151 THR B N 1
ATOM 4144 C CA . THR B 1 151 ? 8.516 -33.719 -14.859 1 95.81 151 THR B CA 1
ATOM 4145 C C . THR B 1 151 ? 8.914 -34.844 -15.812 1 95.81 151 THR B C 1
ATOM 4147 O O . THR B 1 151 ? 8.75 -36.031 -15.492 1 95.81 151 THR B O 1
ATOM 4150 N N . ARG B 1 152 ? 9.414 -34.5 -16.984 1 93.62 152 ARG B N 1
ATOM 4151 C CA . ARG B 1 152 ? 9.922 -35.531 -17.906 1 93.62 152 ARG B CA 1
ATOM 4152 C C . ARG B 1 152 ? 11.062 -36.312 -17.266 1 93.62 152 ARG B C 1
ATOM 4154 O O . ARG B 1 152 ? 11.891 -35.75 -16.547 1 93.62 152 ARG B O 1
ATOM 4161 N N . LYS B 1 153 ? 11.086 -37.594 -17.578 1 93.12 153 LYS B N 1
ATOM 4162 C CA . LYS B 1 153 ? 12.109 -38.5 -17.031 1 93.12 153 LYS B CA 1
ATOM 4163 C C . LYS B 1 153 ? 13.508 -38.031 -17.422 1 93.12 153 LYS B C 1
ATOM 4165 O O . LYS B 1 153 ? 13.711 -37.5 -18.531 1 93.12 153 LYS B O 1
ATOM 4170 N N . VAL B 1 154 ? 14.375 -38.281 -16.562 1 94.12 154 VAL B N 1
ATOM 4171 C CA . VAL B 1 154 ? 15.766 -37.906 -16.781 1 94.12 154 VAL B CA 1
ATOM 4172 C C . VAL B 1 154 ? 16.297 -38.531 -18.062 1 94.12 154 VAL B C 1
ATOM 4174 O O . VAL B 1 154 ? 16.969 -37.906 -18.859 1 94.12 154 VAL B O 1
ATOM 4177 N N . GLU B 1 155 ? 15.945 -39.812 -18.25 1 93.94 155 GLU B N 1
ATOM 4178 C CA . GLU B 1 155 ? 16.391 -40.562 -19.422 1 93.94 155 GLU B CA 1
ATOM 4179 C C . GLU B 1 155 ? 15.828 -39.969 -20.703 1 93.94 155 GLU B C 1
ATOM 4181 O O . GLU B 1 155 ? 16.375 -40.219 -21.797 1 93.94 155 GLU B O 1
ATOM 4186 N N . GLU B 1 156 ? 14.812 -39.219 -20.531 1 91.81 156 GLU B N 1
ATOM 4187 C CA . GLU B 1 156 ? 14.172 -38.594 -21.688 1 91.81 156 GLU B CA 1
ATOM 4188 C C . GLU B 1 156 ? 14.523 -37.125 -21.797 1 91.81 156 GLU B C 1
ATOM 4190 O O . GLU B 1 156 ? 13.875 -36.375 -22.531 1 91.81 156 GLU B O 1
ATOM 4195 N N . GLY B 1 157 ? 15.43 -36.688 -20.984 1 92.06 157 GLY B N 1
ATOM 4196 C CA . GLY B 1 157 ? 15.922 -35.312 -21.094 1 92.06 157 GLY B CA 1
ATOM 4197 C C . GLY B 1 157 ? 15.25 -34.375 -20.125 1 92.06 157 GLY B C 1
ATOM 4198 O O . GLY B 1 157 ? 15.43 -33.156 -20.234 1 92.06 157 GLY B O 1
ATOM 4199 N N . GLY B 1 158 ? 14.469 -34.938 -19.281 1 93.69 158 GLY B N 1
ATOM 4200 C CA . GLY B 1 158 ? 13.828 -34.094 -18.297 1 93.69 158 GLY B CA 1
ATOM 4201 C C . GLY B 1 158 ? 14.555 -34.062 -16.969 1 93.69 158 GLY B C 1
ATOM 4202 O O . GLY B 1 158 ? 15.711 -34.5 -16.875 1 93.69 158 GLY B O 1
ATOM 4203 N N . SER B 1 159 ? 13.914 -33.406 -15.961 1 94.94 159 SER B N 1
ATOM 4204 C CA . SER B 1 159 ? 14.562 -33.25 -14.656 1 94.94 159 SER B CA 1
ATOM 4205 C C . SER B 1 159 ? 14.062 -34.281 -13.664 1 94.94 159 SER B C 1
ATOM 4207 O O . SER B 1 159 ? 14.617 -34.438 -12.57 1 94.94 159 SER B O 1
ATOM 4209 N N . GLY B 1 160 ? 13.031 -35 -14 1 95.88 160 GLY B N 1
ATOM 4210 C CA . GLY B 1 160 ? 12.578 -36.125 -13.203 1 95.88 160 GLY B CA 1
ATOM 4211 C C . GLY B 1 160 ? 11.852 -35.719 -11.938 1 95.88 160 GLY B C 1
ATOM 4212 O O . GLY B 1 160 ? 11.742 -36.5 -11 1 95.88 160 GLY B O 1
ATOM 4213 N N . PHE B 1 161 ? 11.328 -34.5 -11.883 1 97.56 161 PHE B N 1
ATOM 4214 C CA . PHE B 1 161 ? 10.57 -34.031 -10.734 1 97.56 161 PHE B CA 1
ATOM 4215 C C . PHE B 1 161 ? 9.172 -34.625 -10.711 1 97.56 161 PHE B C 1
ATOM 4217 O O . PHE B 1 161 ? 8.586 -34.906 -11.766 1 97.56 161 PHE B O 1
ATOM 4224 N N . ALA B 1 162 ? 8.648 -34.906 -9.508 1 97.38 162 ALA B N 1
ATOM 4225 C CA . ALA B 1 162 ? 7.199 -34.969 -9.344 1 97.38 162 ALA B CA 1
ATOM 4226 C C . ALA B 1 162 ? 6.586 -33.594 -9.25 1 97.38 162 ALA B C 1
ATOM 4228 O O . ALA B 1 162 ? 7.285 -32.625 -8.953 1 97.38 162 ALA B O 1
ATOM 4229 N N . ALA B 1 163 ? 5.316 -33.5 -9.586 1 98.31 163 ALA B N 1
ATOM 4230 C CA . ALA B 1 163 ? 4.699 -32.188 -9.539 1 98.31 163 ALA B CA 1
ATOM 4231 C C . ALA B 1 163 ? 3.207 -32.281 -9.234 1 98.31 163 ALA B C 1
ATOM 4233 O O . ALA B 1 163 ? 2.582 -33.312 -9.492 1 98.31 163 ALA B O 1
ATOM 4234 N N . CYS B 1 164 ? 2.672 -31.281 -8.664 1 98.31 164 CYS B N 1
ATOM 4235 C CA . CYS B 1 164 ? 1.232 -31.109 -8.508 1 98.31 164 CYS B CA 1
ATOM 4236 C C . CYS B 1 164 ? 0.848 -29.641 -8.648 1 98.31 164 CYS B C 1
ATOM 4238 O O . CYS B 1 164 ? 1.706 -28.75 -8.578 1 98.31 164 CYS B O 1
ATOM 4240 N N . VAL B 1 165 ? -0.402 -29.375 -9.008 1 98.75 165 VAL B N 1
ATOM 4241 C CA . VAL B 1 165 ? -0.963 -28.031 -9.156 1 98.75 165 VAL B CA 1
ATOM 4242 C C . VAL B 1 165 ? -2.096 -27.828 -8.156 1 98.75 165 VAL B C 1
ATOM 4244 O O . VAL B 1 165 ? -3.029 -28.641 -8.094 1 98.75 165 VAL B O 1
ATOM 4247 N N . VAL B 1 166 ? -1.963 -26.797 -7.355 1 98.69 166 VAL B N 1
ATOM 4248 C CA . VAL B 1 166 ? -3.064 -26.406 -6.484 1 98.69 166 VAL B CA 1
ATOM 4249 C C . VAL B 1 166 ? -4.062 -25.547 -7.258 1 98.69 166 VAL B C 1
ATOM 4251 O O . VAL B 1 166 ? -3.734 -24.438 -7.684 1 98.69 166 VAL B O 1
ATOM 4254 N N . ASN B 1 167 ? -5.238 -26.094 -7.449 1 98 167 ASN B N 1
ATOM 4255 C CA . ASN B 1 167 ? -6.289 -25.312 -8.094 1 98 167 ASN B CA 1
ATOM 4256 C C . ASN B 1 167 ? -7.074 -24.484 -7.082 1 98 167 ASN B C 1
ATOM 4258 O O . ASN B 1 167 ? -7.629 -25.031 -6.125 1 98 167 ASN B O 1
ATOM 4262 N N . ALA B 1 168 ? -7.086 -23.203 -7.352 1 97.06 168 ALA B N 1
ATOM 4263 C CA . ALA B 1 168 ? -7.875 -22.344 -6.48 1 97.06 168 ALA B CA 1
ATOM 4264 C C . ALA B 1 168 ? -9.336 -22.766 -6.457 1 97.06 168 ALA B C 1
ATOM 4266 O O . ALA B 1 168 ? -9.852 -23.281 -7.449 1 97.06 168 ALA B O 1
ATOM 4267 N N . ARG B 1 169 ? -9.945 -22.516 -5.348 1 96.31 169 ARG B N 1
ATOM 4268 C CA . ARG B 1 169 ? -11.32 -22.969 -5.164 1 96.31 169 ARG B CA 1
ATOM 4269 C C . ARG B 1 169 ? -12.227 -22.438 -6.27 1 96.31 169 ARG B C 1
ATOM 4271 O O . ARG B 1 169 ? -12.219 -21.25 -6.562 1 96.31 169 ARG B O 1
ATOM 4278 N N . GLY B 1 170 ? -12.93 -23.359 -6.91 1 94.56 170 GLY B N 1
ATOM 4279 C CA . GLY B 1 170 ? -13.836 -23.031 -7.996 1 94.56 170 GLY B CA 1
ATOM 4280 C C . GLY B 1 170 ? -13.172 -23.062 -9.359 1 94.56 170 GLY B C 1
ATOM 4281 O O . GLY B 1 170 ? -13.852 -23.141 -10.383 1 94.56 170 GLY B O 1
ATOM 4282 N N . CYS B 1 171 ? -11.906 -22.969 -9.43 1 95.75 171 CYS B N 1
ATOM 4283 C CA . CYS B 1 171 ? -11.18 -22.984 -10.688 1 95.75 171 CYS B CA 1
ATOM 4284 C C . CYS B 1 171 ? -10.977 -24.422 -11.188 1 95.75 171 CYS B C 1
ATOM 4286 O O . CYS B 1 171 ? -11.156 -25.375 -10.43 1 95.75 171 CYS B O 1
ATOM 4288 N N . ALA B 1 172 ? -10.695 -24.531 -12.484 1 94.5 172 ALA B N 1
ATOM 4289 C CA . ALA B 1 172 ? -10.445 -25.812 -13.125 1 94.5 172 ALA B CA 1
ATOM 4290 C C . ALA B 1 172 ? -11.57 -26.797 -12.836 1 94.5 172 ALA B C 1
ATOM 4292 O O . ALA B 1 172 ? -11.32 -27.969 -12.562 1 94.5 172 ALA B O 1
ATOM 4293 N N . LEU B 1 173 ? -12.742 -26.25 -12.703 1 91.25 173 LEU B N 1
ATOM 4294 C CA . LEU B 1 173 ? -13.969 -27.016 -12.555 1 91.25 173 LEU B CA 1
ATOM 4295 C C . LEU B 1 173 ? -13.984 -27.766 -11.219 1 91.25 173 LEU B C 1
ATOM 4297 O O . LEU B 1 173 ? -14.523 -28.859 -11.125 1 91.25 173 LEU B O 1
ATOM 4301 N N . SER B 1 174 ? -13.312 -27.219 -10.281 1 91.44 174 SER B N 1
ATOM 4302 C CA . SER B 1 174 ? -13.406 -27.766 -8.938 1 91.44 174 SER B CA 1
ATOM 4303 C C . SER B 1 174 ? -14.648 -27.266 -8.211 1 91.44 174 SER B C 1
ATOM 4305 O O . SER B 1 174 ? -15.109 -26.156 -8.469 1 91.44 174 SER B O 1
ATOM 4307 N N . LYS B 1 175 ? -15.117 -28.062 -7.312 1 84.62 175 LYS B N 1
ATOM 4308 C CA . LYS B 1 175 ? -16.328 -27.703 -6.562 1 84.62 175 LYS B CA 1
ATOM 4309 C C . LYS B 1 175 ? -16 -26.703 -5.457 1 84.62 175 LYS B C 1
ATOM 4311 O O . LYS B 1 175 ? -14.922 -26.75 -4.867 1 84.62 175 LYS B O 1
ATOM 4316 N N . VAL B 1 176 ? -16.984 -25.859 -5.246 1 90.56 176 VAL B N 1
ATOM 4317 C CA . VAL B 1 176 ? -16.922 -24.953 -4.105 1 90.56 176 VAL B CA 1
ATOM 4318 C C . VAL B 1 176 ? -17.766 -25.5 -2.961 1 90.56 176 VAL B C 1
ATOM 4320 O O . VAL B 1 176 ? -18.969 -25.703 -3.123 1 90.56 176 VAL B O 1
ATOM 4323 N N . THR B 1 177 ? -17.094 -25.719 -1.884 1 89.12 177 THR B N 1
ATOM 4324 C CA . THR B 1 177 ? -17.828 -26.344 -0.792 1 89.12 177 THR B CA 1
ATOM 4325 C C . THR B 1 177 ? -17.938 -25.406 0.405 1 89.12 177 THR B C 1
ATOM 4327 O O . THR B 1 177 ? -18.5 -25.781 1.437 1 89.12 177 THR B O 1
ATOM 4330 N N . THR B 1 178 ? -17.328 -24.328 0.34 1 82.94 178 THR B N 1
ATOM 4331 C CA . THR B 1 178 ? -17.453 -23.25 1.328 1 82.94 178 THR B CA 1
ATOM 4332 C C . THR B 1 178 ? -17.906 -21.953 0.667 1 82.94 178 THR B C 1
ATOM 4334 O O . THR B 1 178 ? -17.953 -21.859 -0.562 1 82.94 178 THR B O 1
ATOM 4337 N N . GLY B 1 179 ? -18.375 -21.109 1.412 1 82 179 GLY B N 1
ATOM 4338 C CA . GLY B 1 179 ? -18.891 -19.828 0.917 1 82 179 GLY B CA 1
ATOM 4339 C C . GLY B 1 179 ? -17.797 -18.875 0.493 1 82 179 GLY B C 1
ATOM 4340 O O . GLY B 1 179 ? -17.891 -17.672 0.74 1 82 179 GLY B O 1
ATOM 4341 N N . GLN B 1 180 ? -16.656 -19.516 -0.045 1 89.44 180 GLN B N 1
ATOM 4342 C CA . GLN B 1 180 ? -15.633 -18.609 -0.568 1 89.44 180 GLN B CA 1
ATOM 4343 C C . GLN B 1 180 ? -14.938 -19.203 -1.791 1 89.44 180 GLN B C 1
ATOM 4345 O O . GLN B 1 180 ? -14.891 -20.422 -1.948 1 89.44 180 GLN B O 1
ATOM 4350 N N . LEU B 1 181 ? -14.492 -18.391 -2.646 1 93.56 181 LEU B N 1
ATOM 4351 C CA . LEU B 1 181 ? -13.586 -18.781 -3.723 1 93.56 181 LEU B CA 1
ATOM 4352 C C . LEU B 1 181 ? -12.133 -18.688 -3.277 1 93.56 181 LEU B C 1
ATOM 4354 O O . LEU B 1 181 ? -11.703 -19.391 -2.367 1 93.56 181 LEU B O 1
ATOM 4358 N N . PHE B 1 182 ? -11.438 -17.812 -3.916 1 95.44 182 PHE B N 1
ATOM 4359 C CA . PHE B 1 182 ? -10.039 -17.547 -3.617 1 95.44 182 PHE B CA 1
ATOM 4360 C C . PHE B 1 182 ? -9.734 -16.062 -3.709 1 95.44 182 PHE B C 1
ATOM 4362 O O . PHE B 1 182 ? -10.586 -15.273 -4.129 1 95.44 182 PHE B O 1
ATOM 4369 N N . ASN B 1 183 ? -8.648 -15.648 -3.17 1 97.31 183 ASN B N 1
ATOM 4370 C CA . ASN B 1 183 ? -8.141 -14.305 -3.373 1 97.31 183 ASN B CA 1
ATOM 4371 C C . ASN B 1 183 ? -6.613 -14.266 -3.293 1 97.31 183 ASN B C 1
ATOM 4373 O O . ASN B 1 183 ? -5.973 -15.297 -3.105 1 97.31 183 ASN B O 1
ATOM 4377 N N . ALA B 1 184 ? -6.043 -13.125 -3.471 1 98 184 ALA B N 1
ATOM 4378 C CA . ALA B 1 184 ? -4.598 -12.977 -3.621 1 98 184 ALA B CA 1
ATOM 4379 C C . ALA B 1 184 ? -3.893 -13.109 -2.275 1 98 184 ALA B C 1
ATOM 4381 O O . ALA B 1 184 ? -2.668 -13.258 -2.221 1 98 184 ALA B O 1
ATOM 4382 N N . ARG B 1 185 ? -4.637 -13.133 -1.203 1 97.81 185 ARG B N 1
ATOM 4383 C CA . ARG B 1 185 ? -4.059 -13.164 0.137 1 97.81 185 ARG B CA 1
ATOM 4384 C C . ARG B 1 185 ? -4.234 -14.531 0.78 1 97.81 185 ARG B C 1
ATOM 4386 O O . ARG B 1 185 ? -3.543 -14.867 1.746 1 97.81 185 ARG B O 1
ATOM 4393 N N . PHE B 1 186 ? -5.078 -15.367 0.291 1 96 186 PHE B N 1
ATOM 4394 C CA . PHE B 1 186 ? -5.453 -16.625 0.912 1 96 186 PHE B CA 1
ATOM 4395 C C . PHE B 1 186 ? -4.395 -17.703 0.657 1 96 186 PHE B C 1
ATOM 4397 O O . PHE B 1 186 ? -4.375 -18.312 -0.409 1 96 186 PHE B O 1
ATOM 4404 N N . THR B 1 187 ? -3.607 -18.016 1.688 1 98.12 187 THR B N 1
ATOM 4405 C CA . THR B 1 187 ? -2.482 -18.938 1.534 1 98.12 187 THR B CA 1
ATOM 4406 C C . THR B 1 187 ? -2.797 -20.281 2.158 1 98.12 187 THR B C 1
ATOM 4408 O O . THR B 1 187 ? -1.989 -21.219 2.08 1 98.12 187 THR B O 1
ATOM 4411 N N . GLU B 1 188 ? -3.947 -20.453 2.701 1 97.25 188 GLU B N 1
ATOM 4412 C CA . GLU B 1 188 ? -4.246 -21.594 3.562 1 97.25 188 GLU B CA 1
ATOM 4413 C C . GLU B 1 188 ? -4.273 -22.891 2.764 1 97.25 188 GLU B C 1
ATOM 4415 O O . GLU B 1 188 ? -3.887 -23.938 3.271 1 97.25 188 GLU B O 1
ATOM 4420 N N . ASP B 1 189 ? -4.828 -22.844 1.564 1 97.94 189 ASP B N 1
ATOM 4421 C CA . ASP B 1 189 ? -4.883 -24.062 0.761 1 97.94 189 ASP B CA 1
ATOM 4422 C C . ASP B 1 189 ? -3.479 -24.531 0.384 1 97.94 189 ASP B C 1
ATOM 4424 O O . ASP B 1 189 ? -3.217 -25.734 0.331 1 97.94 189 ASP B O 1
ATOM 4428 N N . LEU B 1 190 ? -2.584 -23.578 0.069 1 98.69 190 LEU B N 1
ATOM 4429 C CA . LEU B 1 190 ? -1.19 -23.938 -0.162 1 98.69 190 LEU B CA 1
ATOM 4430 C C . LEU B 1 190 ? -0.57 -24.547 1.095 1 98.69 190 LEU B C 1
ATOM 4432 O O . LEU B 1 190 ? 0.138 -25.547 1.023 1 98.69 190 LEU B O 1
ATOM 4436 N N . ARG B 1 191 ? -0.813 -23.922 2.242 1 98.5 191 ARG B N 1
ATOM 4437 C CA . ARG B 1 191 ? -0.299 -24.422 3.516 1 98.5 191 ARG B CA 1
ATOM 4438 C C . ARG B 1 191 ? -0.748 -25.859 3.768 1 98.5 191 ARG B C 1
ATOM 4440 O O . ARG B 1 191 ? 0.051 -26.703 4.188 1 98.5 191 ARG B O 1
ATOM 4447 N N . GLN B 1 192 ? -2.002 -26.078 3.508 1 98.25 192 GLN B N 1
ATOM 4448 C CA . GLN B 1 192 ? -2.535 -27.422 3.701 1 98.25 192 GLN B CA 1
ATOM 4449 C C . GLN B 1 192 ? -1.908 -28.422 2.723 1 98.25 192 GLN B C 1
ATOM 4451 O O . GLN B 1 192 ? -1.669 -29.578 3.068 1 98.25 192 GLN B O 1
ATOM 4456 N N . THR B 1 193 ? -1.735 -28 1.503 1 98.62 193 THR B N 1
ATOM 4457 C CA . THR B 1 193 ? -1.089 -28.859 0.513 1 98.62 193 THR B CA 1
ATOM 4458 C C . THR B 1 193 ? 0.314 -29.25 0.969 1 98.62 193 THR B C 1
ATOM 4460 O O . THR B 1 193 ? 0.703 -30.406 0.875 1 98.62 193 THR B O 1
ATOM 4463 N N . VAL B 1 194 ? 1.102 -28.266 1.449 1 98.75 194 VAL B N 1
ATOM 4464 C CA . VAL B 1 194 ? 2.461 -28.516 1.922 1 98.75 194 VAL B CA 1
ATOM 4465 C C . VAL B 1 194 ? 2.439 -29.516 3.066 1 98.75 194 VAL B C 1
ATOM 4467 O O . VAL B 1 194 ? 3.201 -30.484 3.062 1 98.75 194 VAL B O 1
ATOM 4470 N N . ARG B 1 195 ? 1.552 -29.359 4.008 1 98.12 195 ARG B N 1
ATOM 4471 C CA . ARG B 1 195 ? 1.432 -30.281 5.133 1 98.12 195 ARG B CA 1
ATOM 4472 C C . ARG B 1 195 ? 1.112 -31.703 4.652 1 98.12 195 ARG B C 1
ATOM 4474 O O . ARG B 1 195 ? 1.72 -32.656 5.113 1 98.12 195 ARG B O 1
ATOM 4481 N N . TYR B 1 196 ? 0.177 -31.75 3.803 1 97.62 196 TYR B N 1
ATOM 4482 C CA . TYR B 1 196 ? -0.237 -33.031 3.258 1 97.62 196 TYR B CA 1
ATOM 4483 C C . TYR B 1 196 ? 0.932 -33.75 2.584 1 97.62 196 TYR B C 1
ATOM 4485 O O . TYR B 1 196 ? 1.169 -34.938 2.822 1 97.62 196 TYR B O 1
ATOM 4493 N N . LEU B 1 197 ? 1.633 -33.062 1.742 1 98.12 197 LEU B N 1
ATOM 4494 C CA . LEU B 1 197 ? 2.732 -33.656 0.987 1 98.12 197 LEU B CA 1
ATOM 4495 C C . LEU B 1 197 ? 3.857 -34.094 1.918 1 98.12 197 LEU B C 1
ATOM 4497 O O . LEU B 1 197 ? 4.52 -35.094 1.664 1 98.12 197 LEU B O 1
ATOM 4501 N N . GLN B 1 198 ? 4.129 -33.312 2.928 1 97.75 198 GLN B N 1
ATOM 4502 C CA . GLN B 1 198 ? 5.152 -33.688 3.896 1 97.75 198 GLN B CA 1
ATOM 4503 C C . GLN B 1 198 ? 4.773 -35 4.617 1 97.75 198 GLN B C 1
ATOM 4505 O O . GLN B 1 198 ? 5.645 -35.75 5.004 1 97.75 198 GLN B O 1
ATOM 4510 N N . ASP B 1 199 ? 3.502 -35.219 4.789 1 96.5 199 ASP B N 1
ATOM 4511 C CA . ASP B 1 199 ? 3.021 -36.438 5.434 1 96.5 199 ASP B CA 1
ATOM 4512 C C . ASP B 1 199 ? 3.141 -37.625 4.496 1 96.5 199 ASP B C 1
ATOM 4514 O O . ASP B 1 199 ? 3.59 -38.719 4.906 1 96.5 199 ASP B O 1
ATOM 4518 N N . VAL B 1 200 ? 2.727 -37.438 3.244 1 95.88 200 VAL B N 1
ATOM 4519 C CA . VAL B 1 200 ? 2.658 -38.531 2.277 1 95.88 200 VAL B CA 1
ATOM 4520 C C . VAL B 1 200 ? 4.051 -38.812 1.713 1 95.88 200 VAL B C 1
ATOM 4522 O O . VAL B 1 200 ? 4.383 -39.938 1.407 1 95.88 200 VAL B O 1
ATOM 4525 N N . TYR B 1 201 ? 4.859 -37.75 1.557 1 96.94 201 TYR B N 1
ATOM 4526 C CA . TYR B 1 201 ? 6.219 -37.844 1.038 1 96.94 201 TYR B CA 1
ATOM 4527 C C . TYR B 1 201 ? 7.211 -37.219 1.996 1 96.94 201 TYR B C 1
ATOM 4529 O O . TYR B 1 201 ? 7.801 -36.156 1.683 1 96.94 201 TYR B O 1
ATOM 4537 N N . PRO B 1 202 ? 7.531 -37.844 3.074 1 96.56 202 PRO B N 1
ATOM 4538 C CA . PRO B 1 202 ? 8.289 -37.188 4.152 1 96.56 202 PRO B CA 1
ATOM 4539 C C . PRO B 1 202 ? 9.719 -36.844 3.748 1 96.56 202 PRO B C 1
ATOM 4541 O O . PRO B 1 202 ? 10.344 -35.969 4.344 1 96.56 202 PRO B O 1
ATOM 4544 N N . ARG B 1 203 ? 10.25 -37.531 2.729 1 97.38 203 ARG B N 1
ATOM 4545 C CA . ARG B 1 203 ? 11.656 -37.312 2.418 1 97.38 203 ARG B CA 1
ATOM 4546 C C . ARG B 1 203 ? 11.82 -36.438 1.17 1 97.38 203 ARG B C 1
ATOM 4548 O O . ARG B 1 203 ? 12.93 -36 0.86 1 97.38 203 ARG B O 1
ATOM 4555 N N . ARG B 1 204 ? 10.766 -36.188 0.431 1 97.69 204 ARG B N 1
ATOM 4556 C CA . ARG B 1 204 ? 10.883 -35.438 -0.809 1 97.69 204 ARG B CA 1
ATOM 4557 C C . ARG B 1 204 ? 11.156 -33.969 -0.522 1 97.69 204 ARG B C 1
ATOM 4559 O O . ARG B 1 204 ? 10.445 -33.344 0.257 1 97.69 204 ARG B O 1
ATOM 4566 N N . PRO B 1 205 ? 12.281 -33.438 -1.056 1 97.56 205 PRO B N 1
ATOM 4567 C CA . PRO B 1 205 ? 12.383 -31.984 -1.008 1 97.56 205 PRO B CA 1
ATOM 4568 C C . PRO B 1 205 ? 11.258 -31.281 -1.784 1 97.56 205 PRO B C 1
ATOM 4570 O O . PRO B 1 205 ? 10.914 -31.703 -2.889 1 97.56 205 PRO B O 1
ATOM 4573 N N . LEU B 1 206 ? 10.695 -30.234 -1.203 1 98.69 206 LEU B N 1
ATOM 4574 C CA . LEU B 1 206 ? 9.586 -29.516 -1.823 1 98.69 206 LEU B CA 1
ATOM 4575 C C . LEU B 1 206 ? 10.062 -28.203 -2.443 1 98.69 206 LEU B C 1
ATOM 4577 O O . LEU B 1 206 ? 10.891 -27.5 -1.855 1 98.69 206 LEU B O 1
ATOM 4581 N N . TYR B 1 207 ? 9.656 -27.922 -3.625 1 98.75 207 TYR B N 1
ATOM 4582 C CA . TYR B 1 207 ? 9.836 -26.672 -4.363 1 98.75 207 TYR B CA 1
ATOM 4583 C C . TYR B 1 207 ? 8.492 -26.094 -4.797 1 98.75 207 TYR B C 1
ATOM 4585 O O . TYR B 1 207 ? 7.465 -26.781 -4.715 1 98.75 207 TYR B O 1
ATOM 4593 N N . ALA B 1 208 ? 8.5 -24.828 -5.164 1 98.94 208 ALA B N 1
ATOM 4594 C CA . ALA B 1 208 ? 7.246 -24.266 -5.645 1 98.94 208 ALA B CA 1
ATOM 4595 C C . ALA B 1 208 ? 7.496 -23.234 -6.742 1 98.94 208 ALA B C 1
ATOM 4597 O O . ALA B 1 208 ? 8.562 -22.594 -6.781 1 98.94 208 ALA B O 1
ATOM 4598 N N . VAL B 1 209 ? 6.543 -23.141 -7.629 1 98.88 209 VAL B N 1
ATOM 4599 C CA . VAL B 1 209 ? 6.531 -22.109 -8.664 1 98.88 209 VAL B CA 1
ATOM 4600 C C . VAL B 1 209 ? 5.148 -21.469 -8.742 1 98.88 209 VAL B C 1
ATOM 4602 O O . VAL B 1 209 ? 4.129 -22.156 -8.672 1 98.88 209 VAL B O 1
ATOM 4605 N N . GLY B 1 210 ? 5.102 -20.172 -8.727 1 98.81 210 GLY B N 1
ATOM 4606 C CA . GLY B 1 210 ? 3.873 -19.422 -8.883 1 98.81 210 GLY B CA 1
ATOM 4607 C C . GLY B 1 210 ? 3.867 -18.547 -10.117 1 98.81 210 GLY B C 1
ATOM 4608 O O . GLY B 1 210 ? 4.895 -17.969 -10.484 1 98.81 210 GLY B O 1
ATOM 4609 N N . PHE B 1 211 ? 2.678 -18.422 -10.75 1 98.56 211 PHE B N 1
ATOM 4610 C CA . PHE B 1 211 ? 2.502 -17.625 -11.953 1 98.56 211 PHE B CA 1
ATOM 4611 C C . PHE B 1 211 ? 1.483 -16.516 -11.727 1 98.56 211 PHE B C 1
ATOM 4613 O O . PHE B 1 211 ? 0.342 -16.781 -11.344 1 98.56 211 PHE B O 1
ATOM 4620 N N . SER B 1 212 ? 1.894 -15.234 -12.039 1 98.25 212 SER B N 1
ATOM 4621 C CA . SER B 1 212 ? 0.982 -14.102 -11.93 1 98.25 212 SER B CA 1
ATOM 4622 C C . SER B 1 212 ? 0.295 -14.07 -10.57 1 98.25 212 SER B C 1
ATOM 4624 O O . SER B 1 212 ? 0.958 -13.977 -9.539 1 98.25 212 SER B O 1
ATOM 4626 N N . PHE B 1 213 ? -1 -14.305 -10.516 1 98.38 213 PHE B N 1
ATOM 4627 C CA . PHE B 1 213 ? -1.805 -14.344 -9.305 1 98.38 213 PHE B CA 1
ATOM 4628 C C . PHE B 1 213 ? -1.282 -15.398 -8.336 1 98.38 213 PHE B C 1
ATOM 4630 O O . PHE B 1 213 ? -1.154 -15.148 -7.141 1 98.38 213 PHE B O 1
ATOM 4637 N N . GLY B 1 214 ? -0.944 -16.578 -8.797 1 98.81 214 GLY B N 1
ATOM 4638 C CA . GLY B 1 214 ? -0.369 -17.656 -8.008 1 98.81 214 GLY B CA 1
ATOM 4639 C C . GLY B 1 214 ? 0.991 -17.297 -7.43 1 98.81 214 GLY B C 1
ATOM 4640 O O . GLY B 1 214 ? 1.345 -17.766 -6.34 1 98.81 214 GLY B O 1
ATOM 4641 N N . ALA B 1 215 ? 1.741 -16.484 -8.203 1 98.94 215 ALA B N 1
ATOM 4642 C CA . ALA B 1 215 ? 3.025 -16.016 -7.691 1 98.94 215 ALA B CA 1
ATOM 4643 C C . ALA B 1 215 ? 2.832 -15.117 -6.477 1 98.94 215 ALA B C 1
ATOM 4645 O O . ALA B 1 215 ? 3.609 -15.172 -5.523 1 98.94 215 ALA B O 1
ATOM 4646 N N . ASN B 1 216 ? 1.831 -14.297 -6.547 1 98.94 216 ASN B N 1
ATOM 4647 C CA . ASN B 1 216 ? 1.539 -13.422 -5.414 1 98.94 216 ASN B CA 1
ATOM 4648 C C . ASN B 1 216 ? 1.143 -14.227 -4.18 1 98.94 216 ASN B C 1
ATOM 4650 O O . ASN B 1 216 ? 1.593 -13.938 -3.07 1 98.94 216 ASN B O 1
ATOM 4654 N N . ILE B 1 217 ? 0.307 -15.25 -4.328 1 98.88 217 ILE B N 1
ATOM 4655 C CA . ILE B 1 217 ? -0.09 -16.125 -3.223 1 98.88 217 ILE B CA 1
ATOM 4656 C C . ILE B 1 217 ? 1.14 -16.812 -2.646 1 98.88 217 ILE B C 1
ATOM 4658 O O . ILE B 1 217 ? 1.316 -16.875 -1.427 1 98.88 217 ILE B O 1
ATOM 4662 N N . LEU B 1 218 ? 1.951 -17.281 -3.525 1 98.94 218 LEU B N 1
ATOM 4663 C CA . LEU B 1 218 ? 3.158 -17.984 -3.096 1 98.94 218 LEU B CA 1
ATOM 4664 C C . LEU B 1 218 ? 4.09 -17.047 -2.342 1 98.94 218 LEU B C 1
ATOM 4666 O O . LEU B 1 218 ? 4.656 -17.422 -1.311 1 98.94 218 LEU B O 1
ATOM 4670 N N . ALA B 1 219 ? 4.262 -15.852 -2.869 1 98.94 219 ALA B N 1
ATOM 4671 C CA . ALA B 1 219 ? 5.105 -14.867 -2.201 1 98.94 219 ALA B CA 1
ATOM 4672 C C . ALA B 1 219 ? 4.578 -14.547 -0.804 1 98.94 219 ALA B C 1
ATOM 4674 O O . ALA B 1 219 ? 5.355 -14.445 0.151 1 98.94 219 ALA B O 1
ATOM 4675 N N . ASN B 1 220 ? 3.305 -14.375 -0.698 1 98.94 220 ASN B N 1
ATOM 4676 C CA . ASN B 1 220 ? 2.717 -14.164 0.62 1 98.94 220 ASN B CA 1
ATOM 4677 C C . ASN B 1 220 ? 2.953 -15.359 1.542 1 98.94 220 ASN B C 1
ATOM 4679 O O . ASN B 1 220 ? 3.283 -15.18 2.717 1 98.94 220 ASN B O 1
ATOM 4683 N N . TYR B 1 221 ? 2.83 -16.547 1.022 1 98.88 221 TYR B N 1
ATOM 4684 C CA . TYR B 1 221 ? 3.016 -17.75 1.812 1 98.88 221 TYR B CA 1
ATOM 4685 C C . TYR B 1 221 ? 4.434 -17.828 2.367 1 98.88 221 TYR B C 1
ATOM 4687 O O . TYR B 1 221 ? 4.625 -18.062 3.562 1 98.88 221 TYR B O 1
ATOM 4695 N N . ILE B 1 222 ? 5.406 -17.625 1.527 1 98.88 222 ILE B N 1
ATOM 4696 C CA . ILE B 1 222 ? 6.777 -17.812 1.99 1 98.88 222 ILE B CA 1
ATOM 4697 C C . ILE B 1 222 ? 7.145 -16.703 2.969 1 98.88 222 ILE B C 1
ATOM 4699 O O . ILE B 1 222 ? 7.941 -16.906 3.887 1 98.88 222 ILE B O 1
ATOM 4703 N N . GLY B 1 223 ? 6.59 -15.531 2.781 1 98.88 223 GLY B N 1
ATOM 4704 C CA . GLY B 1 223 ? 6.777 -14.477 3.768 1 98.88 223 GLY B CA 1
ATOM 4705 C C . GLY B 1 223 ? 6.168 -14.805 5.117 1 98.88 223 GLY B C 1
ATOM 4706 O O . GLY B 1 223 ? 6.781 -14.562 6.16 1 98.88 223 GLY B O 1
ATOM 4707 N N . GLU B 1 224 ? 4.973 -15.328 5.098 1 98.69 224 GLU B N 1
ATOM 4708 C CA . GLU B 1 224 ? 4.281 -15.703 6.328 1 98.69 224 GLU B CA 1
ATOM 4709 C C . GLU B 1 224 ? 5.039 -16.797 7.074 1 98.69 224 GLU B C 1
ATOM 4711 O O . GLU B 1 224 ? 5.121 -16.781 8.305 1 98.69 224 GLU B O 1
ATOM 4716 N N . GLU B 1 225 ? 5.547 -17.688 6.312 1 98.62 225 GLU B N 1
ATOM 4717 C CA . GLU B 1 225 ? 6.234 -18.828 6.93 1 98.62 225 GLU B CA 1
ATOM 4718 C C . GLU B 1 225 ? 7.625 -18.422 7.418 1 98.62 225 GLU B C 1
ATOM 4720 O O . GLU B 1 225 ? 8.125 -18.984 8.398 1 98.62 225 GLU B O 1
ATOM 4725 N N . GLY B 1 226 ? 8.242 -17.5 6.707 1 98.25 226 GLY B N 1
ATOM 4726 C CA . GLY B 1 226 ? 9.57 -17.078 7.09 1 98.25 226 GLY B CA 1
ATOM 4727 C C . GLY B 1 226 ? 10.562 -18.219 7.199 1 98.25 226 GLY B C 1
ATOM 4728 O O . GLY B 1 226 ? 10.68 -19.031 6.281 1 98.25 226 GLY B O 1
ATOM 4729 N N . GLY B 1 227 ? 11.18 -18.297 8.336 1 97.69 227 GLY B N 1
ATOM 4730 C CA . GLY B 1 227 ? 12.219 -19.281 8.57 1 97.69 227 GLY B CA 1
ATOM 4731 C C . GLY B 1 227 ? 11.68 -20.703 8.68 1 97.69 227 GLY B C 1
ATOM 4732 O O . GLY B 1 227 ? 12.438 -21.672 8.594 1 97.69 227 GLY B O 1
ATOM 4733 N N . LYS B 1 228 ? 10.414 -20.875 8.758 1 98.06 228 LYS B N 1
ATOM 4734 C CA . LYS B 1 228 ? 9.789 -22.188 8.914 1 98.06 228 LYS B CA 1
ATOM 4735 C C . LYS B 1 228 ? 9.305 -22.734 7.57 1 98.06 228 LYS B C 1
ATOM 4737 O O . LYS B 1 228 ? 8.727 -23.812 7.508 1 98.06 228 LYS B O 1
ATOM 4742 N N . CYS B 1 229 ? 9.539 -22 6.504 1 98.5 229 CYS B N 1
ATOM 4743 C CA . CYS B 1 229 ? 9.07 -22.422 5.191 1 98.5 229 CYS B CA 1
ATOM 4744 C C . CYS B 1 229 ? 9.664 -23.766 4.812 1 98.5 229 CYS B C 1
ATOM 4746 O O . CYS B 1 229 ? 10.859 -24 4.965 1 98.5 229 CYS B O 1
ATOM 4748 N N . ALA B 1 230 ? 8.836 -24.625 4.277 1 98.12 230 ALA B N 1
ATOM 4749 C CA . ALA B 1 230 ? 9.227 -26.016 3.994 1 98.12 230 ALA B CA 1
ATOM 4750 C C . ALA B 1 230 ? 9.914 -26.109 2.635 1 98.12 230 ALA B C 1
ATOM 4752 O O . ALA B 1 230 ? 10.562 -27.125 2.338 1 98.12 230 ALA B O 1
ATOM 4753 N N . PHE B 1 231 ? 9.812 -25.125 1.821 1 98.75 231 PHE B N 1
ATOM 4754 C CA . PHE B 1 231 ? 10.352 -25.219 0.47 1 98.75 231 PHE B CA 1
ATOM 4755 C C . PHE B 1 231 ? 11.867 -25.094 0.488 1 98.75 231 PHE B C 1
ATOM 4757 O O . PHE B 1 231 ? 12.43 -24.344 1.297 1 98.75 231 PHE B O 1
ATOM 4764 N N . LYS B 1 232 ? 12.523 -25.812 -0.382 1 97.56 232 LYS B N 1
ATOM 4765 C CA . LYS B 1 232 ? 13.961 -25.656 -0.591 1 97.56 232 LYS B CA 1
ATOM 4766 C C . LYS B 1 232 ? 14.266 -24.438 -1.45 1 97.56 232 LYS B C 1
ATOM 4768 O O . LYS B 1 232 ? 15.32 -23.812 -1.289 1 97.56 232 LYS B O 1
ATOM 4773 N N . ALA B 1 233 ? 13.422 -24.109 -2.369 1 98 233 ALA B N 1
ATOM 4774 C CA . ALA B 1 233 ? 13.484 -22.938 -3.24 1 98 233 ALA B CA 1
ATOM 4775 C C . ALA B 1 233 ? 12.141 -22.688 -3.918 1 98 233 ALA B C 1
ATOM 4777 O O . ALA B 1 233 ? 11.32 -23.594 -4.039 1 98 233 ALA B O 1
ATOM 4778 N N . VAL B 1 234 ? 11.93 -21.438 -4.312 1 98.81 234 VAL B N 1
ATOM 4779 C CA . VAL B 1 234 ? 10.703 -21.109 -5.023 1 98.81 234 VAL B CA 1
ATOM 4780 C C . VAL B 1 234 ? 11.023 -20.203 -6.215 1 98.81 234 VAL B C 1
ATOM 4782 O O . VAL B 1 234 ? 12.062 -19.547 -6.246 1 98.81 234 VAL B O 1
ATOM 4785 N N . ALA B 1 235 ? 10.164 -20.219 -7.195 1 98.75 235 ALA B N 1
ATOM 4786 C CA . ALA B 1 235 ? 10.227 -19.328 -8.359 1 98.75 235 ALA B CA 1
ATOM 4787 C C . ALA B 1 235 ? 8.922 -18.562 -8.523 1 98.75 235 ALA B C 1
ATOM 4789 O O . ALA B 1 235 ? 7.836 -19.125 -8.383 1 98.75 235 ALA B O 1
ATOM 4790 N N . LEU B 1 236 ? 9.008 -17.281 -8.727 1 98.88 236 LEU B N 1
ATOM 4791 C CA . LEU B 1 236 ? 7.879 -16.391 -8.93 1 98.88 236 LEU B CA 1
ATOM 4792 C C . LEU B 1 236 ? 7.945 -15.734 -10.312 1 98.88 236 LEU B C 1
ATOM 4794 O O . LEU B 1 236 ? 8.898 -15.016 -10.617 1 98.88 236 LEU B O 1
ATOM 4798 N N . CYS B 1 237 ? 6.941 -16 -11.125 1 98.5 237 CYS B N 1
ATOM 4799 C CA . CYS B 1 237 ? 6.934 -15.508 -12.5 1 98.5 237 CYS B CA 1
ATOM 4800 C C . CYS B 1 237 ? 5.82 -14.492 -12.703 1 98.5 237 CYS B C 1
ATOM 4802 O O . CYS B 1 237 ? 4.645 -14.797 -12.484 1 98.5 237 CYS B O 1
ATOM 4804 N N . SER B 1 238 ? 6.152 -13.242 -13.156 1 98.38 238 SER B N 1
ATOM 4805 C CA . SER B 1 238 ? 5.203 -12.188 -13.5 1 98.38 238 SER B CA 1
ATOM 4806 C C . SER B 1 238 ? 4.273 -11.883 -12.328 1 98.38 238 SER B C 1
ATOM 4808 O O . SER B 1 238 ? 3.057 -11.781 -12.508 1 98.38 238 SER B O 1
ATOM 4810 N N . CYS B 1 239 ? 4.816 -11.75 -11.156 1 98.81 239 CYS B N 1
ATOM 4811 C CA . CYS B 1 239 ? 4.059 -11.523 -9.93 1 98.81 239 CYS B CA 1
ATOM 4812 C C . CYS B 1 239 ? 3.543 -10.094 -9.867 1 98.81 239 CYS B C 1
ATOM 4814 O O . CYS B 1 239 ? 4.312 -9.141 -10.031 1 98.81 239 CYS B O 1
ATOM 4816 N N . PRO B 1 240 ? 2.236 -9.93 -9.664 1 98.56 240 PRO B N 1
ATOM 4817 C CA . PRO B 1 240 ? 1.71 -8.586 -9.414 1 98.56 240 PRO B CA 1
ATOM 4818 C C . PRO B 1 240 ? 1.904 -8.125 -7.973 1 98.56 240 PRO B C 1
ATOM 4820 O O . PRO B 1 240 ? 0.928 -7.969 -7.234 1 98.56 240 PRO B O 1
ATOM 4823 N N . TRP B 1 241 ? 3.008 -7.77 -7.555 1 98.69 241 TRP B N 1
ATOM 4824 C CA . TRP B 1 241 ? 3.543 -7.59 -6.211 1 98.69 241 TRP B CA 1
ATOM 4825 C C . TRP B 1 241 ? 2.711 -6.582 -5.426 1 98.69 241 TRP B C 1
ATOM 4827 O O . TRP B 1 241 ? 2.381 -6.816 -4.258 1 98.69 241 TRP B O 1
ATOM 4837 N N . ASN B 1 242 ? 2.52 -5.438 -5.957 1 98.38 242 ASN B N 1
ATOM 4838 C CA . ASN B 1 242 ? 1.732 -4.348 -5.383 1 98.38 242 ASN B CA 1
ATOM 4839 C C . ASN B 1 242 ? 0.384 -4.203 -6.082 1 98.38 242 ASN B C 1
ATOM 4841 O O . ASN B 1 242 ? 0.257 -3.439 -7.043 1 98.38 242 ASN B O 1
ATOM 4845 N N . LEU B 1 243 ? -0.593 -4.805 -5.484 1 98.25 243 LEU B N 1
ATOM 4846 C CA . LEU B 1 243 ? -1.872 -4.957 -6.168 1 98.25 243 LEU B CA 1
ATOM 4847 C C . LEU B 1 243 ? -2.578 -3.615 -6.309 1 98.25 243 LEU B C 1
ATOM 4849 O O . LEU B 1 243 ? -3.297 -3.387 -7.285 1 98.25 243 LEU B O 1
ATOM 4853 N N . GLU B 1 244 ? -2.42 -2.746 -5.367 1 97.25 244 GLU B N 1
ATOM 4854 C CA . GLU B 1 244 ? -3.061 -1.439 -5.477 1 97.25 244 GLU B CA 1
ATOM 4855 C C . GLU B 1 244 ? -2.438 -0.613 -6.598 1 97.25 244 GLU B C 1
ATOM 4857 O O . GLU B 1 244 ? -3.152 -0.006 -7.398 1 97.25 244 GLU B O 1
ATOM 4862 N N . VAL B 1 245 ? -1.129 -0.618 -6.668 1 97 245 VAL B N 1
ATOM 4863 C CA . VAL B 1 245 ? -0.418 0.094 -7.723 1 97 245 VAL B CA 1
ATOM 4864 C C . VAL B 1 245 ? -0.778 -0.503 -9.086 1 97 245 VAL B C 1
ATOM 4866 O O . VAL B 1 245 ? -1.021 0.229 -10.047 1 97 245 VAL B O 1
ATOM 4869 N N . ALA B 1 246 ? -0.814 -1.833 -9.125 1 96.88 246 ALA B N 1
ATOM 4870 C CA . ALA B 1 246 ? -1.147 -2.512 -10.375 1 96.88 246 ALA B CA 1
ATOM 4871 C C . ALA B 1 246 ? -2.572 -2.188 -10.812 1 96.88 246 ALA B C 1
ATOM 4873 O O . ALA B 1 246 ? -2.826 -1.944 -11.992 1 96.88 246 ALA B O 1
ATOM 4874 N N . SER B 1 247 ? -3.484 -2.207 -9.867 1 97.06 247 SER B N 1
ATOM 4875 C CA . SER B 1 247 ? -4.875 -1.888 -10.172 1 97.06 247 SER B CA 1
ATOM 4876 C C . SER B 1 247 ? -5.012 -0.468 -10.711 1 97.06 247 SER B C 1
ATOM 4878 O O . SER B 1 247 ? -5.711 -0.237 -11.695 1 97.06 247 SER B O 1
ATOM 4880 N N . LYS B 1 248 ? -4.375 0.495 -10.055 1 96.5 248 LYS B N 1
ATOM 4881 C CA . LYS B 1 248 ? -4.406 1.88 -10.516 1 96.5 248 LYS B CA 1
ATOM 4882 C C . LYS B 1 248 ? -3.797 2.012 -11.906 1 96.5 248 LYS B C 1
ATOM 4884 O O . LYS B 1 248 ? -4.293 2.775 -12.742 1 96.5 248 LYS B O 1
ATOM 4889 N N . ALA B 1 249 ? -2.746 1.272 -12.156 1 95.69 249 ALA B N 1
ATOM 4890 C CA . ALA B 1 249 ? -2.088 1.306 -13.461 1 95.69 249 ALA B CA 1
ATOM 4891 C C . ALA B 1 249 ? -3.021 0.805 -14.555 1 95.69 249 ALA B C 1
ATOM 4893 O O . ALA B 1 249 ? -3.07 1.378 -15.648 1 95.69 249 ALA B O 1
ATOM 4894 N N . LEU B 1 250 ? -3.736 -0.275 -14.305 1 95.44 250 LEU B N 1
ATOM 4895 C CA . LEU B 1 250 ? -4.688 -0.811 -15.273 1 95.44 250 LEU B CA 1
ATOM 4896 C C . LEU B 1 250 ? -5.758 0.221 -15.617 1 95.44 250 LEU B C 1
ATOM 4898 O O . LEU B 1 250 ? -6.25 0.263 -16.75 1 95.44 250 LEU B O 1
ATOM 4902 N N . GLN B 1 251 ? -6.07 1.056 -14.656 1 95.06 251 GLN B N 1
ATOM 4903 C CA . GLN B 1 251 ? -7.16 2.012 -14.828 1 95.06 251 GLN B CA 1
ATOM 4904 C C . GLN B 1 251 ? -6.688 3.258 -15.57 1 95.06 251 GLN B C 1
ATOM 4906 O O . GLN B 1 251 ? -7.504 4.039 -16.062 1 95.06 251 GLN B O 1
ATOM 4911 N N . ARG B 1 252 ? -5.43 3.469 -15.695 1 93.94 252 ARG B N 1
ATOM 4912 C CA . ARG B 1 252 ? -4.863 4.703 -16.234 1 93.94 252 ARG B CA 1
ATOM 4913 C C . ARG B 1 252 ? -4.949 4.73 -17.75 1 93.94 252 ARG B C 1
ATOM 4915 O O . ARG B 1 252 ? -4.914 5.801 -18.359 1 93.94 252 ARG B O 1
ATOM 4922 N N . THR B 1 253 ? -4.988 3.527 -18.438 1 93.38 253 THR B N 1
ATOM 4923 C CA . THR B 1 253 ? -4.961 3.477 -19.891 1 93.38 253 THR B CA 1
ATOM 4924 C C . THR B 1 253 ? -6.203 2.771 -20.438 1 93.38 253 THR B C 1
ATOM 4926 O O . THR B 1 253 ? -6.824 1.973 -19.734 1 93.38 253 THR B O 1
ATOM 4929 N N . TYR B 1 254 ? -6.477 3.053 -21.625 1 94.62 254 TYR B N 1
ATOM 4930 C CA . TYR B 1 254 ? -7.625 2.428 -22.281 1 94.62 254 TYR B CA 1
ATOM 4931 C C . TYR B 1 254 ? -7.434 0.918 -22.375 1 94.62 254 TYR B C 1
ATOM 4933 O O . TYR B 1 254 ? -8.344 0.15 -22.062 1 94.62 254 TYR B O 1
ATOM 4941 N N . LEU B 1 255 ? -6.258 0.443 -22.828 1 93.31 255 LEU B N 1
ATOM 4942 C CA . LEU B 1 255 ? -5.996 -0.988 -22.938 1 93.31 255 LEU B CA 1
ATOM 4943 C C . LEU B 1 255 ? -6.047 -1.662 -21.578 1 93.31 255 LEU B C 1
ATOM 4945 O O . LEU B 1 255 ? -6.551 -2.779 -21.438 1 93.31 255 LEU B O 1
ATOM 4949 N N . GLY B 1 256 ? -5.504 -0.967 -20.594 1 94.69 256 GLY B N 1
ATOM 4950 C CA . GLY B 1 256 ? -5.523 -1.506 -19.234 1 94.69 256 GLY B CA 1
ATOM 4951 C C . GLY B 1 256 ? -6.926 -1.729 -18.703 1 94.69 256 GLY B C 1
ATOM 4952 O O . GLY B 1 256 ? -7.215 -2.781 -18.125 1 94.69 256 GLY B O 1
ATOM 4953 N N . SER B 1 257 ? -7.758 -0.765 -18.906 1 95.62 257 SER B N 1
ATOM 4954 C CA . SER B 1 257 ? -9.109 -0.833 -18.344 1 95.62 257 SER B CA 1
ATOM 4955 C C . SER B 1 257 ? -10.031 -1.635 -19.266 1 95.62 257 SER B C 1
ATOM 4957 O O . SER B 1 257 ? -10.625 -2.625 -18.828 1 95.62 257 SER B O 1
ATOM 4959 N N . GLU B 1 258 ? -10.023 -1.352 -20.547 1 96.38 258 GLU B N 1
ATOM 4960 C CA . GLU B 1 258 ? -11.062 -1.846 -21.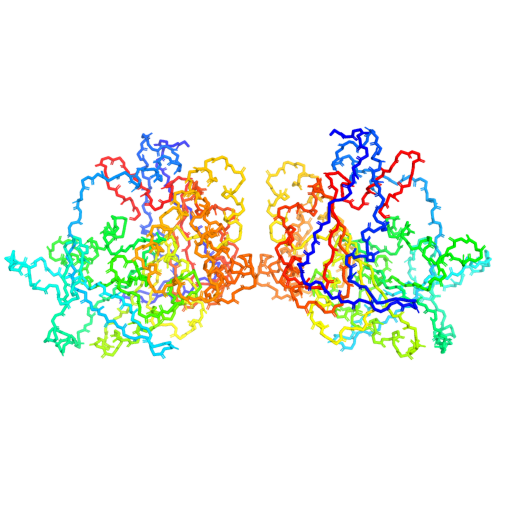453 1 96.38 258 GLU B CA 1
ATOM 4961 C C . GLU B 1 258 ? -10.68 -3.201 -22.047 1 96.38 258 GLU B C 1
ATOM 4963 O O . GLU B 1 258 ? -11.5 -3.861 -22.672 1 96.38 258 GLU B O 1
ATOM 4968 N N . VAL B 1 259 ? -9.453 -3.625 -21.812 1 94.56 259 VAL B N 1
ATOM 4969 C CA . VAL B 1 259 ? -9.055 -4.941 -22.312 1 94.56 259 VAL B CA 1
ATOM 4970 C C . VAL B 1 259 ? -8.625 -5.82 -21.141 1 94.56 259 VAL B C 1
ATOM 4972 O O . VAL B 1 259 ? -9.359 -6.73 -20.734 1 94.56 259 VAL B O 1
ATOM 4975 N N . TYR B 1 260 ? -7.586 -5.5 -20.5 1 94.88 260 TYR B N 1
ATOM 4976 C CA . TYR B 1 260 ? -7.031 -6.387 -19.484 1 94.88 260 TYR B CA 1
ATOM 4977 C C . TYR B 1 260 ? -7.973 -6.5 -18.281 1 94.88 260 TYR B C 1
ATOM 4979 O O . TYR B 1 260 ? -8.414 -7.598 -17.938 1 94.88 260 TYR B O 1
ATOM 4987 N N . SER B 1 261 ? -8.305 -5.363 -17.688 1 97 261 SER B N 1
ATOM 4988 C CA . SER B 1 261 ? -9.18 -5.367 -16.516 1 97 261 SER B CA 1
ATOM 4989 C C . SER B 1 261 ? -10.547 -5.965 -16.844 1 97 261 SER B C 1
ATOM 4991 O O . SER B 1 261 ? -11.102 -6.738 -16.062 1 97 261 SER B O 1
ATOM 4993 N N . LYS B 1 262 ? -11.07 -5.629 -17.969 1 97.19 262 LYS B N 1
ATOM 4994 C CA . LYS B 1 262 ? -12.383 -6.117 -18.406 1 97.19 262 LYS B CA 1
ATOM 4995 C C . LYS B 1 262 ? -12.359 -7.629 -18.609 1 97.19 262 LYS B C 1
ATOM 4997 O O . LYS B 1 262 ? -13.258 -8.336 -18.141 1 97.19 262 LYS B O 1
ATOM 5002 N N . VAL B 1 263 ? -11.328 -8.148 -19.297 1 95.31 263 VAL B N 1
ATOM 5003 C CA . VAL B 1 263 ? -11.227 -9.578 -19.578 1 95.31 263 VAL B CA 1
ATOM 5004 C C . VAL B 1 263 ? -11.062 -10.344 -18.266 1 95.31 263 VAL B C 1
ATOM 5006 O O . VAL B 1 263 ? -11.742 -11.352 -18.031 1 95.31 263 VAL B O 1
ATOM 5009 N N . MET B 1 264 ? -10.188 -9.891 -17.375 1 96.88 264 MET B N 1
ATOM 5010 C CA . MET B 1 264 ? -9.969 -10.562 -16.094 1 96.88 264 MET B CA 1
ATOM 5011 C C . MET B 1 264 ? -11.219 -10.523 -15.227 1 96.88 264 MET B C 1
ATOM 5013 O O . MET B 1 264 ? -11.586 -11.523 -14.609 1 96.88 264 MET B O 1
ATOM 5017 N N . GLY B 1 265 ? -11.875 -9.312 -15.203 1 97.75 265 GLY B N 1
ATOM 5018 C CA . GLY B 1 265 ? -13.141 -9.211 -14.492 1 97.75 265 GLY B CA 1
ATOM 5019 C C . GLY B 1 265 ? -14.211 -10.133 -15.047 1 97.75 265 GLY B C 1
ATOM 5020 O O . GLY B 1 265 ? -14.961 -10.75 -14.289 1 97.75 265 GLY B O 1
ATOM 5021 N N . GLY B 1 266 ? -14.258 -10.234 -16.359 1 97.62 266 GLY B N 1
ATOM 5022 C CA . GLY B 1 266 ? -15.195 -11.133 -17.016 1 97.62 266 GLY B CA 1
ATOM 5023 C C . GLY B 1 266 ? -14.961 -12.586 -16.672 1 97.62 266 GLY B C 1
ATOM 5024 O O . GLY B 1 266 ? -15.914 -13.336 -16.422 1 97.62 266 GLY B O 1
ATOM 5025 N N . ASN B 1 267 ? -13.719 -13 -16.688 1 96.31 267 ASN B N 1
ATOM 5026 C CA . ASN B 1 267 ? -13.375 -14.367 -16.328 1 96.31 267 ASN B CA 1
ATOM 5027 C C . ASN B 1 267 ? -13.836 -14.703 -14.914 1 96.31 267 ASN B C 1
ATOM 5029 O O . ASN B 1 267 ? -14.336 -15.805 -14.664 1 96.31 267 ASN B O 1
ATOM 5033 N N . LEU B 1 268 ? -13.688 -13.805 -14 1 97.69 268 LEU B N 1
ATOM 5034 C CA . LEU B 1 268 ? -14.102 -14.023 -12.617 1 97.69 268 LEU B CA 1
ATOM 5035 C C . LEU B 1 268 ? -15.625 -14.07 -12.508 1 97.69 268 LEU B C 1
ATOM 5037 O O . LEU B 1 268 ? -16.172 -14.852 -11.719 1 97.69 268 LEU B O 1
ATOM 5041 N N . ARG B 1 269 ? -16.281 -13.242 -13.25 1 97.81 269 ARG B N 1
ATOM 5042 C CA . ARG B 1 269 ? -17.734 -13.258 -13.227 1 97.81 269 ARG B CA 1
ATOM 5043 C C . ARG B 1 269 ? -18.266 -14.57 -13.789 1 97.81 269 ARG B C 1
ATOM 5045 O O . ARG B 1 269 ? -19.281 -15.094 -13.312 1 97.81 269 ARG B O 1
ATOM 5052 N N . ASN B 1 270 ? -17.609 -15.062 -14.836 1 96.56 270 ASN B N 1
ATOM 5053 C CA . ASN B 1 270 ? -17.984 -16.375 -15.344 1 96.56 270 ASN B CA 1
ATOM 5054 C C . ASN B 1 270 ? -17.828 -17.453 -14.266 1 96.56 270 ASN B C 1
ATOM 5056 O O . ASN B 1 270 ? -18.688 -18.328 -14.117 1 96.56 270 ASN B O 1
ATOM 5060 N N . LEU B 1 271 ? -16.734 -17.375 -13.578 1 95.44 271 LEU B N 1
ATOM 5061 C CA . LEU B 1 271 ? -16.5 -18.312 -12.484 1 95.44 271 LEU B CA 1
ATOM 5062 C C . LEU B 1 271 ? -17.594 -18.188 -11.422 1 95.44 271 LEU B C 1
ATOM 5064 O O . LEU B 1 271 ? -18.078 -19.188 -10.906 1 95.44 271 LEU B O 1
ATOM 5068 N N . PHE B 1 272 ? -17.938 -16.953 -11.039 1 95.75 272 PHE B N 1
ATOM 5069 C CA . PHE B 1 272 ? -19.016 -16.672 -10.094 1 95.75 272 PHE B CA 1
ATOM 5070 C C . PHE B 1 272 ? -20.328 -17.297 -10.555 1 95.75 272 PHE B C 1
ATOM 5072 O O . PHE B 1 272 ? -21.031 -17.938 -9.773 1 95.75 272 PHE B O 1
ATOM 5079 N N . GLU B 1 273 ? -20.578 -17.219 -11.867 1 95.75 273 GLU B N 1
ATOM 5080 C CA . GLU B 1 273 ? -21.828 -17.734 -12.43 1 95.75 273 GLU B CA 1
ATOM 5081 C C . GLU B 1 273 ? -21.875 -19.266 -12.359 1 95.75 273 GLU B C 1
ATOM 5083 O O . GLU B 1 273 ? -22.922 -19.844 -12.078 1 95.75 273 GLU B O 1
ATOM 5088 N N . ILE B 1 274 ? -20.781 -19.844 -12.625 1 93.81 274 ILE B N 1
ATOM 5089 C CA . ILE B 1 274 ? -20.703 -21.297 -12.578 1 93.81 274 ILE B CA 1
ATOM 5090 C C . ILE B 1 274 ? -21.047 -21.781 -11.172 1 93.81 274 ILE B C 1
ATOM 5092 O O . ILE B 1 274 ? -21.672 -22.844 -11.008 1 93.81 274 ILE B O 1
ATOM 5096 N N . HIS B 1 275 ? -20.703 -21.016 -10.172 1 94.5 275 HIS B N 1
ATOM 5097 C CA . HIS B 1 275 ? -20.891 -21.453 -8.789 1 94.5 275 HIS B CA 1
ATOM 5098 C C . HIS B 1 275 ? -21.938 -20.609 -8.078 1 94.5 275 HIS B C 1
ATOM 5100 O O . HIS B 1 275 ? -21.891 -20.438 -6.859 1 94.5 275 HIS B O 1
ATOM 5106 N N . ILE B 1 276 ? -22.828 -20.016 -8.773 1 94.88 276 ILE B N 1
ATOM 5107 C CA . ILE B 1 276 ? -23.781 -19.031 -8.281 1 94.88 276 ILE B CA 1
ATOM 5108 C C . ILE B 1 276 ? -24.609 -19.625 -7.145 1 94.88 276 ILE B C 1
ATOM 5110 O O . ILE B 1 276 ? -24.984 -18.922 -6.203 1 94.88 276 ILE B O 1
ATOM 5114 N N . ASP B 1 277 ? -24.891 -20.875 -7.191 1 93.38 277 ASP B N 1
ATOM 5115 C CA . ASP B 1 277 ? -25.734 -21.531 -6.195 1 93.38 277 ASP B CA 1
ATOM 5116 C C . ASP B 1 277 ? -25.078 -21.516 -4.816 1 93.38 277 ASP B C 1
ATOM 5118 O O . ASP B 1 277 ? -25.766 -21.516 -3.795 1 93.38 277 ASP B O 1
ATOM 5122 N N . ASN B 1 278 ? -23.75 -21.438 -4.82 1 92.19 278 ASN B N 1
ATOM 5123 C CA . ASN B 1 278 ? -23 -21.391 -3.561 1 92.19 278 ASN B CA 1
ATOM 5124 C C . ASN B 1 278 ? -23.031 -20 -2.947 1 92.19 278 ASN B C 1
ATOM 5126 O O . ASN B 1 278 ? -22.703 -19.828 -1.77 1 92.19 278 ASN B O 1
ATOM 5130 N N . PHE B 1 279 ? -23.453 -18.984 -3.764 1 93.69 279 PHE B N 1
ATOM 5131 C CA . PHE B 1 279 ? -23.25 -17.609 -3.295 1 93.69 279 PHE B CA 1
ATOM 5132 C C . PHE B 1 279 ? -24.562 -16.828 -3.326 1 93.69 279 PHE B C 1
ATOM 5134 O O . PHE B 1 279 ? -24.688 -15.781 -2.688 1 93.69 279 PHE B O 1
ATOM 5141 N N . SER B 1 280 ? -25.562 -17.266 -4.008 1 93.38 280 SER B N 1
ATOM 5142 C CA . SER B 1 280 ? -26.797 -16.516 -4.215 1 93.38 280 SER B CA 1
ATOM 5143 C C . SER B 1 280 ? -27.547 -16.312 -2.904 1 93.38 280 SER B C 1
ATOM 5145 O O . SER B 1 280 ? -28.297 -15.336 -2.754 1 93.38 280 SER B O 1
ATOM 5147 N N . GLY B 1 281 ? -27.359 -17.188 -1.941 1 92.88 281 GLY B N 1
ATOM 5148 C CA . GLY B 1 281 ? -28.047 -17.047 -0.667 1 92.88 281 GLY B CA 1
ATOM 5149 C C . GLY B 1 281 ? -27.219 -16.328 0.38 1 92.88 281 GLY B C 1
ATOM 5150 O O . GLY B 1 281 ? -27.688 -16.094 1.498 1 92.88 281 GLY B O 1
ATOM 5151 N N . ASP B 1 282 ? -26.047 -15.938 0.086 1 94.62 282 ASP B N 1
ATOM 5152 C CA . ASP B 1 282 ? -25.156 -15.25 1.025 1 94.62 282 ASP B CA 1
ATOM 5153 C C . ASP B 1 282 ? -25.547 -13.781 1.159 1 94.62 282 ASP B C 1
ATOM 5155 O O . ASP B 1 282 ? -25.516 -13.031 0.18 1 94.62 282 ASP B O 1
ATOM 5159 N N . PRO B 1 283 ? -25.875 -13.297 2.328 1 95.06 283 PRO B N 1
ATOM 5160 C CA . PRO B 1 283 ? -26.344 -11.922 2.504 1 95.06 283 PRO B CA 1
ATOM 5161 C C . PRO B 1 283 ? -25.266 -10.883 2.232 1 95.06 283 PRO B C 1
ATOM 5163 O O . PRO B 1 283 ? -25.562 -9.711 2.02 1 95.06 283 PRO B O 1
ATOM 5166 N N . ARG B 1 284 ? -24.094 -11.266 2.109 1 95.06 284 ARG B N 1
ATOM 5167 C CA . ARG B 1 284 ? -22.984 -10.344 1.838 1 95.06 284 ARG B CA 1
ATOM 5168 C C . ARG B 1 284 ? -22.922 -10.008 0.353 1 95.06 284 ARG B C 1
ATOM 5170 O O . ARG B 1 284 ? -22.25 -9.047 -0.036 1 95.06 284 ARG B O 1
ATOM 5177 N N . ILE B 1 285 ? -23.562 -10.75 -0.4 1 96.38 285 ILE B N 1
ATOM 5178 C CA . ILE B 1 285 ? -23.359 -10.641 -1.841 1 96.38 285 ILE B CA 1
ATOM 5179 C C . ILE B 1 285 ? -24.641 -10.125 -2.506 1 96.38 285 ILE B C 1
ATOM 5181 O O . ILE B 1 285 ? -25.719 -10.672 -2.303 1 96.38 285 ILE B O 1
ATOM 5185 N N . ASP B 1 286 ? -24.547 -9.031 -3.197 1 97.38 286 ASP B N 1
ATOM 5186 C CA . ASP B 1 286 ? -25.562 -8.57 -4.145 1 97.38 286 ASP B CA 1
ATOM 5187 C C . ASP B 1 286 ? -25.312 -9.141 -5.539 1 97.38 286 ASP B C 1
ATOM 5189 O O . ASP B 1 286 ? -24.484 -8.617 -6.289 1 97.38 286 ASP B O 1
ATOM 5193 N N . VAL B 1 287 ? -26.094 -10.172 -5.879 1 97.62 287 VAL B N 1
ATOM 5194 C CA . VAL B 1 287 ? -25.859 -10.945 -7.094 1 97.62 287 VAL B CA 1
ATOM 5195 C C . VAL B 1 287 ? -25.953 -10.039 -8.312 1 97.62 287 VAL B C 1
ATOM 5197 O O . VAL B 1 287 ? -25.125 -10.109 -9.219 1 97.62 287 VAL B O 1
ATOM 5200 N N . ASP B 1 288 ? -26.891 -9.172 -8.367 1 97.75 288 ASP B N 1
ATOM 5201 C CA . ASP B 1 288 ? -27.109 -8.289 -9.516 1 97.75 288 ASP B CA 1
ATOM 5202 C C . ASP B 1 288 ? -25.953 -7.305 -9.664 1 97.75 288 ASP B C 1
ATOM 5204 O O . ASP B 1 288 ? -25.531 -6.996 -10.789 1 97.75 288 ASP B O 1
ATOM 5208 N N . LEU B 1 289 ? -25.516 -6.852 -8.523 1 97.38 289 LEU B N 1
ATOM 5209 C CA . LEU B 1 289 ? -24.391 -5.926 -8.547 1 97.38 289 LEU B CA 1
ATOM 5210 C C . LEU B 1 289 ? -23.141 -6.598 -9.117 1 97.38 289 LEU B C 1
ATOM 5212 O O . LEU B 1 289 ? -22.422 -5.996 -9.914 1 97.38 289 LEU B O 1
ATOM 5216 N N . VAL B 1 290 ? -22.875 -7.824 -8.719 1 98 290 VAL B N 1
ATOM 5217 C CA . VAL B 1 290 ? -21.734 -8.586 -9.219 1 98 290 VAL B CA 1
ATOM 5218 C C . VAL B 1 290 ? -21.859 -8.797 -10.727 1 98 290 VAL B C 1
ATOM 5220 O O . VAL B 1 290 ? -20.906 -8.586 -11.477 1 98 290 VAL B O 1
ATOM 5223 N N . ARG B 1 291 ? -23.047 -9.109 -11.18 1 97.75 291 ARG B N 1
ATOM 5224 C CA . ARG B 1 291 ? -23.328 -9.406 -12.578 1 97.75 291 ARG B CA 1
ATOM 5225 C C . ARG B 1 291 ? -23.156 -8.172 -13.453 1 97.75 291 ARG B C 1
ATOM 5227 O O . ARG B 1 291 ? -22.719 -8.258 -14.594 1 97.75 291 ARG B O 1
ATOM 5234 N N . ARG B 1 292 ? -23.422 -7.043 -12.922 1 97.44 292 ARG B N 1
ATOM 5235 C CA . ARG B 1 292 ? -23.422 -5.805 -13.695 1 97.44 292 ARG B CA 1
ATOM 5236 C C . ARG B 1 292 ? -22.016 -5.234 -13.805 1 97.44 292 ARG B C 1
ATOM 5238 O O . ARG B 1 292 ? -21.766 -4.336 -14.617 1 97.44 292 ARG B O 1
ATOM 5245 N N . GLY B 1 293 ? -21.156 -5.754 -13.031 1 97.69 293 GLY B N 1
ATOM 5246 C CA . GLY B 1 293 ? -19.797 -5.25 -13.078 1 97.69 293 GLY B CA 1
ATOM 5247 C C . GLY B 1 293 ? -19.141 -5.414 -14.438 1 97.69 293 GLY B C 1
ATOM 5248 O O . GLY B 1 293 ? -19.578 -6.238 -15.242 1 97.69 293 GLY B O 1
ATOM 5249 N N . ARG B 1 294 ? -18.078 -4.633 -14.672 1 96.81 294 ARG B N 1
ATOM 5250 C CA . ARG B 1 294 ? -17.391 -4.656 -15.961 1 96.81 294 ARG B CA 1
ATOM 5251 C C . ARG B 1 294 ? -15.898 -4.926 -15.773 1 96.81 294 ARG B C 1
ATOM 5253 O O . ARG B 1 294 ? -15.281 -5.629 -16.578 1 96.81 294 ARG B O 1
ATOM 5260 N N . TYR B 1 295 ? -15.328 -4.391 -14.781 1 98.25 295 TYR B N 1
ATOM 5261 C CA . TYR B 1 295 ? -13.883 -4.402 -14.609 1 98.25 295 TYR B CA 1
ATOM 5262 C C . TYR B 1 295 ? -13.477 -5.266 -13.422 1 98.25 295 TYR B C 1
ATOM 5264 O O . TYR B 1 295 ? -14.305 -5.586 -12.57 1 98.25 295 TYR B O 1
ATOM 5272 N N . LEU B 1 296 ? -12.211 -5.602 -13.406 1 98.44 296 LEU B N 1
ATOM 5273 C CA . LEU B 1 296 ? -11.656 -6.473 -12.375 1 98.44 296 LEU B CA 1
ATOM 5274 C C . LEU B 1 296 ? -11.906 -5.891 -10.984 1 98.44 296 LEU B C 1
ATOM 5276 O O . LEU B 1 296 ? -12.352 -6.598 -10.078 1 98.44 296 LEU B O 1
ATOM 5280 N N . TYR B 1 297 ? -11.617 -4.602 -10.781 1 97.88 297 TYR B N 1
ATOM 5281 C CA . TYR B 1 297 ? -11.727 -3.99 -9.461 1 97.88 297 TYR B CA 1
ATOM 5282 C C . TYR B 1 297 ? -13.172 -3.973 -8.984 1 97.88 297 TYR B C 1
ATOM 5284 O O . TYR B 1 297 ? -13.438 -4.008 -7.781 1 97.88 297 TYR B O 1
ATOM 5292 N N . GLU B 1 298 ? -14.133 -3.963 -9.898 1 98.19 298 GLU B N 1
ATOM 5293 C CA . GLU B 1 298 ? -15.547 -3.998 -9.523 1 98.19 298 GLU B CA 1
ATOM 5294 C C . GLU B 1 298 ? -15.945 -5.375 -9 1 98.19 298 GLU B C 1
ATOM 5296 O O . GLU B 1 298 ? -16.734 -5.48 -8.062 1 98.19 298 GLU B O 1
ATOM 5301 N N . PHE B 1 299 ? -15.461 -6.441 -9.648 1 98.44 299 PHE B N 1
ATOM 5302 C CA . PHE B 1 299 ? -15.703 -7.777 -9.117 1 98.44 299 PHE B CA 1
ATOM 5303 C C . PHE B 1 299 ? -15.109 -7.922 -7.719 1 98.44 299 PHE B C 1
ATOM 5305 O O . PHE B 1 299 ? -15.75 -8.469 -6.82 1 98.44 299 PHE B O 1
ATOM 5312 N N . ASP B 1 300 ? -13.859 -7.438 -7.582 1 98.56 300 ASP B N 1
ATOM 5313 C CA . ASP B 1 300 ? -13.203 -7.516 -6.281 1 98.56 300 ASP B CA 1
ATOM 5314 C C . ASP B 1 300 ? -13.961 -6.703 -5.234 1 98.56 300 ASP B C 1
ATOM 5316 O O . ASP B 1 300 ? -14.07 -7.121 -4.078 1 98.56 300 ASP B O 1
ATOM 5320 N N . ARG B 1 301 ? -14.422 -5.598 -5.633 1 98 301 ARG B N 1
ATOM 5321 C CA . ARG B 1 301 ? -15.18 -4.742 -4.727 1 98 301 ARG B CA 1
ATOM 5322 C C . ARG B 1 301 ? -16.5 -5.406 -4.32 1 98 301 ARG B C 1
ATOM 5324 O O . ARG B 1 301 ? -16.844 -5.414 -3.139 1 98 301 ARG B O 1
ATOM 5331 N N . ASP B 1 302 ? -17.219 -6.016 -5.277 1 98 302 ASP B N 1
ATOM 5332 C CA . ASP B 1 302 ? -18.609 -6.43 -5.074 1 98 302 ASP B CA 1
ATOM 5333 C C . ASP B 1 302 ? -18.688 -7.887 -4.617 1 98 302 ASP B C 1
ATOM 5335 O O . ASP B 1 302 ? -19.719 -8.328 -4.098 1 98 302 ASP B O 1
ATOM 5339 N N . PHE B 1 303 ? -17.594 -8.617 -4.781 1 97.88 303 PHE B N 1
ATOM 5340 C CA . PHE B 1 303 ? -17.641 -10.023 -4.398 1 97.88 303 PHE B CA 1
ATOM 5341 C C . PHE B 1 303 ? -16.453 -10.383 -3.51 1 97.88 303 PHE B C 1
ATOM 5343 O O . PHE B 1 303 ? -16.625 -10.656 -2.32 1 97.88 303 PHE B O 1
ATOM 5350 N N . THR B 1 304 ? -15.195 -10.289 -3.988 1 98.06 304 THR B N 1
ATOM 5351 C CA . THR B 1 304 ? -14.016 -10.789 -3.291 1 98.06 304 THR B CA 1
ATOM 5352 C C . THR B 1 304 ? -13.867 -10.117 -1.931 1 98.06 304 THR B C 1
ATOM 5354 O O . THR B 1 304 ? -13.727 -10.789 -0.908 1 98.06 304 THR B O 1
ATOM 5357 N N . ALA B 1 305 ? -13.867 -8.773 -1.955 1 97.94 305 ALA B N 1
ATOM 5358 C CA . ALA B 1 305 ? -13.703 -8.047 -0.698 1 97.94 305 ALA B CA 1
ATOM 5359 C C . ALA B 1 305 ? -14.82 -8.398 0.285 1 97.94 305 ALA B C 1
ATOM 5361 O O . ALA B 1 305 ? -14.562 -8.602 1.475 1 97.94 305 ALA B O 1
ATOM 5362 N N . ARG B 1 306 ? -16.016 -8.578 -0.211 1 97.06 306 ARG B N 1
ATOM 5363 C CA . ARG B 1 306 ? -17.188 -8.844 0.634 1 97.06 306 ARG B CA 1
ATOM 5364 C C . ARG B 1 306 ? -17.094 -10.234 1.253 1 97.06 306 ARG B C 1
ATOM 5366 O O . ARG B 1 306 ? -17.266 -10.398 2.465 1 97.06 306 ARG B O 1
ATOM 5373 N N . ILE B 1 307 ? -16.781 -11.203 0.477 1 95.75 307 ILE B N 1
ATOM 5374 C CA . ILE B 1 307 ? -16.797 -12.586 0.928 1 95.75 307 ILE B CA 1
ATOM 5375 C C . ILE B 1 307 ? -15.695 -12.812 1.95 1 95.75 307 ILE B C 1
ATOM 5377 O O . ILE B 1 307 ? -15.844 -13.617 2.871 1 95.75 307 ILE B O 1
ATOM 5381 N N . PHE B 1 308 ? -14.641 -12.102 1.843 1 96.5 308 PHE B N 1
ATOM 5382 C CA . PHE B 1 308 ? -13.508 -12.312 2.736 1 96.5 308 PHE B CA 1
ATOM 5383 C C . PHE B 1 308 ? -13.5 -11.289 3.863 1 96.5 308 PHE B C 1
ATOM 5385 O O . PHE B 1 308 ? -12.578 -11.258 4.684 1 96.5 308 PHE B O 1
ATOM 5392 N N . GLY B 1 309 ? -14.43 -10.336 3.857 1 96.31 309 GLY B N 1
ATOM 5393 C CA . GLY B 1 309 ? -14.664 -9.469 5 1 96.31 309 GLY B CA 1
ATOM 5394 C C . GLY B 1 309 ? -13.82 -8.211 4.977 1 96.31 309 GLY B C 1
ATOM 5395 O O . GLY B 1 309 ? -13.578 -7.598 6.023 1 96.31 309 GLY B O 1
ATOM 5396 N N . TYR B 1 310 ? -13.352 -7.789 3.854 1 97.62 310 TYR B N 1
ATOM 5397 C CA . TYR B 1 310 ? -12.633 -6.527 3.752 1 97.62 310 TYR B CA 1
ATOM 5398 C C . TYR B 1 310 ? -13.602 -5.352 3.68 1 97.62 310 TYR B C 1
ATOM 5400 O O . TYR B 1 310 ? -14.641 -5.438 3.029 1 97.62 310 TYR B O 1
ATOM 5408 N N . PRO B 1 311 ? -13.227 -4.234 4.312 1 97.38 311 PRO B N 1
ATOM 5409 C CA . PRO B 1 311 ? -14.125 -3.08 4.273 1 97.38 311 PRO B CA 1
ATOM 5410 C C . PRO B 1 311 ? -14.18 -2.416 2.9 1 97.38 311 PRO B C 1
ATOM 5412 O O . PRO B 1 311 ? -15.188 -1.793 2.549 1 97.38 311 PRO B O 1
ATOM 5415 N N . THR B 1 312 ? -13.109 -2.504 2.18 1 98.25 312 THR B N 1
ATOM 5416 C CA . THR B 1 312 ? -13.031 -1.928 0.842 1 98.25 312 THR B CA 1
ATOM 5417 C C . THR B 1 312 ? -12.125 -2.764 -0.058 1 98.25 312 THR B C 1
ATOM 5419 O O . THR B 1 312 ? -11.336 -3.574 0.43 1 98.25 312 THR B O 1
ATOM 5422 N N . VAL B 1 313 ? -12.258 -2.559 -1.359 1 98.06 313 VAL B N 1
ATOM 5423 C CA . VAL B 1 313 ? -11.398 -3.242 -2.318 1 98.06 313 VAL B CA 1
ATOM 5424 C C . VAL B 1 313 ? -9.961 -2.768 -2.146 1 98.06 313 VAL B C 1
ATOM 5426 O O . VAL B 1 313 ? -9.016 -3.547 -2.314 1 98.06 313 VAL B O 1
ATOM 5429 N N . GLY B 1 314 ? -9.781 -1.499 -1.794 1 98.06 314 GLY B N 1
ATOM 5430 C CA . GLY B 1 314 ? -8.445 -0.991 -1.515 1 98.06 314 GLY B CA 1
ATOM 5431 C C . GLY B 1 314 ? -7.777 -1.682 -0.34 1 98.06 314 GLY B C 1
ATOM 5432 O O . GLY B 1 314 ? -6.598 -2.023 -0.404 1 98.06 314 GLY B O 1
ATOM 5433 N N . ALA B 1 315 ? -8.531 -1.857 0.721 1 98.31 315 ALA B N 1
ATOM 5434 C CA . ALA B 1 315 ? -8 -2.564 1.886 1 98.31 315 ALA B CA 1
ATOM 5435 C C . ALA B 1 315 ? -7.57 -3.98 1.517 1 98.31 315 ALA B C 1
ATOM 5437 O O . ALA B 1 315 ? -6.531 -4.457 1.98 1 98.31 315 ALA B O 1
ATOM 5438 N N . TYR B 1 316 ? -8.422 -4.598 0.666 1 98.62 316 TYR B N 1
ATOM 5439 C CA . TYR B 1 316 ? -8.078 -5.922 0.159 1 98.62 316 TYR B CA 1
ATOM 5440 C C . TYR B 1 316 ? -6.77 -5.883 -0.617 1 98.62 316 TYR B C 1
ATOM 5442 O O . TYR B 1 316 ? -5.863 -6.68 -0.36 1 98.62 316 TYR B O 1
ATOM 5450 N N . TYR B 1 317 ? -6.598 -5.004 -1.542 1 98.56 317 TYR B N 1
ATOM 5451 C CA . TYR B 1 317 ? -5.402 -4.922 -2.375 1 98.56 317 TYR B CA 1
ATOM 5452 C C . TYR B 1 317 ? -4.164 -4.66 -1.527 1 98.56 317 TYR B C 1
ATOM 5454 O O . TYR B 1 317 ? -3.119 -5.281 -1.737 1 98.56 317 TYR B O 1
ATOM 5462 N N . ARG B 1 318 ? -4.258 -3.787 -0.59 1 98.06 318 ARG B N 1
ATOM 5463 C CA . ARG B 1 318 ? -3.105 -3.445 0.237 1 98.06 318 ARG B CA 1
ATOM 5464 C C . ARG B 1 318 ? -2.707 -4.613 1.135 1 98.06 318 ARG B C 1
ATOM 5466 O O . ARG B 1 318 ? -1.52 -4.875 1.333 1 98.06 318 ARG B O 1
ATOM 5473 N N . ASP B 1 319 ? -3.684 -5.309 1.643 1 98.06 319 ASP B N 1
ATOM 5474 C CA . ASP B 1 319 ? -3.402 -6.473 2.479 1 98.06 319 ASP B CA 1
ATOM 5475 C C . ASP B 1 319 ? -2.824 -7.617 1.647 1 98.06 319 ASP B C 1
ATOM 5477 O O . ASP B 1 319 ? -1.952 -8.352 2.115 1 98.06 319 ASP B O 1
ATOM 5481 N N . ALA B 1 320 ? -3.33 -7.758 0.445 1 98.62 320 ALA B N 1
ATOM 5482 C CA . ALA B 1 320 ? -3.006 -8.914 -0.382 1 98.62 320 ALA B CA 1
ATOM 5483 C C . ALA B 1 320 ? -1.69 -8.711 -1.129 1 98.62 320 ALA B C 1
ATOM 5485 O O . ALA B 1 320 ? -1.124 -9.656 -1.679 1 98.62 320 ALA B O 1
ATOM 5486 N N . SER B 1 321 ? -1.223 -7.5 -1.2 1 98.69 321 SER B N 1
ATOM 5487 C CA . SER B 1 321 ? 0.073 -7.242 -1.82 1 98.69 321 SER B CA 1
ATOM 5488 C C . SER B 1 321 ? 1.183 -8.023 -1.127 1 98.69 321 SER B C 1
ATOM 5490 O O . SER B 1 321 ? 1.178 -8.164 0.097 1 98.69 321 SER B O 1
ATOM 5492 N N . SER B 1 322 ? 2.16 -8.453 -1.88 1 98.81 322 SER B N 1
ATOM 5493 C CA . SER B 1 322 ? 3.162 -9.352 -1.319 1 98.81 322 SER B CA 1
ATOM 5494 C C . SER B 1 322 ? 4.5 -8.648 -1.139 1 98.81 322 SER B C 1
ATOM 5496 O O . SER B 1 322 ? 5.477 -9.258 -0.702 1 98.81 322 SER B O 1
ATOM 5498 N N . VAL B 1 323 ? 4.586 -7.391 -1.41 1 98.5 323 VAL B N 1
ATOM 5499 C CA . VAL B 1 323 ? 5.832 -6.629 -1.412 1 98.5 323 VAL B CA 1
ATOM 5500 C C . VAL B 1 323 ? 6.5 -6.73 -0.043 1 98.5 323 VAL B C 1
ATOM 5502 O O . VAL B 1 323 ? 7.676 -7.086 0.056 1 98.5 323 VAL B O 1
ATOM 5505 N N . ASP B 1 324 ? 5.762 -6.457 1.005 1 97.94 324 ASP B N 1
ATOM 5506 C CA . ASP B 1 324 ? 6.344 -6.445 2.344 1 97.94 324 ASP B CA 1
ATOM 5507 C C . ASP B 1 324 ? 6.633 -7.867 2.826 1 97.94 324 ASP B C 1
ATOM 5509 O O . ASP B 1 324 ? 7.594 -8.094 3.564 1 97.94 324 ASP B O 1
ATOM 5513 N N . ASN B 1 325 ? 5.785 -8.797 2.416 1 98.5 325 ASN B N 1
ATOM 5514 C CA . ASN B 1 325 ? 6.016 -10.18 2.809 1 98.5 325 ASN B CA 1
ATOM 5515 C C . ASN B 1 325 ? 7.297 -10.734 2.191 1 98.5 325 ASN B C 1
ATOM 5517 O O . ASN B 1 325 ? 7.953 -11.594 2.779 1 98.5 325 ASN B O 1
ATOM 5521 N N . LEU B 1 326 ? 7.656 -10.18 1.044 1 98.75 326 LEU B N 1
ATOM 5522 C CA . LEU B 1 326 ? 8.906 -10.602 0.427 1 98.75 326 LEU B CA 1
ATOM 5523 C C . LEU B 1 326 ? 10.086 -10.344 1.357 1 98.75 326 LEU B C 1
ATOM 5525 O O . LEU B 1 326 ? 11.047 -11.109 1.379 1 98.75 326 LEU B O 1
ATOM 5529 N N . LEU B 1 327 ? 10.047 -9.273 2.139 1 98.44 327 LEU B N 1
ATOM 5530 C CA . LEU B 1 327 ? 11.117 -8.914 3.068 1 98.44 327 LEU B CA 1
ATOM 5531 C C . LEU B 1 327 ? 11.266 -9.977 4.152 1 98.44 327 LEU B C 1
ATOM 5533 O O . LEU B 1 327 ? 12.336 -10.109 4.754 1 98.44 327 LEU B O 1
ATOM 5537 N N . LYS B 1 328 ? 10.234 -10.797 4.375 1 98.56 328 LYS B N 1
ATOM 5538 C CA . LYS B 1 328 ? 10.211 -11.773 5.457 1 98.56 328 LYS B CA 1
ATOM 5539 C C . LYS B 1 328 ? 10.578 -13.164 4.949 1 98.56 328 LYS B C 1
ATOM 5541 O O . LYS B 1 328 ? 10.805 -14.078 5.742 1 98.56 328 LYS B O 1
ATOM 5546 N N . ALA B 1 329 ? 10.617 -13.328 3.662 1 98.69 329 ALA B N 1
ATOM 5547 C CA . ALA B 1 329 ? 10.922 -14.625 3.072 1 98.69 329 ALA B CA 1
ATOM 5548 C C . ALA B 1 329 ? 12.32 -15.086 3.453 1 98.69 329 ALA B C 1
ATOM 5550 O O . ALA B 1 329 ? 13.258 -14.289 3.484 1 98.69 329 ALA B O 1
ATOM 5551 N N . ARG B 1 330 ? 12.453 -16.344 3.777 1 98.69 330 ARG B N 1
ATOM 5552 C CA . ARG B 1 330 ? 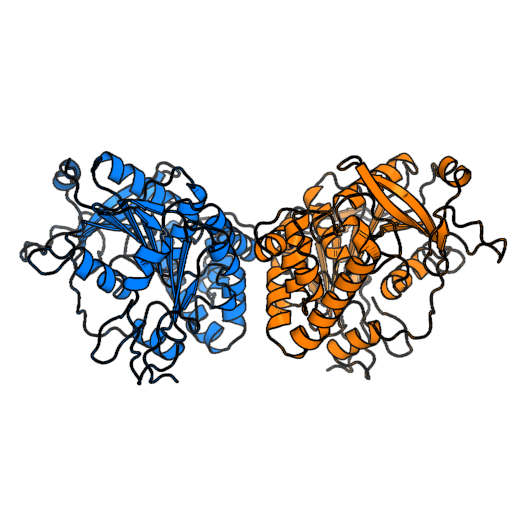13.727 -16.922 4.18 1 98.69 330 ARG B CA 1
ATOM 5553 C C . ARG B 1 330 ? 14.016 -18.219 3.414 1 98.69 330 ARG B C 1
ATOM 5555 O O . ARG B 1 330 ? 14.539 -19.172 3.979 1 98.69 330 ARG B O 1
ATOM 5562 N N . VAL B 1 331 ? 13.617 -18.297 2.197 1 98.62 331 VAL B N 1
ATOM 5563 C CA . VAL B 1 331 ? 13.883 -19.391 1.274 1 98.62 331 VAL B CA 1
ATOM 5564 C C . VAL B 1 331 ? 14.453 -18.844 -0.032 1 98.62 331 VAL B C 1
ATOM 5566 O O . VAL B 1 331 ? 14.039 -17.781 -0.496 1 98.62 331 VAL B O 1
ATOM 5569 N N . PRO B 1 332 ? 15.469 -19.531 -0.636 1 98.31 332 PRO B N 1
ATOM 5570 C CA . PRO B 1 332 ? 15.93 -19.047 -1.94 1 98.31 332 PRO B CA 1
ATOM 5571 C C . PRO B 1 332 ? 14.781 -18.812 -2.916 1 98.31 332 PRO B C 1
ATOM 5573 O O . PRO B 1 332 ? 13.992 -19.719 -3.189 1 98.31 332 PRO B O 1
ATOM 5576 N N . THR B 1 333 ? 14.68 -17.547 -3.371 1 98.81 333 THR B N 1
ATOM 5577 C CA . THR B 1 333 ? 13.555 -17.109 -4.191 1 98.81 333 THR B CA 1
ATOM 5578 C C . THR B 1 333 ? 14.047 -16.516 -5.508 1 98.81 333 THR B C 1
ATOM 5580 O O . THR B 1 333 ? 14.742 -15.492 -5.516 1 98.81 333 THR B O 1
ATOM 5583 N N . PHE B 1 334 ? 13.719 -17.188 -6.598 1 98.62 334 PHE B N 1
ATOM 5584 C CA . PHE B 1 334 ? 14 -16.672 -7.934 1 98.62 334 PHE B CA 1
ATOM 5585 C C . PHE B 1 334 ? 12.781 -15.938 -8.492 1 98.62 334 PHE B C 1
ATOM 5587 O O . PHE B 1 334 ? 11.672 -16.469 -8.484 1 98.62 334 PHE B O 1
ATOM 5594 N N . ILE B 1 335 ? 13 -14.727 -8.977 1 98.81 335 ILE B N 1
ATOM 5595 C CA . ILE B 1 335 ? 11.922 -13.891 -9.5 1 98.81 335 ILE B CA 1
ATOM 5596 C C . ILE B 1 335 ? 12.211 -13.547 -10.961 1 98.81 335 ILE B C 1
ATOM 5598 O O . ILE B 1 335 ? 13.312 -13.102 -11.297 1 98.81 335 ILE B O 1
ATOM 5602 N N . LEU B 1 336 ? 11.273 -13.789 -11.828 1 98.31 336 LEU B N 1
ATOM 5603 C CA . LEU B 1 336 ? 11.367 -13.43 -13.234 1 98.31 336 LEU B CA 1
ATOM 5604 C C . LEU B 1 336 ? 10.328 -12.375 -13.594 1 98.31 336 LEU B C 1
ATOM 5606 O O . LEU B 1 336 ? 9.133 -12.562 -13.344 1 98.31 336 LEU B O 1
ATOM 5610 N N . HIS B 1 337 ? 10.797 -11.258 -14.164 1 98.12 337 HIS B N 1
ATOM 5611 C CA . HIS B 1 337 ? 9.914 -10.133 -14.469 1 98.12 337 HIS B CA 1
ATOM 5612 C C . HIS B 1 337 ? 10.273 -9.5 -15.805 1 98.12 337 HIS B C 1
ATOM 5614 O O . HIS B 1 337 ? 11.445 -9.297 -16.109 1 98.12 337 HIS B O 1
ATOM 5620 N N . ALA B 1 338 ? 9.258 -9.273 -16.641 1 96.69 338 ALA B N 1
ATOM 5621 C CA . ALA B 1 338 ? 9.414 -8.469 -17.859 1 96.69 338 ALA B CA 1
ATOM 5622 C C . ALA B 1 338 ? 9.031 -7.02 -17.594 1 96.69 338 ALA B C 1
ATOM 5624 O O . ALA B 1 338 ? 7.902 -6.734 -17.188 1 96.69 338 ALA B O 1
ATOM 5625 N N . LYS B 1 339 ? 9.828 -6.074 -17.938 1 96.5 339 LYS B N 1
ATOM 5626 C CA . LYS B 1 339 ? 9.609 -4.668 -17.609 1 96.5 339 LYS B CA 1
ATOM 5627 C C . LYS B 1 339 ? 8.438 -4.098 -18.406 1 96.5 339 LYS B C 1
ATOM 5629 O O . LYS B 1 339 ? 7.848 -3.088 -18 1 96.5 339 LYS B O 1
ATOM 5634 N N . ASP B 1 340 ? 8.086 -4.758 -19.531 1 94.5 340 ASP B N 1
ATOM 5635 C CA . ASP B 1 340 ? 6.98 -4.258 -20.328 1 94.5 340 ASP B CA 1
ATOM 5636 C C . ASP B 1 340 ? 5.695 -5.035 -20.047 1 94.5 340 ASP B C 1
ATOM 5638 O O . ASP B 1 340 ? 4.773 -5.039 -20.859 1 94.5 340 ASP B O 1
ATOM 5642 N N . ASP B 1 341 ? 5.652 -5.855 -18.953 1 96.5 341 ASP B N 1
ATOM 5643 C CA . ASP B 1 341 ? 4.441 -6.555 -18.531 1 96.5 341 ASP B CA 1
ATOM 5644 C C . ASP B 1 341 ? 3.287 -5.578 -18.312 1 96.5 341 ASP B C 1
ATOM 5646 O O . ASP B 1 341 ? 3.379 -4.68 -17.469 1 96.5 341 ASP B O 1
ATOM 5650 N N . PRO B 1 342 ? 2.172 -5.711 -19.031 1 95.81 342 PRO B N 1
ATOM 5651 C CA . PRO B 1 342 ? 1.081 -4.738 -18.922 1 95.81 342 PRO B CA 1
ATOM 5652 C C . PRO B 1 342 ? 0.173 -5.012 -17.719 1 95.81 342 PRO B C 1
ATOM 5654 O O . PRO B 1 342 ? -0.667 -4.176 -17.375 1 95.81 342 PRO B O 1
ATOM 5657 N N . ILE B 1 343 ? 0.294 -6.18 -17.078 1 95.69 343 ILE B N 1
ATOM 5658 C CA . ILE B 1 343 ? -0.561 -6.566 -15.969 1 95.69 343 ILE B CA 1
ATOM 5659 C C . ILE B 1 343 ? 0.217 -6.449 -14.656 1 95.69 343 ILE B C 1
ATOM 5661 O O . ILE B 1 343 ? -0.167 -5.688 -13.766 1 95.69 343 ILE B O 1
ATOM 5665 N N . SER B 1 344 ? 1.295 -7.215 -14.57 1 97.44 344 SER B N 1
ATOM 5666 C CA . SER B 1 344 ? 2.246 -7.031 -13.477 1 97.44 344 SER B CA 1
ATOM 5667 C C . SER B 1 344 ? 3.223 -5.898 -13.773 1 97.44 344 SER B C 1
ATOM 5669 O O . SER B 1 344 ? 4.402 -6.145 -14.031 1 97.44 344 SER B O 1
ATOM 5671 N N . VAL B 1 345 ? 2.791 -4.734 -13.547 1 96.94 345 VAL B N 1
ATOM 5672 C CA . VAL B 1 345 ? 3.465 -3.545 -14.062 1 96.94 345 VAL B CA 1
ATOM 5673 C C . VAL B 1 345 ? 4.777 -3.334 -13.312 1 96.94 345 VAL B C 1
ATOM 5675 O O . VAL B 1 345 ? 4.859 -3.572 -12.109 1 96.94 345 VAL B O 1
ATOM 5678 N N . ASP B 1 346 ? 5.773 -2.834 -14.039 1 97.44 346 ASP B N 1
ATOM 5679 C CA . ASP B 1 346 ? 7.117 -2.613 -13.508 1 97.44 346 ASP B CA 1
ATOM 5680 C C . ASP B 1 346 ? 7.086 -1.653 -12.32 1 97.44 346 ASP B C 1
ATOM 5682 O O . ASP B 1 346 ? 7.887 -1.782 -11.398 1 97.44 346 ASP B O 1
ATOM 5686 N N . GLU B 1 347 ? 6.195 -0.722 -12.289 1 95.56 347 GLU B N 1
ATOM 5687 C CA . GLU B 1 347 ? 6.066 0.288 -11.242 1 95.56 347 GLU B CA 1
ATOM 5688 C C . GLU B 1 347 ? 5.773 -0.354 -9.891 1 95.56 347 GLU B C 1
ATOM 5690 O O . GLU B 1 347 ? 6.062 0.23 -8.844 1 95.56 347 GLU B O 1
ATOM 5695 N N . GLY B 1 348 ? 5.176 -1.502 -9.891 1 96.88 348 GLY B N 1
ATOM 5696 C CA . GLY B 1 348 ? 4.801 -2.184 -8.664 1 96.88 348 GLY B CA 1
ATOM 5697 C C . GLY B 1 348 ? 5.805 -3.24 -8.242 1 96.88 348 GLY B C 1
ATOM 5698 O O . GLY B 1 348 ? 5.602 -3.926 -7.234 1 96.88 348 GLY B O 1
ATOM 5699 N N . VAL B 1 349 ? 6.914 -3.395 -8.961 1 98.19 349 VAL B N 1
ATOM 5700 C CA . VAL B 1 349 ? 7.902 -4.434 -8.695 1 98.19 349 VAL B CA 1
ATOM 5701 C C . VAL B 1 349 ? 8.781 -4.02 -7.52 1 98.19 349 VAL B C 1
ATOM 5703 O O . VAL B 1 349 ? 9.203 -2.865 -7.43 1 98.19 349 VAL B O 1
ATOM 5706 N N . PRO B 1 350 ? 9.031 -4.918 -6.602 1 98.25 350 PRO B N 1
ATOM 5707 C CA . PRO B 1 350 ? 9.742 -4.605 -5.359 1 98.25 350 PRO B CA 1
ATOM 5708 C C . PRO B 1 350 ? 11.258 -4.66 -5.516 1 98.25 350 PRO B C 1
ATOM 5710 O O . PRO B 1 350 ? 11.93 -5.402 -4.793 1 98.25 350 PRO B O 1
ATOM 5713 N N . TYR B 1 351 ? 11.875 -3.867 -6.312 1 98.25 351 TYR B N 1
ATOM 5714 C CA . TYR B 1 351 ? 13.312 -3.867 -6.551 1 98.25 351 TYR B CA 1
ATOM 5715 C C . TYR B 1 351 ? 14.078 -3.641 -5.25 1 98.25 351 TYR B C 1
ATOM 5717 O O . TYR B 1 351 ? 15.031 -4.359 -4.953 1 98.25 351 TYR B O 1
ATOM 5725 N N . ASP B 1 352 ? 13.688 -2.66 -4.449 1 97.94 352 ASP B N 1
ATOM 5726 C CA . ASP B 1 352 ? 14.391 -2.34 -3.211 1 97.94 352 ASP B CA 1
ATOM 5727 C C . ASP B 1 352 ? 14.266 -3.477 -2.199 1 97.94 352 ASP B C 1
ATOM 5729 O O . ASP B 1 352 ? 15.219 -3.789 -1.487 1 97.94 352 ASP B O 1
ATOM 5733 N N . GLU B 1 353 ? 13.094 -4.074 -2.127 1 98.62 353 GLU B N 1
ATOM 5734 C CA . GLU B 1 353 ? 12.875 -5.191 -1.21 1 98.62 353 GLU B CA 1
ATOM 5735 C C . GLU B 1 353 ? 13.727 -6.398 -1.601 1 98.62 353 GLU B C 1
ATOM 5737 O O . GLU B 1 353 ? 14.25 -7.102 -0.735 1 98.62 353 GLU B O 1
ATOM 5742 N N . VAL B 1 354 ? 13.828 -6.617 -2.912 1 98.75 354 VAL B N 1
ATOM 5743 C CA . VAL B 1 354 ? 14.672 -7.695 -3.416 1 98.75 354 VAL B CA 1
ATOM 5744 C C . VAL B 1 354 ? 16.125 -7.457 -2.988 1 98.75 354 VAL B C 1
ATOM 5746 O O . VAL B 1 354 ? 16.781 -8.375 -2.5 1 98.75 354 VAL B O 1
ATOM 5749 N N . LYS B 1 355 ? 16.609 -6.258 -3.125 1 98.19 355 LYS B N 1
ATOM 5750 C CA . LYS B 1 355 ? 17.984 -5.922 -2.793 1 98.19 355 LYS B CA 1
ATOM 5751 C C . LYS B 1 355 ? 18.219 -5.973 -1.284 1 98.19 355 LYS B C 1
ATOM 5753 O O . LYS B 1 355 ? 19.344 -6.215 -0.829 1 98.19 355 LYS B O 1
ATOM 5758 N N . ALA B 1 356 ? 17.156 -5.812 -0.526 1 98 356 ALA B N 1
ATOM 5759 C CA . ALA B 1 356 ? 17.266 -5.801 0.931 1 98 356 ALA B CA 1
ATOM 5760 C C . ALA B 1 356 ? 17.188 -7.215 1.498 1 98 356 ALA B C 1
ATOM 5762 O O . ALA B 1 356 ? 17.531 -7.441 2.666 1 98 356 ALA B O 1
ATOM 5763 N N . ASN B 1 357 ? 16.75 -8.227 0.756 1 98.56 357 ASN B N 1
ATOM 5764 C CA . ASN B 1 357 ? 16.562 -9.602 1.222 1 98.56 357 ASN B CA 1
ATOM 5765 C C . ASN B 1 357 ? 17.641 -10.531 0.662 1 98.56 357 ASN B C 1
ATOM 5767 O O . ASN B 1 357 ? 17.656 -10.812 -0.537 1 98.56 357 ASN B O 1
ATOM 5771 N N . PRO B 1 358 ? 18.484 -11.062 1.479 1 98.56 358 PRO B N 1
ATOM 5772 C CA . PRO B 1 358 ? 19.594 -11.898 1.008 1 98.56 358 PRO B CA 1
ATOM 5773 C C . PRO B 1 358 ? 19.125 -13.18 0.336 1 98.56 358 PRO B C 1
ATOM 5775 O O . PRO B 1 358 ? 19.906 -13.883 -0.3 1 98.56 358 PRO B O 1
ATOM 5778 N N . TYR B 1 359 ? 17.859 -13.508 0.411 1 98.69 359 TYR B N 1
ATOM 5779 C CA . TYR B 1 359 ? 17.344 -14.766 -0.104 1 98.69 359 TYR B CA 1
ATOM 5780 C C . TYR B 1 359 ? 16.781 -14.594 -1.509 1 98.69 359 TYR B C 1
ATOM 5782 O O . TYR B 1 359 ? 16.344 -15.562 -2.133 1 98.69 359 TYR B O 1
ATOM 5790 N N . CYS B 1 360 ? 16.812 -13.391 -2.055 1 98.62 360 CYS B N 1
ATOM 5791 C CA . CYS B 1 360 ? 16.109 -13.125 -3.305 1 98.62 360 CYS B CA 1
ATOM 5792 C C . CYS B 1 360 ? 17.078 -12.883 -4.445 1 98.62 360 CYS B C 1
ATOM 5794 O O . CYS B 1 360 ? 18.141 -12.289 -4.238 1 98.62 360 CYS B O 1
ATOM 5796 N N . PHE B 1 361 ? 16.766 -13.352 -5.609 1 98.62 361 PHE B N 1
ATOM 5797 C CA . PHE B 1 361 ? 17.391 -13.07 -6.895 1 98.62 361 PHE B CA 1
ATOM 5798 C C . PHE B 1 361 ? 16.328 -12.781 -7.957 1 98.62 361 PHE B C 1
ATOM 5800 O O . PHE B 1 361 ? 15.477 -13.633 -8.234 1 98.62 361 PHE B O 1
ATOM 5807 N N . MET B 1 362 ? 16.406 -11.633 -8.531 1 98.75 362 MET B N 1
ATOM 5808 C CA . MET B 1 362 ? 15.453 -11.266 -9.57 1 98.75 362 MET B CA 1
ATOM 5809 C C . MET B 1 362 ? 16.141 -11.078 -10.914 1 98.75 362 MET B C 1
ATOM 5811 O O . MET B 1 362 ? 17.203 -10.438 -10.992 1 98.75 362 MET B O 1
ATOM 5815 N N . ALA B 1 363 ? 15.602 -11.688 -11.906 1 98.38 363 ALA B N 1
ATOM 5816 C CA . ALA B 1 363 ? 16 -11.453 -13.289 1 98.38 363 ALA B CA 1
ATOM 5817 C C . ALA B 1 363 ? 14.922 -10.672 -14.047 1 98.38 363 ALA B C 1
ATOM 5819 O O . ALA B 1 363 ? 13.75 -11.047 -14.023 1 98.38 363 ALA B O 1
ATOM 5820 N N . THR B 1 364 ? 15.336 -9.578 -14.688 1 97.38 364 THR B N 1
ATOM 5821 C CA . THR B 1 364 ? 14.391 -8.789 -15.477 1 97.38 364 THR B CA 1
ATOM 5822 C C . THR B 1 364 ? 14.828 -8.727 -16.938 1 97.38 364 THR B C 1
ATOM 5824 O O . THR B 1 364 ? 16.016 -8.75 -17.234 1 97.38 364 THR B O 1
ATOM 5827 N N . THR B 1 365 ? 13.875 -8.703 -17.797 1 94.75 365 THR B N 1
ATOM 5828 C CA . THR B 1 365 ? 14.086 -8.445 -19.219 1 94.75 365 THR B CA 1
ATOM 5829 C C . THR B 1 365 ? 13.352 -7.18 -19.656 1 94.75 365 THR B C 1
ATOM 5831 O O . THR B 1 365 ? 12.312 -6.836 -19.094 1 94.75 365 THR B O 1
ATOM 5834 N N . PRO B 1 366 ? 13.883 -6.48 -20.672 1 93.25 366 PRO B N 1
ATOM 5835 C CA . PRO B 1 366 ? 13.164 -5.297 -21.141 1 93.25 366 PRO B CA 1
ATOM 5836 C C . PRO B 1 366 ? 11.797 -5.629 -21.734 1 93.25 366 PRO B C 1
ATOM 5838 O O . PRO B 1 366 ? 10.852 -4.844 -21.594 1 93.25 366 PRO B O 1
ATOM 5841 N N . THR B 1 367 ? 11.766 -6.828 -22.422 1 90.94 367 THR B N 1
ATOM 5842 C CA . THR B 1 367 ? 10.516 -7.289 -23.031 1 90.94 367 THR B CA 1
ATOM 5843 C C . THR B 1 367 ? 10.211 -8.727 -22.609 1 90.94 367 THR B C 1
ATOM 5845 O O . THR B 1 367 ? 11.102 -9.445 -22.141 1 90.94 367 THR B O 1
ATOM 5848 N N . GLY B 1 368 ? 9.016 -9.133 -22.719 1 92.62 368 GLY B N 1
ATOM 5849 C CA . GLY B 1 368 ? 8.594 -10.484 -22.406 1 92.62 368 GLY B CA 1
ATOM 5850 C C . GLY B 1 368 ? 7.109 -10.602 -22.125 1 92.62 368 GLY B C 1
ATOM 5851 O O . GLY B 1 368 ? 6.543 -11.695 -22.203 1 92.62 368 GLY B O 1
ATOM 5852 N N . GLY B 1 369 ? 6.469 -9.469 -21.812 1 93.69 369 GLY B N 1
ATOM 5853 C CA . GLY B 1 369 ? 5.035 -9.469 -21.562 1 93.69 369 GLY B CA 1
ATOM 5854 C C . GLY B 1 369 ? 4.641 -10.211 -20.312 1 93.69 369 GLY B C 1
ATOM 5855 O O . GLY B 1 369 ? 5.457 -10.375 -19.391 1 93.69 369 GLY B O 1
ATOM 5856 N N . HIS B 1 370 ? 3.346 -10.516 -20.203 1 95.44 370 HIS B N 1
ATOM 5857 C CA . HIS B 1 370 ? 2.811 -11.219 -19.047 1 95.44 370 HIS B CA 1
ATOM 5858 C C . HIS B 1 370 ? 2.77 -12.727 -19.281 1 95.44 370 HIS B C 1
ATOM 5860 O O . HIS B 1 370 ? 1.966 -13.211 -20.078 1 95.44 370 HIS B O 1
ATOM 5866 N N . LEU B 1 371 ? 3.666 -13.484 -18.562 1 94.38 371 LEU B N 1
ATOM 5867 C CA . LEU B 1 371 ? 3.74 -14.938 -18.656 1 94.38 371 LEU B CA 1
ATOM 5868 C C . LEU B 1 371 ? 4.02 -15.383 -20.094 1 94.38 371 LEU B C 1
ATOM 5870 O O . LEU B 1 371 ? 3.459 -16.375 -20.562 1 94.38 371 LEU B O 1
ATOM 5874 N N . SER B 1 372 ? 4.863 -14.734 -20.859 1 90.38 372 SER B N 1
ATOM 5875 C CA . SER B 1 372 ? 4.988 -14.961 -22.297 1 90.38 372 SER B CA 1
ATOM 5876 C C . SER B 1 372 ? 6.414 -15.328 -22.688 1 90.38 372 SER B C 1
ATOM 5878 O O . SER B 1 372 ? 6.773 -16.516 -22.688 1 90.38 372 SER B O 1
ATOM 5880 N N . TRP B 1 373 ? 7.27 -14.453 -22.906 1 91.06 373 TRP B N 1
ATOM 5881 C CA . TRP B 1 373 ? 8.648 -14.609 -23.344 1 91.06 373 TRP B CA 1
ATOM 5882 C C . TRP B 1 373 ? 8.734 -15.547 -24.547 1 91.06 373 TRP B C 1
ATOM 5884 O O . TRP B 1 373 ? 9.531 -16.484 -24.562 1 91.06 373 TRP B O 1
ATOM 5894 N N . PHE B 1 374 ? 7.941 -15.312 -25.516 1 87.06 374 PHE B N 1
ATOM 5895 C CA . PHE B 1 374 ? 7.949 -16.125 -26.719 1 87.06 374 PHE B CA 1
ATOM 5896 C C . PHE B 1 374 ? 9.188 -15.828 -27.562 1 87.06 374 PHE B C 1
ATOM 5898 O O . PHE B 1 374 ? 9.539 -14.672 -27.781 1 87.06 374 PHE B O 1
ATOM 5905 N N . GLU B 1 375 ? 9.797 -16.875 -27.891 1 86.31 375 GLU B N 1
ATOM 5906 C CA . GLU B 1 375 ? 10.984 -16.75 -28.734 1 86.31 375 GLU B CA 1
ATOM 5907 C C . GLU B 1 375 ? 10.656 -17.094 -30.188 1 86.31 375 GLU B C 1
ATOM 5909 O O . GLU B 1 375 ? 9.586 -17.625 -30.484 1 86.31 375 GLU B O 1
ATOM 5914 N N . TYR B 1 376 ? 11.734 -16.781 -30.984 1 79.69 376 TYR B N 1
ATOM 5915 C CA . TYR B 1 376 ? 11.602 -17.141 -32.375 1 79.69 376 TYR B CA 1
ATOM 5916 C C . TYR B 1 376 ? 11.602 -18.656 -32.562 1 79.69 376 TYR B C 1
ATOM 5918 O O . TYR B 1 376 ? 12.375 -19.359 -31.906 1 79.69 376 TYR B O 1
ATOM 5926 N N . GLY B 1 377 ? 10.766 -19.266 -33.438 1 70.94 377 GLY B N 1
ATOM 5927 C CA . GLY B 1 377 ? 10.688 -20.703 -33.625 1 70.94 377 GLY B CA 1
ATOM 5928 C C . GLY B 1 377 ? 9.656 -21.375 -32.75 1 70.94 377 GLY B C 1
ATOM 5929 O O . GLY B 1 377 ? 9.383 -22.578 -32.875 1 70.94 377 GLY B O 1
ATOM 5930 N N . GLY B 1 378 ? 9.344 -20.594 -31.828 1 70.56 378 GLY B N 1
ATOM 5931 C CA . GLY B 1 378 ? 8.289 -21.125 -30.984 1 70.56 378 GLY B CA 1
ATOM 5932 C C . GLY B 1 378 ? 8.75 -21.438 -29.578 1 70.56 378 GLY B C 1
ATOM 5933 O O . GLY B 1 378 ? 9.914 -21.188 -29.234 1 70.56 378 GLY B O 1
ATOM 5934 N N . GLY B 1 379 ? 8.016 -21.641 -28.594 1 78.81 379 GLY B N 1
ATOM 5935 C CA . GLY B 1 379 ? 8.32 -21.969 -27.219 1 78.81 379 GLY B CA 1
ATOM 5936 C C . GLY B 1 379 ? 8.414 -20.75 -26.312 1 78.81 379 GLY B C 1
ATOM 5937 O O . GLY B 1 379 ? 8.398 -19.625 -26.797 1 78.81 379 GLY B O 1
ATOM 5938 N N . ARG B 1 380 ? 8.484 -21.016 -25.156 1 85.12 380 ARG B N 1
ATOM 5939 C CA . ARG B 1 380 ? 8.617 -19.969 -24.141 1 85.12 380 ARG B CA 1
ATOM 5940 C C . ARG B 1 380 ? 9.977 -20.047 -23.453 1 85.12 380 ARG B C 1
ATOM 5942 O O . ARG B 1 380 ? 10.398 -21.125 -23.031 1 85.12 380 ARG B O 1
ATOM 5949 N N . TRP B 1 381 ? 10.727 -18.875 -23.453 1 84.44 381 TRP B N 1
ATOM 5950 C CA . TRP B 1 381 ? 12.031 -18.766 -22.812 1 84.44 381 TRP B CA 1
ATOM 5951 C C . TRP B 1 381 ? 11.906 -18.922 -21.312 1 84.44 381 TRP B C 1
ATOM 5953 O O . TRP B 1 381 ? 12.789 -19.516 -20.672 1 84.44 381 TRP B O 1
ATOM 5963 N N . SER B 1 382 ? 10.859 -18.516 -20.781 1 83.12 382 SER B N 1
ATOM 5964 C CA . SER B 1 382 ? 10.641 -18.531 -19.344 1 83.12 382 SER B CA 1
ATOM 5965 C C . SER B 1 382 ? 10.461 -19.953 -18.828 1 83.12 382 SER B C 1
ATOM 5967 O O . SER B 1 382 ? 9.922 -20.812 -19.531 1 83.12 382 SER B O 1
#